Protein AF-A0A5D6XW91-F1 (afdb_monomer_lite)

Secondary structure (DSSP, 8-state):
------------------EEEEEEEETT-SSEEEEEEESSPPP-TT--STT-EEEEEEE----SSHHHHHH-TT-TTSEEEEEEEESSHHHHHHHHHHH-TT-EEE-------------------EEEEEE--S-GGGSEEEEEE--S--GGGHHHHHHHHHHHHHHHHSSTTTGGGGGGEEEEEEE---SS-BSSGGG-S-GGG-SSTT---B--EEEEEEEEEEEEGGG----------S--SEEEEEEEEE-TT-TT--EEEEEEEEEE--TTT---S-TT---BEEEE-TT--EEEES-SSSSTTT-TT-SS--HHHHHHHHHHHHTT--SEEEEEEETTEEEEEE-S-GGGS-TT-HHHHH-HHHHHH-EEEEEEEETTEE-GGGTT-SEEE-TTSPPEEEEEEEEEE-TT-S--TT-TTEEEEEEEE-

Structure (mmCIF, N/CA/C/O backbone):
data_AF-A0A5D6XW91-F1
#
_entry.id   AF-A0A5D6XW91-F1
#
loop_
_atom_site.group_PDB
_atom_site.id
_atom_site.type_symbol
_atom_site.label_atom_id
_atom_site.label_alt_id
_atom_site.label_comp_id
_atom_site.label_asym_id
_atom_site.label_entity_id
_atom_site.label_seq_id
_atom_site.pdbx_PDB_ins_code
_atom_site.Cartn_x
_atom_site.Cartn_y
_atom_site.Cartn_z
_atom_site.occupancy
_atom_site.B_iso_or_equiv
_atom_site.auth_seq_id
_atom_site.auth_comp_id
_atom_site.auth_asym_id
_atom_site.auth_atom_id
_atom_site.pdbx_PDB_model_num
ATOM 1 N N . MET A 1 1 ? 13.045 11.828 52.334 1.00 33.31 1 MET A N 1
ATOM 2 C CA . MET A 1 1 ? 11.823 12.130 51.560 1.00 33.31 1 MET A CA 1
ATOM 3 C C . MET A 1 1 ? 11.526 10.942 50.669 1.00 33.31 1 MET A C 1
ATOM 5 O O . MET A 1 1 ? 12.378 10.553 49.884 1.00 33.31 1 MET A O 1
ATOM 9 N N . ASN A 1 2 ? 10.364 10.336 50.901 1.00 30.53 2 ASN A N 1
ATOM 10 C CA . ASN A 1 2 ? 9.803 9.218 50.153 1.00 30.53 2 ASN A CA 1
ATOM 11 C C . ASN A 1 2 ? 9.542 9.587 48.692 1.00 30.53 2 ASN A C 1
ATOM 13 O O . ASN A 1 2 ? 9.028 10.669 48.433 1.00 30.53 2 ASN A O 1
ATOM 17 N N . LEU A 1 3 ? 9.756 8.626 47.795 1.00 25.64 3 LEU A N 1
ATOM 18 C CA . LEU A 1 3 ? 8.896 8.382 46.635 1.00 25.64 3 LEU A CA 1
ATOM 19 C C . LEU A 1 3 ? 9.057 6.903 46.243 1.00 25.64 3 LEU A C 1
ATOM 21 O O . LEU A 1 3 ? 10.145 6.507 45.820 1.00 25.64 3 LEU A O 1
ATOM 25 N N . PRO A 1 4 ? 8.027 6.055 46.416 1.00 29.16 4 PRO A N 1
ATOM 26 C CA . PRO A 1 4 ? 8.075 4.688 45.933 1.00 29.16 4 PRO A CA 1
ATOM 27 C C . PRO A 1 4 ? 7.887 4.703 44.413 1.00 29.16 4 PRO A C 1
ATOM 29 O O . PRO A 1 4 ? 6.965 5.326 43.886 1.00 29.16 4 PRO A O 1
ATOM 32 N N . ARG A 1 5 ? 8.768 4.004 43.694 1.00 27.64 5 ARG A N 1
ATOM 33 C CA . ARG A 1 5 ? 8.553 3.664 42.286 1.00 27.64 5 ARG A CA 1
ATOM 34 C C . ARG A 1 5 ? 7.429 2.628 42.226 1.00 27.64 5 ARG A C 1
ATOM 36 O O . ARG A 1 5 ? 7.675 1.441 42.409 1.00 27.64 5 ARG A O 1
ATOM 43 N N . CYS A 1 6 ? 6.198 3.082 41.998 1.00 24.42 6 CYS A N 1
ATOM 44 C CA . CYS A 1 6 ? 5.110 2.208 41.573 1.00 24.42 6 CYS A CA 1
ATOM 45 C C . CYS A 1 6 ? 5.455 1.638 40.194 1.00 24.42 6 CYS A C 1
ATOM 47 O O . CYS A 1 6 ? 5.395 2.341 39.188 1.00 24.42 6 CYS A O 1
ATOM 49 N N . VAL A 1 7 ? 5.816 0.358 40.153 1.00 26.45 7 VAL A N 1
ATOM 50 C CA . VAL A 1 7 ? 5.783 -0.445 38.931 1.00 26.45 7 VAL A CA 1
ATOM 51 C C . VAL A 1 7 ? 4.321 -0.822 38.717 1.00 26.45 7 VAL A C 1
ATOM 53 O O . VAL A 1 7 ? 3.804 -1.729 39.365 1.00 26.45 7 VAL A O 1
ATOM 56 N N . ALA A 1 8 ? 3.626 -0.077 37.860 1.00 24.58 8 ALA A N 1
ATOM 57 C CA . ALA A 1 8 ? 2.320 -0.493 37.375 1.00 24.58 8 ALA A CA 1
ATOM 58 C C . ALA A 1 8 ? 2.540 -1.617 36.356 1.00 24.58 8 ALA A C 1
ATOM 60 O O . ALA A 1 8 ? 2.969 -1.373 35.230 1.00 24.58 8 ALA A O 1
ATOM 61 N N . PHE A 1 9 ? 2.266 -2.856 36.761 1.00 23.64 9 PHE A N 1
ATOM 62 C CA . PHE A 1 9 ? 2.016 -3.931 35.811 1.00 23.64 9 PHE A CA 1
ATOM 63 C C . PHE A 1 9 ? 0.709 -3.595 35.091 1.00 23.64 9 PHE A C 1
ATOM 65 O O . PHE A 1 9 ? -0.378 -3.779 35.638 1.00 23.64 9 PHE A O 1
ATOM 72 N N . ALA A 1 10 ? 0.811 -3.057 33.877 1.00 25.88 10 ALA A N 1
ATOM 73 C CA . ALA A 1 10 ? -0.309 -3.078 32.955 1.00 25.88 10 ALA A CA 1
ATOM 74 C C . ALA A 1 10 ? -0.582 -4.550 32.637 1.00 25.88 10 ALA A C 1
ATOM 76 O O . ALA A 1 10 ? 0.268 -5.240 32.072 1.00 25.88 10 ALA A O 1
ATOM 77 N N . ALA A 1 11 ? -1.747 -5.048 33.049 1.00 25.05 11 ALA A N 1
ATOM 78 C CA . ALA A 1 11 ? -2.261 -6.296 32.521 1.00 25.05 11 ALA A CA 1
ATOM 79 C C . ALA A 1 11 ? -2.404 -6.102 31.008 1.00 25.05 11 ALA A C 1
ATOM 81 O O . ALA A 1 11 ? -3.257 -5.342 30.551 1.00 25.05 11 ALA A O 1
ATOM 82 N N . VAL A 1 12 ? -1.518 -6.739 30.242 1.00 25.73 12 VAL A N 1
ATOM 83 C CA . VAL A 1 12 ? -1.683 -6.895 28.801 1.00 25.73 12 VAL A CA 1
ATOM 84 C C . VAL A 1 12 ? -2.979 -7.675 28.635 1.00 25.73 12 VAL A C 1
ATOM 86 O O . VAL A 1 12 ? -3.031 -8.870 28.927 1.00 25.73 12 VAL A O 1
ATOM 89 N N . ALA A 1 13 ? -4.052 -6.995 28.237 1.00 31.33 13 ALA A N 1
ATOM 90 C CA . ALA A 1 13 ? -5.191 -7.686 27.667 1.00 31.33 13 ALA A CA 1
ATOM 91 C C . ALA A 1 13 ? -4.636 -8.410 26.440 1.00 31.33 13 ALA A C 1
ATOM 93 O O . ALA A 1 13 ? -4.210 -7.753 25.490 1.00 31.33 13 ALA A O 1
ATOM 94 N N . LEU A 1 14 ? -4.528 -9.742 26.509 1.00 33.94 14 LEU A N 1
ATOM 95 C CA . LEU A 1 14 ? -4.125 -10.549 25.366 1.00 33.94 14 LEU A CA 1
ATOM 96 C C . LEU A 1 14 ? -5.010 -10.123 24.192 1.00 33.94 14 LEU A C 1
ATOM 98 O O . LEU A 1 14 ? -6.226 -10.328 24.227 1.00 33.94 14 LEU A O 1
ATOM 102 N N . ALA A 1 15 ? -4.400 -9.530 23.164 1.00 42.88 15 ALA A N 1
ATOM 103 C CA . ALA A 1 15 ? -5.010 -9.492 21.848 1.00 42.88 15 ALA A CA 1
ATOM 104 C C . ALA A 1 15 ? -5.475 -10.922 21.543 1.00 42.88 15 ALA A C 1
ATOM 106 O O . ALA A 1 15 ? -4.724 -11.869 21.788 1.00 42.88 15 ALA A O 1
ATOM 107 N N . ALA A 1 16 ? -6.726 -11.087 21.106 1.00 50.38 16 ALA A N 1
ATOM 108 C CA . ALA A 1 16 ? -7.277 -12.403 20.805 1.00 50.38 16 ALA A CA 1
ATOM 109 C C . ALA A 1 16 ? -6.319 -13.121 19.841 1.00 50.38 16 ALA A C 1
ATOM 111 O O . ALA A 1 16 ? -6.142 -12.689 18.701 1.00 50.38 16 ALA A O 1
ATOM 112 N N . ALA A 1 17 ? -5.631 -14.152 20.331 1.00 60.28 17 ALA A N 1
ATOM 113 C CA . ALA A 1 17 ? -4.664 -14.890 19.539 1.00 60.28 17 ALA A CA 1
ATOM 114 C C . ALA A 1 17 ? -5.439 -15.661 18.469 1.00 60.28 17 ALA A C 1
ATOM 116 O O . ALA A 1 17 ? -6.199 -16.575 18.783 1.00 60.28 17 ALA A O 1
ATOM 117 N N . VAL A 1 18 ? -5.282 -15.265 17.206 1.00 66.62 18 VAL A N 1
ATOM 118 C CA . VAL A 1 18 ? -5.874 -16.003 16.092 1.00 66.62 18 VAL A CA 1
ATOM 119 C C . VAL A 1 18 ? -5.046 -17.261 15.895 1.00 66.62 18 VAL A C 1
ATOM 121 O O . VAL A 1 18 ? -3.864 -17.173 15.586 1.00 66.62 18 VAL A O 1
ATOM 124 N N . SER A 1 19 ? -5.643 -18.433 16.055 1.00 75.19 19 SER A N 1
ATOM 125 C CA . SER A 1 19 ? -5.012 -19.709 15.718 1.00 75.19 19 SER A CA 1
ATOM 126 C C . SER A 1 19 ? -5.457 -20.132 14.322 1.00 75.19 19 SER A C 1
ATOM 128 O O . SER A 1 19 ? -6.566 -19.813 13.891 1.00 75.19 19 SER A O 1
ATOM 130 N N . SER A 1 20 ? -4.615 -20.847 13.580 1.00 81.81 20 SER A N 1
ATOM 131 C CA . SER A 1 20 ? -5.011 -21.363 12.269 1.00 81.81 20 SER A CA 1
ATOM 132 C C . SER A 1 20 ? -4.560 -22.796 12.021 1.00 81.81 20 SER A C 1
ATOM 134 O O . SER A 1 20 ? -3.518 -23.245 12.509 1.00 81.81 20 SER A O 1
ATOM 136 N N . LEU A 1 21 ? -5.371 -23.530 11.258 1.00 83.06 21 LEU A N 1
ATOM 137 C CA . LEU A 1 21 ? -5.081 -24.890 10.823 1.00 83.06 21 LEU A CA 1
ATOM 138 C C . LEU A 1 21 ? -5.432 -25.064 9.350 1.00 83.06 21 LEU A C 1
ATOM 140 O O . LEU A 1 21 ? -6.547 -24.781 8.932 1.00 83.06 21 LEU A O 1
ATOM 144 N N . GLN A 1 22 ? -4.498 -25.608 8.585 1.00 81.88 22 GLN A N 1
ATOM 145 C CA . GLN A 1 22 ? -4.728 -26.087 7.236 1.00 81.88 22 GLN A CA 1
ATOM 146 C C . GLN A 1 22 ? -4.877 -27.608 7.245 1.00 81.88 22 GLN A C 1
ATOM 148 O O . GLN A 1 22 ? -3.991 -28.317 7.739 1.00 81.88 22 GLN A O 1
ATOM 153 N N . ILE A 1 23 ? -5.967 -28.109 6.672 1.00 83.12 23 ILE A N 1
ATOM 154 C CA . ILE A 1 23 ? -6.255 -29.538 6.548 1.00 83.12 23 ILE A CA 1
ATOM 155 C C . ILE A 1 23 ? -6.553 -29.928 5.107 1.00 83.12 23 ILE A C 1
ATOM 157 O O . ILE A 1 23 ? -7.097 -29.150 4.331 1.00 83.12 23 ILE A O 1
ATOM 161 N N . PHE A 1 24 ? -6.220 -31.163 4.768 1.00 80.56 24 PHE A N 1
ATOM 162 C CA . PHE A 1 24 ? -6.687 -31.853 3.581 1.00 80.56 24 PHE A CA 1
ATOM 163 C C . PHE A 1 24 ? -7.837 -32.791 3.962 1.00 80.56 24 PHE A C 1
ATOM 165 O O . PHE A 1 24 ? -7.710 -33.576 4.908 1.00 80.56 24 PHE A O 1
ATOM 172 N N . VAL A 1 25 ? -8.936 -32.703 3.221 1.00 80.00 25 VAL A N 1
ATOM 173 C CA . VAL A 1 25 ? -10.156 -33.496 3.381 1.00 80.00 25 VAL A CA 1
ATOM 174 C C . VAL A 1 25 ? -10.402 -34.255 2.084 1.00 80.00 25 VAL A C 1
ATOM 176 O O . VAL A 1 25 ? -10.357 -33.671 1.004 1.00 80.00 25 VAL A O 1
ATOM 179 N N . ASP A 1 26 ? -10.661 -35.551 2.198 1.00 75.81 26 ASP A N 1
ATOM 180 C CA . ASP A 1 26 ? -11.049 -36.421 1.092 1.00 75.81 26 ASP A CA 1
ATOM 181 C C . ASP A 1 26 ? -12.391 -37.059 1.456 1.00 75.81 26 ASP A C 1
ATOM 183 O O . ASP A 1 26 ? -12.485 -37.699 2.495 1.00 75.81 26 ASP A O 1
ATOM 187 N N . ALA A 1 27 ? -13.421 -36.869 0.639 1.00 67.06 27 ALA A N 1
ATOM 188 C CA . ALA A 1 27 ? -14.781 -37.347 0.851 1.00 67.06 27 ALA A CA 1
ATOM 189 C C . ALA A 1 27 ? -14.865 -38.880 0.874 1.00 67.06 27 ALA A C 1
ATOM 191 O O . ALA A 1 27 ? -15.772 -39.431 1.495 1.00 67.06 27 ALA A O 1
ATOM 192 N N . ALA A 1 28 ? -13.900 -39.573 0.257 1.00 63.94 28 ALA A N 1
ATOM 193 C CA . ALA A 1 28 ? -13.767 -41.026 0.343 1.00 63.94 28 ALA A CA 1
ATOM 194 C C . ALA A 1 28 ? -13.076 -41.491 1.643 1.00 63.94 28 ALA A C 1
ATOM 196 O O . ALA A 1 28 ? -13.079 -42.680 1.966 1.00 63.94 28 ALA A O 1
ATOM 197 N N . SER A 1 29 ? -12.478 -40.568 2.403 1.00 65.50 29 SER A N 1
ATOM 198 C CA . SER A 1 29 ? -11.800 -40.825 3.672 1.00 65.50 29 SER A CA 1
ATOM 199 C C . SER A 1 29 ? -12.613 -40.275 4.836 1.00 65.50 29 SER A C 1
ATOM 201 O O . SER A 1 29 ? -13.056 -39.134 4.848 1.00 65.50 29 SER A O 1
ATOM 203 N N . THR A 1 30 ? -12.728 -41.050 5.907 1.00 63.94 30 THR A N 1
ATOM 204 C CA . THR A 1 30 ? -13.357 -40.555 7.136 1.00 63.94 30 THR A CA 1
ATOM 205 C C . THR A 1 30 ? -12.385 -39.797 8.052 1.00 63.94 30 THR A C 1
ATOM 207 O O . THR A 1 30 ? -12.779 -39.373 9.134 1.00 63.94 30 THR A O 1
ATOM 210 N N . MET A 1 31 ? -11.110 -39.665 7.666 1.00 69.62 31 MET A N 1
ATOM 211 C CA . MET A 1 31 ? -10.070 -38.931 8.404 1.00 69.62 31 MET A CA 1
ATOM 212 C C . MET A 1 31 ? -9.496 -37.791 7.559 1.00 69.62 31 MET A C 1
ATOM 214 O O . MET A 1 31 ? -9.260 -37.964 6.361 1.00 69.62 31 MET A O 1
ATOM 218 N N . CYS A 1 32 ? -9.169 -36.673 8.206 1.00 82.44 32 CYS A N 1
ATOM 219 C CA . CYS A 1 32 ? -8.491 -35.539 7.573 1.00 82.44 32 CYS A CA 1
ATOM 220 C C . CYS A 1 32 ? -6.971 -35.607 7.777 1.00 82.44 32 CYS A C 1
ATOM 222 O O . CYS A 1 32 ? -6.481 -36.307 8.664 1.00 82.44 32 CYS A O 1
ATOM 224 N N . THR A 1 33 ? -6.203 -34.850 6.995 1.00 81.88 33 THR A N 1
ATOM 225 C CA . THR A 1 33 ? -4.746 -34.719 7.176 1.00 81.88 33 THR A CA 1
ATOM 226 C C . THR A 1 33 ? -4.379 -33.274 7.506 1.00 81.88 33 THR A C 1
ATOM 228 O O . THR A 1 33 ? -4.680 -32.382 6.724 1.00 81.88 33 THR A O 1
ATOM 231 N N . VAL A 1 34 ? -3.716 -33.024 8.638 1.00 79.25 34 VAL A N 1
ATOM 232 C CA . VAL A 1 34 ? -3.115 -31.728 8.968 1.00 79.25 34 VAL A CA 1
ATOM 233 C C . VAL A 1 34 ? -1.970 -31.469 8.005 1.00 79.25 34 VAL A C 1
ATOM 235 O O . VAL A 1 34 ? -1.013 -32.241 7.940 1.00 79.25 34 VAL A O 1
ATOM 238 N N . LEU A 1 35 ? -2.063 -30.346 7.303 1.00 73.94 35 LEU A N 1
ATOM 239 C CA . LEU A 1 35 ? -0.992 -29.813 6.473 1.00 73.94 35 LEU A CA 1
ATOM 240 C C . LEU A 1 35 ? -0.143 -28.809 7.260 1.00 73.94 35 LEU A C 1
ATOM 242 O O . LEU A 1 35 ? 1.079 -28.804 7.132 1.00 73.94 35 LEU A O 1
ATOM 246 N N . LYS A 1 36 ? -0.777 -27.968 8.091 1.00 74.50 36 LYS A N 1
ATOM 247 C CA . LYS A 1 36 ? -0.090 -26.941 8.888 1.00 74.50 36 LYS A CA 1
ATOM 248 C C . LYS A 1 36 ? -0.937 -26.486 10.073 1.00 74.50 36 LYS A C 1
ATOM 250 O O . LYS A 1 36 ? -2.098 -26.158 9.871 1.00 74.50 36 LYS A O 1
ATOM 255 N N . ARG A 1 37 ? -0.352 -26.391 11.273 1.00 73.00 37 ARG A N 1
ATOM 256 C CA . ARG A 1 37 ? -0.955 -25.761 12.467 1.00 73.00 37 ARG A CA 1
ATOM 257 C C . ARG A 1 37 ? -0.145 -24.541 12.881 1.00 73.00 37 ARG A C 1
ATOM 259 O O . ARG A 1 37 ? 1.078 -24.542 12.762 1.00 73.00 37 ARG A O 1
ATOM 266 N N . THR A 1 38 ? -0.807 -23.489 13.339 1.00 68.12 38 THR A N 1
ATOM 267 C CA . THR A 1 38 ? -0.157 -22.274 13.833 1.00 68.12 38 THR A CA 1
ATOM 268 C C . THR A 1 38 ? -0.933 -21.748 15.038 1.00 68.12 38 THR A C 1
ATOM 270 O O . THR A 1 38 ? -2.048 -21.255 14.887 1.00 68.12 38 THR A O 1
ATOM 273 N N . GLU A 1 39 ? -0.342 -21.877 16.229 1.00 58.53 39 GLU A N 1
ATOM 274 C CA . GLU A 1 39 ? -0.968 -21.504 17.510 1.00 58.53 39 GLU A CA 1
ATOM 275 C C . GLU A 1 39 ? -1.187 -19.986 17.628 1.00 58.53 39 GLU A C 1
ATOM 277 O O . GLU A 1 39 ? -2.260 -19.544 18.033 1.00 58.53 39 GLU A O 1
ATOM 282 N N . LEU A 1 40 ? -0.201 -19.194 17.188 1.00 58.00 40 LEU A N 1
ATOM 283 C CA . LEU A 1 40 ? -0.267 -17.736 17.037 1.00 58.00 40 LEU A CA 1
ATOM 284 C C . LEU A 1 40 ? -0.122 -17.377 15.558 1.00 58.00 40 LEU A C 1
ATOM 286 O O . LEU A 1 40 ? 0.976 -17.225 15.022 1.00 58.00 40 LEU A O 1
ATOM 290 N N . SER A 1 41 ? -1.255 -17.331 14.875 1.00 56.22 41 SER A N 1
ATOM 291 C CA . SER A 1 41 ? -1.376 -16.918 13.485 1.00 56.22 41 SER A CA 1
ATOM 292 C C . SER A 1 41 ? -1.571 -15.404 13.369 1.00 56.22 41 SER A C 1
ATOM 294 O O . SER A 1 41 ? -1.723 -14.688 14.357 1.00 56.22 41 SER A O 1
ATOM 296 N N . GLN A 1 42 ? -1.535 -14.903 12.136 1.00 54.97 42 GLN 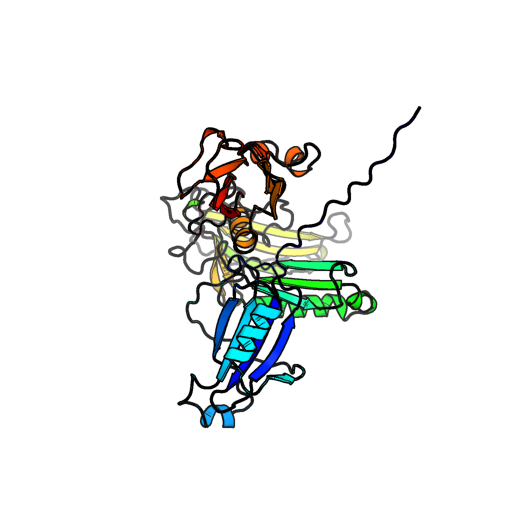A N 1
ATOM 297 C CA . GLN A 1 42 ? -1.763 -13.487 11.863 1.00 54.97 42 GLN A CA 1
ATOM 298 C C . GLN A 1 42 ? -3.200 -13.101 12.226 1.00 54.97 42 GLN A C 1
ATOM 300 O O . GLN A 1 42 ? -4.136 -13.856 11.952 1.00 54.97 42 GLN A O 1
ATOM 305 N N . LEU A 1 43 ? -3.366 -11.912 12.810 1.00 57.84 43 LEU A N 1
ATOM 306 C CA . LEU A 1 43 ? -4.681 -11.329 13.054 1.00 57.84 43 LEU A CA 1
ATOM 307 C C . LEU A 1 43 ? -5.455 -11.240 11.731 1.00 57.84 43 LEU A C 1
ATOM 309 O O . LEU A 1 43 ? -4.904 -10.854 10.699 1.00 57.84 43 LEU A O 1
ATOM 313 N N . HIS A 1 44 ? -6.729 -11.617 11.765 1.00 63.34 44 HIS A N 1
ATOM 314 C CA . HIS A 1 44 ? -7.605 -11.608 10.600 1.00 63.34 44 HIS A CA 1
ATOM 315 C C . HIS A 1 44 ? -8.851 -10.782 10.926 1.00 63.34 44 HIS A C 1
ATOM 317 O O . HIS A 1 44 ? -9.570 -11.117 11.864 1.00 63.34 44 HIS A O 1
ATOM 323 N N . ARG A 1 45 ? -9.149 -9.741 10.132 1.00 65.94 45 ARG A N 1
ATOM 324 C CA . ARG A 1 45 ? -10.278 -8.800 10.341 1.00 65.94 45 ARG A CA 1
ATOM 325 C C . ARG A 1 45 ? -11.649 -9.495 10.484 1.00 65.94 45 ARG A C 1
ATOM 327 O O . ARG A 1 45 ? -12.565 -8.981 11.120 1.00 65.94 45 ARG A O 1
ATOM 334 N N . GLY A 1 46 ? -11.796 -10.685 9.897 1.00 67.69 46 GLY A N 1
ATOM 335 C CA . GLY A 1 46 ? -12.990 -11.537 10.021 1.00 67.69 46 GLY A CA 1
ATOM 336 C C . GLY A 1 46 ? -13.155 -12.282 11.359 1.00 67.69 46 GLY A C 1
ATOM 337 O O . GLY A 1 46 ? -14.200 -12.887 11.564 1.00 67.69 46 GLY A O 1
ATOM 338 N N . ILE A 1 47 ? -12.160 -12.251 12.251 1.00 75.62 47 ILE A N 1
ATOM 339 C CA . ILE A 1 47 ? -12.167 -12.921 13.559 1.00 75.62 47 ILE A CA 1
ATOM 340 C C . ILE A 1 47 ? -12.254 -11.844 14.645 1.00 75.62 47 ILE A C 1
ATOM 342 O O . ILE A 1 47 ? -11.279 -11.157 14.944 1.00 75.62 47 ILE A O 1
ATOM 346 N N . LYS A 1 48 ? -13.445 -11.658 15.212 1.00 71.69 48 LYS A N 1
ATOM 347 C CA . LYS A 1 48 ? -13.768 -10.569 16.147 1.00 71.69 48 LYS A CA 1
ATOM 348 C C . LYS A 1 48 ? -13.906 -11.049 17.590 1.00 71.69 48 LYS A C 1
ATOM 350 O O . LYS A 1 48 ? -13.795 -10.233 18.506 1.00 71.69 48 LYS A O 1
ATOM 355 N N . SER A 1 49 ? -14.132 -12.344 17.796 1.00 71.62 49 SER A N 1
ATOM 356 C CA . SER A 1 49 ? -14.279 -12.983 19.103 1.00 71.62 49 SER A CA 1
ATOM 357 C C . SER A 1 49 ? -13.443 -14.268 19.218 1.00 71.62 49 SER A C 1
ATOM 359 O O . SER A 1 49 ? -13.148 -14.891 18.197 1.00 71.62 49 SER A O 1
ATOM 361 N N . PRO A 1 50 ? -13.104 -14.728 20.442 1.00 75.19 50 PRO A N 1
ATOM 362 C CA . PRO A 1 50 ? -12.372 -15.981 20.643 1.00 75.19 50 PRO A CA 1
ATOM 363 C C . PRO A 1 50 ? -13.075 -17.238 20.115 1.00 75.19 50 PRO A C 1
ATOM 365 O O . PRO A 1 50 ? -12.431 -18.271 19.941 1.00 75.19 50 PRO A O 1
ATOM 368 N N . THR A 1 51 ? -14.386 -17.164 19.879 1.00 79.06 51 THR A N 1
ATOM 369 C CA . THR A 1 51 ? -15.210 -18.264 19.360 1.00 79.06 51 THR A CA 1
ATOM 370 C C . THR A 1 51 ? -15.432 -18.193 17.853 1.00 79.06 51 THR A C 1
ATOM 372 O O . THR A 1 51 ? -15.984 -19.134 17.287 1.00 79.06 51 THR A O 1
ATOM 375 N N . ASP A 1 52 ? -15.037 -17.096 17.200 1.00 79.75 52 ASP A N 1
ATOM 376 C CA . ASP A 1 52 ? -15.235 -16.937 15.762 1.00 79.75 52 ASP A CA 1
ATOM 377 C C . ASP A 1 52 ? -14.353 -17.917 14.995 1.00 79.75 52 ASP A C 1
ATOM 379 O O . ASP A 1 52 ? -13.202 -18.163 15.368 1.00 79.75 52 ASP A O 1
ATOM 383 N N . VAL A 1 53 ? -14.899 -18.440 13.899 1.00 84.31 53 VAL A N 1
ATOM 384 C CA . VAL A 1 53 ? -14.198 -19.328 12.979 1.00 84.31 53 VAL A CA 1
ATOM 385 C C . VAL A 1 53 ? -14.469 -18.876 11.551 1.00 84.31 53 VAL A C 1
ATOM 387 O O . VAL A 1 53 ? -15.617 -18.648 11.174 1.00 84.31 53 VAL A O 1
ATOM 390 N N . LEU A 1 54 ? -13.410 -18.764 10.758 1.00 82.38 54 LEU A N 1
ATOM 391 C CA . LEU A 1 54 ? -13.469 -18.470 9.333 1.00 82.38 54 LEU A CA 1
ATOM 392 C C . LEU A 1 54 ? -12.816 -19.607 8.554 1.00 82.38 54 LEU A C 1
ATOM 394 O O . LEU A 1 54 ? -11.721 -20.054 8.897 1.00 82.38 54 LEU A O 1
ATOM 398 N N . GLU A 1 55 ? -13.470 -20.034 7.478 1.00 85.00 55 GLU A N 1
ATOM 399 C CA . GLU A 1 55 ? -12.989 -21.107 6.614 1.00 85.00 55 GLU A CA 1
ATOM 400 C C . GLU A 1 55 ? -12.757 -20.605 5.201 1.00 85.00 55 GLU A C 1
ATOM 402 O O . GLU A 1 55 ? -13.585 -19.902 4.626 1.00 85.00 55 GLU A O 1
ATOM 407 N N . GLN A 1 56 ? -11.633 -21.013 4.630 1.00 78.56 56 GLN A N 1
ATOM 408 C CA . GLN A 1 56 ? -11.331 -20.846 3.219 1.00 78.56 56 GLN A CA 1
ATOM 409 C C . GLN A 1 56 ? -11.038 -22.228 2.647 1.00 78.56 56 GLN A C 1
ATOM 411 O O . GLN A 1 56 ? -10.075 -22.880 3.049 1.00 78.56 56 GLN A O 1
ATOM 416 N N . SER A 1 57 ? -11.886 -22.702 1.738 1.00 78.81 57 SER A N 1
ATOM 417 C CA . SER A 1 57 ? -11.742 -24.015 1.108 1.00 78.81 57 SER A CA 1
ATOM 418 C C . SER A 1 57 ? -11.335 -23.885 -0.353 1.00 78.81 57 SER A C 1
ATOM 420 O O . SER A 1 57 ? -11.934 -23.103 -1.086 1.00 78.81 57 SER A O 1
ATOM 422 N N . VAL A 1 58 ? -10.387 -24.708 -0.791 1.00 73.88 58 VAL A N 1
ATOM 423 C CA . VAL A 1 58 ? -9.947 -24.795 -2.188 1.00 73.88 58 VAL A CA 1
ATOM 424 C C . VAL A 1 58 ? -9.922 -26.265 -2.602 1.00 73.88 58 VAL A C 1
ATOM 426 O O . VAL A 1 58 ? -9.422 -27.104 -1.851 1.00 73.88 58 VAL A O 1
ATOM 429 N N . SER A 1 59 ? -10.451 -26.617 -3.774 1.00 71.00 59 SER A N 1
ATOM 430 C CA . SER A 1 59 ? -10.375 -27.998 -4.276 1.00 71.00 59 SER A CA 1
ATOM 431 C C . SER A 1 59 ? -8.923 -28.405 -4.564 1.00 71.00 59 SER A C 1
ATOM 433 O O . SER A 1 59 ? -8.110 -27.593 -5.008 1.00 71.00 59 SER A O 1
ATOM 435 N N . ARG A 1 60 ? -8.560 -29.669 -4.300 1.00 58.22 60 ARG A N 1
ATOM 436 C CA . ARG A 1 60 ? -7.200 -30.180 -4.539 1.00 58.22 60 ARG A CA 1
ATOM 437 C C . ARG A 1 60 ? -6.941 -30.279 -6.041 1.00 58.22 60 ARG A C 1
ATOM 439 O O . ARG A 1 60 ? -7.429 -31.191 -6.700 1.00 58.22 60 ARG A O 1
ATOM 446 N N . GLN A 1 61 ? -6.097 -29.387 -6.549 1.00 55.22 61 GLN A N 1
ATOM 447 C CA . GLN A 1 61 ? -5.695 -29.372 -7.960 1.00 55.22 61 GLN A CA 1
ATOM 448 C C . GLN A 1 61 ? -4.401 -30.167 -8.243 1.00 55.22 61 GLN A C 1
ATOM 450 O O . GLN A 1 61 ? -4.159 -30.572 -9.376 1.00 55.22 61 GLN A O 1
ATOM 455 N N . ASN A 1 62 ? -3.592 -30.482 -7.221 1.00 47.34 62 ASN A N 1
ATOM 456 C CA . ASN A 1 62 ? -2.327 -31.216 -7.386 1.00 47.34 62 ASN A CA 1
ATOM 457 C C . ASN A 1 62 ? -2.533 -32.744 -7.435 1.00 47.34 62 ASN A C 1
ATOM 459 O O . ASN A 1 62 ? -2.799 -33.370 -6.400 1.00 47.34 62 ASN A O 1
ATOM 463 N N . ARG A 1 63 ? -2.347 -33.351 -8.617 1.00 57.31 63 ARG A N 1
ATOM 464 C CA . ARG A 1 63 ? -2.337 -34.813 -8.848 1.00 57.31 63 ARG A CA 1
ATOM 465 C C . ARG A 1 63 ? -0.901 -35.334 -8.978 1.00 57.31 63 ARG A C 1
ATOM 467 O O . ARG A 1 63 ? -0.058 -34.686 -9.588 1.00 57.31 63 ARG A O 1
ATOM 474 N N . VAL A 1 64 ? -0.611 -36.494 -8.392 1.00 44.09 64 VAL A N 1
ATOM 475 C CA . VAL A 1 64 ? 0.752 -37.029 -8.216 1.00 44.09 64 VAL A CA 1
ATOM 476 C C . VAL A 1 64 ? 1.246 -37.761 -9.470 1.00 44.09 64 VAL A C 1
ATOM 478 O O . VAL A 1 64 ? 2.453 -37.886 -9.671 1.00 44.09 64 VAL A O 1
ATOM 481 N N . ASN A 1 65 ? 0.348 -38.244 -10.339 1.00 48.22 65 ASN A N 1
ATOM 482 C CA . ASN A 1 65 ? 0.728 -38.910 -11.588 1.00 48.22 65 ASN A CA 1
ATOM 483 C C . ASN A 1 65 ? -0.376 -38.888 -12.670 1.00 48.22 65 ASN A C 1
ATOM 485 O O . ASN A 1 65 ? -1.532 -38.551 -12.422 1.00 48.22 65 ASN A O 1
ATOM 489 N N . LYS A 1 66 ? 0.001 -39.287 -13.894 1.00 44.19 66 LYS A N 1
ATOM 490 C CA . LYS A 1 66 ? -0.873 -39.320 -15.082 1.00 44.19 66 LYS A CA 1
ATOM 491 C C . LYS A 1 66 ? -2.013 -40.350 -14.980 1.00 44.19 66 LYS A C 1
ATOM 493 O O . LYS A 1 66 ? -3.027 -40.178 -15.643 1.00 44.19 66 LYS A O 1
ATOM 498 N N . ALA A 1 67 ? -1.864 -41.387 -14.150 1.00 52.72 67 ALA A N 1
ATOM 499 C CA . ALA A 1 67 ? -2.919 -42.372 -13.897 1.00 52.72 67 ALA A CA 1
ATOM 500 C C . ALA A 1 67 ? -4.013 -41.807 -12.967 1.00 52.72 67 ALA A C 1
ATOM 502 O O . ALA A 1 67 ? -5.192 -42.018 -13.222 1.00 52.72 67 ALA A O 1
ATOM 503 N N . GLU A 1 68 ? -3.638 -41.006 -11.963 1.00 50.94 68 GLU A N 1
ATOM 504 C CA . GLU A 1 68 ? -4.553 -40.256 -11.081 1.00 50.94 68 GLU A CA 1
ATOM 505 C C . GLU A 1 68 ? -5.330 -39.175 -11.859 1.00 50.94 68 GLU A C 1
ATOM 507 O O . GLU A 1 68 ? -6.465 -38.863 -11.518 1.00 50.94 68 GLU A O 1
ATOM 512 N N . LEU A 1 69 ? -4.744 -38.649 -12.944 1.00 50.78 69 LEU A N 1
ATOM 513 C CA . LEU A 1 69 ? -5.383 -37.690 -13.856 1.00 50.78 69 LEU A CA 1
ATOM 514 C C . LEU A 1 69 ? -6.510 -38.315 -14.702 1.00 50.78 69 LEU A C 1
ATOM 516 O O . LEU A 1 69 ? -7.462 -37.630 -15.055 1.00 50.78 69 LEU A O 1
ATOM 520 N N . LEU A 1 70 ? -6.386 -39.603 -15.047 1.00 52.41 70 LEU A N 1
ATOM 521 C CA . LEU A 1 70 ? -7.317 -40.322 -15.930 1.00 52.41 70 LEU A CA 1
ATOM 522 C C . LEU A 1 70 ? -8.450 -41.029 -15.170 1.00 52.41 70 LEU A C 1
ATOM 524 O O . LEU A 1 70 ? -9.472 -41.341 -15.770 1.00 52.41 70 LEU A O 1
ATOM 528 N N . LEU A 1 71 ? -8.272 -41.291 -13.871 1.00 52.50 71 LEU A N 1
ATOM 529 C CA . LEU A 1 71 ? -9.215 -42.056 -13.045 1.00 52.50 71 LEU A CA 1
ATOM 530 C C . LEU A 1 71 ? -10.282 -41.201 -12.335 1.00 52.50 71 LEU A C 1
ATOM 532 O O . LEU A 1 71 ? -11.237 -41.768 -11.818 1.00 52.50 71 LEU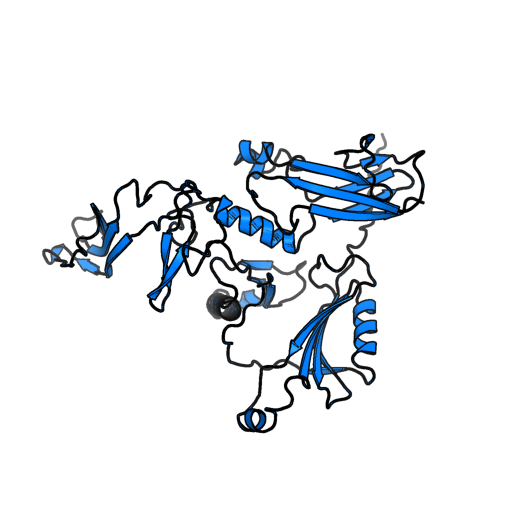 A O 1
ATOM 536 N N . LEU A 1 72 ? -10.130 -39.870 -12.277 1.00 49.91 72 LEU A N 1
ATOM 537 C CA . LEU A 1 72 ? -10.937 -38.989 -11.407 1.00 49.91 72 LEU A CA 1
ATOM 538 C C . LEU A 1 72 ? -11.510 -37.750 -12.118 1.00 49.91 72 LEU A C 1
ATOM 540 O O . LEU A 1 72 ? -11.815 -36.751 -11.467 1.00 49.91 72 LEU A O 1
ATOM 544 N N . ALA A 1 73 ? -11.659 -37.796 -13.444 1.00 47.62 73 ALA A N 1
ATOM 545 C CA . ALA A 1 73 ? -12.208 -36.679 -14.218 1.00 47.62 73 ALA A CA 1
ATOM 546 C C . ALA A 1 73 ? -13.660 -36.303 -13.835 1.00 47.62 73 ALA A C 1
ATOM 548 O O . ALA A 1 73 ? -14.079 -35.194 -14.147 1.00 47.62 73 ALA A O 1
ATOM 549 N N . ASP A 1 74 ? -14.380 -37.168 -13.107 1.00 48.09 74 ASP A N 1
ATOM 550 C CA . ASP A 1 74 ? -15.788 -36.967 -12.722 1.00 48.09 74 ASP A CA 1
ATOM 551 C C . ASP A 1 74 ? -16.029 -36.601 -11.238 1.00 48.09 74 ASP A C 1
ATOM 553 O O . ASP A 1 74 ? -17.175 -36.397 -10.848 1.00 48.09 74 ASP A O 1
ATOM 557 N N . GLU A 1 75 ? -14.999 -36.456 -10.389 1.00 52.72 75 GLU A N 1
ATOM 558 C CA . GLU A 1 75 ? -15.190 -36.136 -8.954 1.00 52.72 75 GLU A CA 1
ATOM 559 C C . GLU A 1 75 ? -14.376 -34.915 -8.483 1.00 52.72 75 GLU A C 1
ATOM 561 O O . GLU A 1 75 ? -13.539 -34.983 -7.578 1.00 52.72 75 GLU A O 1
ATOM 566 N N . SER A 1 76 ? -14.626 -33.748 -9.084 1.00 50.81 76 SER A N 1
ATOM 567 C CA . SER A 1 76 ? -13.944 -32.485 -8.743 1.00 50.81 76 SER A CA 1
ATOM 568 C C . SER A 1 76 ? -14.242 -31.941 -7.334 1.00 50.81 76 SER A C 1
ATOM 570 O O . SER A 1 76 ? -13.576 -31.005 -6.890 1.00 50.81 76 SER A O 1
ATOM 572 N N . ASP A 1 77 ? -15.201 -32.527 -6.612 1.00 54.12 77 ASP A N 1
ATOM 573 C CA . ASP A 1 77 ? -15.623 -32.097 -5.272 1.00 54.12 77 ASP A CA 1
ATOM 574 C C . ASP A 1 77 ? -15.184 -33.021 -4.128 1.00 54.12 77 ASP A C 1
ATOM 576 O O . ASP A 1 77 ? -15.351 -32.667 -2.958 1.00 54.12 77 ASP A O 1
ATOM 580 N N . ALA A 1 78 ? -14.590 -34.179 -4.430 1.00 62.12 78 ALA A N 1
ATOM 581 C CA . ALA A 1 78 ? -14.262 -35.164 -3.404 1.00 62.12 78 ALA A CA 1
ATOM 582 C C . ALA A 1 78 ? -13.051 -34.761 -2.543 1.00 62.12 78 ALA A C 1
ATOM 584 O O . ALA A 1 78 ? -12.983 -35.137 -1.384 1.00 62.12 78 ALA A O 1
ATOM 585 N N . GLN A 1 79 ? -12.097 -33.971 -3.045 1.00 70.19 79 GLN A N 1
ATOM 586 C CA . GLN A 1 79 ? -10.852 -33.672 -2.321 1.00 70.19 79 GLN A CA 1
ATOM 587 C C . GLN A 1 79 ? -10.608 -32.164 -2.177 1.00 70.19 79 GLN A C 1
ATOM 589 O O . GLN A 1 79 ? -10.443 -31.464 -3.175 1.00 70.19 79 GLN A O 1
ATOM 594 N N . LYS A 1 80 ? -10.533 -31.658 -0.938 1.00 78.69 80 LYS A N 1
ATOM 595 C CA . LYS A 1 80 ? -10.441 -30.224 -0.604 1.00 78.69 80 LYS A CA 1
ATOM 596 C C . LYS A 1 80 ? -9.307 -29.934 0.376 1.00 78.69 80 LYS A C 1
ATOM 598 O O . LYS A 1 80 ? -8.986 -30.740 1.243 1.00 78.69 80 LYS A O 1
ATOM 603 N N . ILE A 1 81 ? -8.711 -28.756 0.257 1.00 78.62 81 ILE A N 1
ATOM 604 C CA . ILE A 1 81 ? -7.845 -28.154 1.268 1.00 78.62 81 ILE A CA 1
ATOM 605 C C . ILE A 1 81 ? -8.664 -27.075 1.968 1.00 78.62 81 ILE A C 1
ATOM 607 O O . ILE A 1 81 ? -9.166 -26.166 1.314 1.00 78.62 81 ILE A O 1
ATOM 611 N N . ILE A 1 82 ? -8.805 -27.172 3.286 1.00 81.50 82 ILE A N 1
ATOM 612 C CA . ILE A 1 82 ? -9.542 -26.210 4.104 1.00 81.50 82 ILE A CA 1
ATOM 613 C C . ILE A 1 82 ? -8.546 -25.511 5.025 1.00 81.50 82 ILE A C 1
ATOM 615 O O . ILE A 1 82 ? -7.850 -26.156 5.808 1.00 81.50 82 ILE A O 1
ATOM 619 N N . GLN A 1 83 ? -8.470 -24.190 4.919 1.00 86.12 83 GLN A N 1
ATOM 620 C CA . GLN A 1 83 ? -7.779 -23.319 5.856 1.00 86.12 83 GLN A CA 1
ATOM 621 C C . GLN A 1 83 ? -8.798 -22.783 6.863 1.00 86.12 83 GLN A C 1
ATOM 623 O O . GLN A 1 83 ? -9.763 -22.123 6.489 1.00 86.12 83 GLN A O 1
ATOM 628 N N . ILE A 1 84 ? -8.563 -23.061 8.138 1.00 85.06 84 ILE A N 1
ATOM 629 C CA . ILE A 1 84 ? -9.391 -22.651 9.269 1.00 85.06 84 ILE A CA 1
ATOM 630 C C . ILE A 1 84 ? -8.631 -21.564 10.026 1.00 85.06 84 ILE A C 1
ATOM 632 O O . ILE A 1 84 ? -7.459 -21.750 10.362 1.00 85.06 84 ILE A O 1
ATOM 636 N N . PHE A 1 85 ? -9.291 -20.447 10.309 1.00 82.94 85 PHE A N 1
ATOM 637 C CA . PHE A 1 85 ? -8.841 -19.413 11.239 1.00 82.94 85 PHE A CA 1
ATOM 638 C C . PHE A 1 85 ? -9.820 -19.377 12.406 1.00 82.94 85 PHE A C 1
ATOM 640 O O . PHE A 1 85 ? -11.024 -19.332 12.174 1.00 82.94 85 PHE A O 1
ATOM 647 N N . GLY A 1 86 ? -9.336 -19.396 13.642 1.00 83.25 86 GLY A N 1
ATOM 648 C CA . GLY A 1 86 ? -10.173 -19.315 14.835 1.00 83.25 86 GLY A CA 1
ATOM 649 C C . GLY A 1 86 ? -9.666 -18.253 15.795 1.00 83.25 86 GLY A C 1
ATOM 650 O O . GLY A 1 86 ? -8.461 -18.048 15.909 1.00 83.25 86 GLY A O 1
ATOM 651 N N . GLY A 1 87 ? -10.571 -17.596 16.517 1.00 76.88 87 GLY A N 1
ATOM 652 C CA . GLY A 1 87 ? -10.207 -16.621 17.555 1.00 76.88 87 GLY A CA 1
ATOM 653 C C . GLY A 1 87 ? -9.533 -17.223 18.794 1.00 76.88 87 GLY A C 1
ATOM 654 O O . GLY A 1 87 ? -9.170 -16.489 19.711 1.00 76.88 87 GLY A O 1
ATOM 655 N N . SER A 1 88 ? -9.401 -18.550 18.838 1.00 78.38 88 SER A N 1
ATOM 656 C CA . SER A 1 88 ? -8.652 -19.315 19.830 1.00 78.38 88 SER A CA 1
ATOM 657 C C . SER A 1 88 ? -8.309 -20.705 19.284 1.00 78.38 88 SER A C 1
ATOM 659 O O . SER A 1 88 ? -8.990 -21.213 18.387 1.00 78.38 88 SER A O 1
ATOM 661 N N . ALA A 1 89 ? -7.302 -21.362 19.865 1.00 76.94 89 ALA A N 1
ATOM 662 C CA . ALA A 1 89 ? -6.960 -22.747 19.536 1.00 76.94 89 ALA A CA 1
ATOM 663 C C . ALA A 1 89 ? -8.153 -23.698 19.744 1.00 76.94 89 ALA A C 1
ATOM 665 O O . ALA A 1 89 ? -8.415 -24.555 18.903 1.00 76.94 89 ALA A O 1
ATOM 666 N N . SER A 1 90 ? -8.949 -23.480 20.797 1.00 80.75 90 SER A N 1
ATOM 667 C CA . SER A 1 90 ? -10.145 -24.279 21.079 1.00 80.75 90 SER A CA 1
ATOM 668 C C . SER A 1 90 ? -11.254 -24.092 20.040 1.00 80.75 90 SER A C 1
ATOM 670 O O . SER A 1 90 ? -11.949 -25.058 19.734 1.00 80.75 90 SER A O 1
ATOM 672 N N . ALA A 1 91 ? -11.411 -22.898 19.458 1.00 83.12 91 ALA A N 1
ATOM 673 C CA . ALA A 1 91 ? -12.358 -22.669 18.364 1.00 83.12 91 ALA A CA 1
ATOM 674 C C . ALA A 1 91 ? -11.944 -23.418 17.087 1.00 83.12 91 ALA A C 1
ATOM 676 O O . ALA A 1 91 ? -12.785 -24.027 16.421 1.00 83.12 91 ALA A O 1
ATOM 677 N N . VAL A 1 92 ? -10.642 -23.439 16.780 1.00 81.69 92 VAL A N 1
ATOM 678 C CA . VAL A 1 92 ? -10.103 -24.240 15.671 1.00 81.69 92 VAL A CA 1
ATOM 679 C C . VAL A 1 92 ? -10.304 -25.733 15.955 1.00 81.69 92 VAL A C 1
ATOM 681 O O . VAL A 1 92 ? -10.836 -26.440 15.103 1.00 81.69 92 VAL A O 1
ATOM 684 N N . ASP A 1 93 ? -9.961 -26.213 17.154 1.00 82.38 93 ASP A N 1
ATOM 685 C CA . ASP A 1 93 ? -10.108 -27.621 17.554 1.00 82.38 93 ASP A CA 1
ATOM 686 C C . ASP A 1 93 ? -11.565 -28.095 17.524 1.00 82.38 93 ASP A C 1
ATOM 688 O O . ASP A 1 93 ? -11.855 -29.169 16.992 1.00 82.38 93 ASP A O 1
ATOM 692 N N . ALA A 1 94 ? -12.500 -27.272 18.006 1.00 84.19 94 ALA A N 1
ATOM 693 C CA . ALA A 1 94 ? -13.929 -27.549 17.918 1.00 84.19 94 ALA A CA 1
ATOM 694 C C . ALA A 1 94 ? -14.392 -27.663 16.460 1.00 84.19 94 ALA A C 1
ATOM 696 O O . ALA A 1 94 ? -15.183 -28.548 16.123 1.00 84.19 94 ALA A O 1
ATOM 697 N N . ARG A 1 95 ? -13.873 -26.804 15.571 1.00 87.25 95 ARG A N 1
ATOM 698 C CA . ARG A 1 95 ? -14.231 -26.865 14.154 1.00 87.25 95 ARG A CA 1
ATOM 699 C C . ARG A 1 95 ? -13.647 -28.086 13.455 1.00 87.25 95 ARG A C 1
ATOM 701 O O . ARG A 1 95 ? -14.336 -28.722 12.662 1.00 87.25 95 ARG A O 1
ATOM 708 N N . ILE A 1 96 ? -12.413 -28.452 13.780 1.00 84.25 96 ILE A N 1
ATOM 709 C CA . ILE A 1 96 ? -11.771 -29.661 13.258 1.00 84.25 96 ILE A CA 1
ATOM 710 C C . ILE A 1 96 ? -12.539 -30.905 13.683 1.00 84.25 96 ILE A C 1
ATOM 712 O O . ILE A 1 96 ? -12.754 -31.781 12.855 1.00 84.25 96 ILE A O 1
ATOM 716 N N . LEU A 1 97 ? -12.986 -30.978 14.938 1.00 82.75 97 LEU A N 1
ATOM 717 C CA . LEU A 1 97 ? -13.802 -32.091 15.421 1.00 82.75 97 LEU A CA 1
ATOM 718 C C . LEU A 1 97 ? -15.104 -32.225 14.613 1.00 82.75 97 LEU A C 1
ATOM 720 O O . LEU A 1 97 ? -15.520 -33.335 14.290 1.00 82.75 97 LEU A O 1
ATOM 724 N N . ALA A 1 98 ? -15.721 -31.094 14.251 1.00 83.56 98 ALA A N 1
ATOM 725 C CA . ALA A 1 98 ? -16.932 -31.072 13.434 1.00 83.56 98 ALA A CA 1
ATOM 726 C C . ALA A 1 98 ? -16.683 -31.502 11.977 1.00 83.56 98 ALA A C 1
ATOM 728 O O . ALA A 1 98 ? -17.523 -32.180 11.391 1.00 83.56 98 ALA A O 1
ATOM 729 N N . LEU A 1 99 ? -15.546 -31.118 11.390 1.00 81.00 99 LEU A N 1
ATOM 730 C CA . LEU A 1 99 ? -15.190 -31.470 10.010 1.00 81.00 99 LEU A CA 1
ATOM 731 C C . LEU A 1 99 ? -14.613 -32.886 9.875 1.00 81.00 99 LEU A C 1
ATOM 733 O O . LEU A 1 99 ? -14.745 -33.511 8.826 1.00 81.00 99 LEU A O 1
ATOM 737 N N . CYS A 1 100 ? -13.955 -33.382 10.920 1.00 82.19 100 CYS A N 1
ATOM 738 C CA . CYS A 1 100 ? -13.126 -34.584 10.899 1.00 82.19 100 CYS A CA 1
ATOM 739 C C . CYS A 1 100 ? -13.423 -35.464 12.129 1.00 82.19 100 CYS A C 1
ATOM 741 O O . CYS A 1 100 ? -12.551 -35.644 12.986 1.00 82.19 100 CYS A O 1
ATOM 743 N N . PRO A 1 101 ? -14.640 -36.029 12.242 1.00 73.81 101 PRO A N 1
ATOM 744 C CA . PRO A 1 101 ? -15.109 -36.696 13.459 1.00 73.81 101 PRO A CA 1
ATOM 745 C C . PRO A 1 101 ? -14.290 -37.934 13.857 1.00 73.81 101 PRO A C 1
ATOM 747 O O . PRO A 1 101 ? -14.227 -38.263 15.038 1.00 73.81 101 PRO A O 1
ATOM 750 N N . ASN A 1 102 ? -13.606 -38.588 12.909 1.00 73.31 102 ASN A N 1
ATOM 751 C CA . ASN A 1 102 ? -12.747 -39.749 13.187 1.00 73.31 102 ASN A CA 1
ATOM 752 C C . ASN A 1 102 ? -11.252 -39.388 13.325 1.00 73.31 102 ASN A C 1
ATOM 754 O O . ASN A 1 102 ? -10.392 -40.268 13.258 1.00 73.31 102 ASN A O 1
ATOM 758 N N . GLY A 1 103 ? -10.929 -38.105 13.531 1.00 73.62 103 GLY A N 1
ATOM 759 C CA . GLY A 1 103 ? -9.583 -37.621 13.851 1.00 73.62 103 GLY A CA 1
ATOM 760 C C . GLY A 1 103 ? -8.756 -37.139 12.652 1.00 73.62 103 GLY A C 1
ATOM 761 O O . GLY A 1 103 ? -9.206 -37.133 11.502 1.00 73.62 103 GLY A O 1
ATOM 762 N N . VAL A 1 104 ? -7.518 -36.707 12.933 1.00 78.12 104 VAL A N 1
ATOM 763 C CA . VAL A 1 104 ? -6.623 -36.072 11.949 1.00 78.12 104 VAL A CA 1
ATOM 764 C C . VAL A 1 104 ? -5.234 -36.722 11.930 1.00 78.12 104 VAL A C 1
ATOM 766 O O . VAL A 1 104 ? -4.678 -37.041 12.977 1.00 78.12 104 VAL A O 1
ATOM 769 N N . ARG A 1 105 ? -4.657 -36.909 10.736 1.00 77.69 105 ARG A N 1
ATOM 770 C CA . ARG A 1 105 ? -3.289 -37.418 10.508 1.00 77.69 105 ARG A CA 1
ATOM 771 C C . ARG A 1 105 ? -2.298 -36.269 10.313 1.00 77.69 105 ARG A C 1
ATOM 773 O O . ARG A 1 105 ? -2.671 -35.270 9.719 1.00 77.69 105 ARG A O 1
ATOM 780 N N . VAL A 1 106 ? -1.039 -36.399 10.732 1.00 63.81 106 VAL A N 1
ATOM 781 C CA . VAL A 1 106 ? 0.000 -35.365 10.527 1.00 63.81 106 VAL A CA 1
ATOM 782 C C . VAL A 1 106 ? 1.077 -35.925 9.596 1.00 63.81 106 VAL A C 1
ATOM 784 O O . VAL A 1 106 ? 1.723 -36.905 9.952 1.00 63.81 106 VAL A O 1
ATOM 787 N N . ASN A 1 107 ? 1.265 -35.337 8.409 1.00 54.47 107 ASN A N 1
ATOM 788 C CA . ASN A 1 107 ? 2.287 -35.764 7.440 1.00 54.47 107 ASN A CA 1
ATOM 789 C C . ASN A 1 107 ? 3.283 -34.628 7.149 1.00 54.47 107 ASN A C 1
ATOM 791 O O . ASN A 1 107 ? 2.888 -33.474 7.013 1.00 54.47 107 ASN A O 1
ATOM 795 N N . ALA A 1 108 ? 4.572 -34.964 7.016 1.00 37.38 108 ALA A N 1
ATOM 796 C CA . ALA A 1 108 ? 5.634 -34.022 6.650 1.00 37.38 108 ALA A CA 1
ATOM 797 C C . ALA A 1 108 ? 5.559 -33.617 5.156 1.00 37.38 108 ALA A C 1
ATOM 799 O O . ALA A 1 108 ? 5.188 -34.455 4.326 1.00 37.38 108 ALA A O 1
ATOM 800 N N . PRO A 1 109 ? 5.918 -32.373 4.769 1.00 36.44 109 PRO A N 1
ATOM 801 C CA . PRO A 1 109 ? 5.658 -31.870 3.423 1.00 36.44 109 PRO A CA 1
ATOM 802 C C . PRO A 1 109 ? 6.676 -32.392 2.398 1.00 36.44 109 PRO A C 1
ATOM 804 O O . PRO A 1 109 ? 7.884 -32.325 2.616 1.00 36.44 109 PRO A O 1
ATOM 807 N N . LYS A 1 110 ? 6.188 -32.834 1.232 1.00 30.83 110 LYS A N 1
ATOM 808 C CA . LYS A 1 110 ? 6.977 -32.949 -0.006 1.00 30.83 110 LYS A CA 1
ATOM 809 C C . LYS A 1 110 ? 6.480 -31.920 -1.021 1.00 30.83 110 LYS A C 1
ATOM 811 O O . LYS A 1 110 ? 5.275 -31.723 -1.163 1.00 30.83 110 LYS A O 1
ATOM 816 N N . ALA A 1 111 ? 7.423 -31.266 -1.697 1.00 29.83 111 ALA A N 1
ATOM 817 C CA . ALA A 1 111 ? 7.180 -30.202 -2.667 1.00 29.83 111 ALA A CA 1
ATOM 818 C C . ALA A 1 111 ? 6.470 -30.715 -3.934 1.00 29.83 111 ALA A C 1
ATOM 820 O O . ALA A 1 111 ? 6.774 -31.805 -4.419 1.00 29.83 111 ALA A O 1
ATOM 821 N N . SER A 1 112 ? 5.548 -29.914 -4.476 1.00 31.23 112 SER A N 1
ATOM 822 C CA . SER A 1 112 ? 4.821 -30.183 -5.724 1.00 31.23 112 SER A CA 1
ATOM 823 C C . SER A 1 112 ? 5.013 -29.029 -6.707 1.00 31.23 112 SER A C 1
ATOM 825 O O . SER A 1 112 ? 4.968 -27.866 -6.312 1.00 31.23 112 SER A O 1
ATOM 827 N N . LEU A 1 113 ? 5.218 -29.386 -7.977 1.00 34.03 113 LEU A N 1
ATOM 828 C CA . LEU A 1 113 ? 5.526 -28.527 -9.121 1.00 34.03 113 LEU A CA 1
ATOM 829 C C . LEU A 1 113 ? 4.285 -28.351 -10.021 1.00 34.03 113 LEU A C 1
ATOM 831 O O . LEU A 1 113 ? 3.774 -29.359 -10.505 1.00 34.03 113 LEU A O 1
ATOM 835 N N . ARG A 1 114 ? 3.900 -27.091 -10.290 1.00 28.81 114 ARG A N 1
ATOM 836 C CA . ARG A 1 114 ? 3.224 -26.500 -11.483 1.00 28.81 114 ARG A CA 1
ATOM 837 C C . ARG A 1 114 ? 2.074 -25.543 -11.147 1.00 28.81 114 ARG A C 1
ATOM 839 O O . ARG A 1 114 ? 1.293 -25.796 -10.240 1.00 28.81 114 ARG A O 1
ATOM 846 N N . GLY A 1 115 ? 2.044 -24.439 -11.902 1.00 38.41 115 GLY A N 1
ATOM 847 C CA . GLY A 1 115 ? 1.152 -23.288 -11.736 1.00 38.41 115 GLY A CA 1
ATOM 848 C C . GLY A 1 115 ? -0.167 -23.372 -12.517 1.00 38.41 115 GLY A C 1
ATOM 849 O O . GLY A 1 115 ? -0.373 -24.358 -13.227 1.00 38.41 115 GLY A O 1
ATOM 850 N N . PRO A 1 116 ? -1.047 -22.358 -12.389 1.00 39.06 116 PRO A N 1
ATOM 851 C CA . PRO A 1 116 ? -2.379 -22.395 -12.981 1.00 39.06 116 PRO A CA 1
ATOM 852 C C . PRO A 1 116 ? -2.630 -21.348 -14.081 1.00 39.06 116 PRO A C 1
ATOM 854 O O . PRO A 1 116 ? -2.059 -20.257 -14.089 1.00 39.06 116 PRO A O 1
ATOM 857 N N . GLU A 1 117 ? -3.533 -21.743 -14.981 1.00 28.55 117 GLU A N 1
ATOM 858 C CA . GLU A 1 117 ? -4.342 -20.915 -15.880 1.00 28.55 117 GLU A CA 1
ATOM 859 C C . GLU A 1 117 ? -5.298 -19.983 -15.115 1.00 28.55 117 GLU A C 1
ATOM 861 O O . GLU A 1 117 ? -5.645 -20.221 -13.956 1.00 28.55 117 GLU A O 1
ATOM 866 N N . GLU A 1 118 ? -5.699 -18.920 -15.814 1.00 37.03 118 GLU A N 1
ATOM 867 C CA . GLU A 1 118 ? -6.594 -17.839 -15.400 1.00 37.03 118 GLU A CA 1
ATOM 868 C C . GLU A 1 118 ? -8.015 -18.310 -15.070 1.00 37.03 118 GLU A C 1
ATOM 870 O O . GLU A 1 118 ? -8.702 -18.876 -15.913 1.00 37.03 118 GLU A O 1
ATOM 875 N N . ASP A 1 119 ? -8.487 -17.933 -13.881 1.00 28.05 119 ASP A N 1
ATOM 876 C CA . ASP A 1 119 ? -9.888 -17.588 -13.656 1.00 28.05 119 ASP A CA 1
ATOM 877 C C . ASP A 1 119 ? -9.966 -16.453 -12.625 1.00 28.05 119 ASP A C 1
ATOM 879 O O . ASP A 1 119 ? -9.202 -16.389 -11.655 1.00 28.05 119 ASP A O 1
ATOM 883 N N . THR A 1 120 ? -10.857 -15.499 -12.880 1.00 34.88 120 THR A N 1
ATOM 884 C CA . THR A 1 120 ? -10.975 -14.213 -12.185 1.00 34.88 120 THR A CA 1
ATOM 885 C C . THR A 1 120 ? -11.432 -14.375 -10.732 1.00 34.88 120 THR A C 1
ATOM 887 O O . THR A 1 120 ? -12.622 -14.301 -10.431 1.00 34.88 120 THR A O 1
ATOM 890 N N . VAL A 1 121 ? -10.486 -14.562 -9.814 1.00 36.94 121 VAL A N 1
ATOM 891 C CA . VAL A 1 121 ? -10.705 -14.439 -8.367 1.00 36.94 121 VAL A CA 1
ATOM 892 C C . VAL A 1 121 ? -10.207 -13.065 -7.929 1.00 36.94 121 VAL A C 1
ATOM 894 O O . VAL A 1 121 ? -9.076 -12.688 -8.244 1.00 36.94 121 VAL A O 1
ATOM 897 N N . GLU A 1 122 ? -11.036 -12.303 -7.209 1.00 45.09 122 GLU A N 1
ATOM 898 C CA . GLU A 1 122 ? -10.585 -11.099 -6.505 1.00 45.09 122 GLU A CA 1
ATOM 899 C C . GLU A 1 122 ? -9.379 -11.463 -5.638 1.00 45.09 122 GLU A C 1
ATOM 901 O O . GLU A 1 122 ? -9.483 -12.188 -4.647 1.00 45.09 122 GLU A O 1
ATOM 906 N N . ALA A 1 123 ? -8.201 -11.016 -6.064 1.00 56.78 123 ALA A N 1
ATOM 907 C CA . ALA A 1 123 ? -6.969 -11.423 -5.429 1.00 56.78 123 ALA A CA 1
ATOM 908 C C . ALA A 1 123 ? -6.858 -10.759 -4.057 1.00 56.78 123 ALA A C 1
ATOM 910 O O . ALA A 1 123 ? -6.717 -9.540 -3.927 1.00 56.78 123 ALA A O 1
ATOM 911 N N . THR A 1 124 ? -6.920 -11.593 -3.028 1.00 64.38 124 THR A N 1
ATOM 912 C CA . THR A 1 124 ? -6.672 -11.208 -1.645 1.00 64.38 124 THR A CA 1
ATOM 913 C C . THR A 1 124 ? -5.170 -11.091 -1.416 1.00 64.38 124 THR A C 1
ATOM 915 O O . THR A 1 124 ? -4.367 -11.817 -2.016 1.00 64.38 124 THR A O 1
ATOM 918 N N . SER A 1 125 ? -4.751 -10.151 -0.565 1.00 72.88 125 SER A N 1
ATOM 919 C CA . SER A 1 125 ? -3.357 -10.128 -0.116 1.00 72.88 125 SER A CA 1
ATOM 920 C C . SER A 1 125 ? -3.018 -11.451 0.571 1.00 72.88 125 SER A C 1
ATOM 922 O O . SER A 1 125 ? -3.848 -12.005 1.291 1.00 72.88 125 SER A O 1
ATOM 924 N N . VAL A 1 126 ? -1.803 -11.970 0.381 1.00 81.56 126 VAL A N 1
ATOM 925 C CA . VAL A 1 126 ? -1.335 -13.216 1.010 1.00 81.56 126 VAL A CA 1
ATOM 926 C C . VAL A 1 126 ? 0.030 -12.981 1.633 1.00 81.56 126 VAL A C 1
ATOM 928 O O . VAL A 1 126 ? 0.990 -12.663 0.943 1.00 81.56 126 VAL A O 1
ATOM 931 N N . ILE A 1 127 ? 0.145 -13.169 2.946 1.00 81.75 127 ILE A N 1
ATOM 932 C CA . ILE A 1 127 ? 1.438 -13.127 3.632 1.00 81.75 127 ILE A CA 1
ATOM 933 C C . ILE A 1 127 ? 1.853 -14.556 3.954 1.00 81.75 127 ILE A C 1
ATOM 935 O O . ILE A 1 127 ? 1.130 -15.294 4.624 1.00 81.75 127 ILE A O 1
ATOM 939 N N . LYS A 1 128 ? 3.032 -14.947 3.481 1.00 83.06 128 LYS A N 1
ATOM 940 C CA . LYS A 1 128 ? 3.592 -16.281 3.665 1.00 83.06 128 LYS A CA 1
ATOM 941 C C . LYS A 1 128 ? 4.952 -16.169 4.329 1.00 83.06 128 LYS A C 1
ATOM 943 O O . LYS A 1 128 ? 5.805 -15.413 3.881 1.00 83.06 128 LYS A O 1
ATOM 948 N N . LYS A 1 129 ? 5.176 -16.963 5.371 1.00 81.12 129 LYS A N 1
ATOM 949 C CA . LYS A 1 129 ? 6.524 -17.177 5.893 1.00 81.12 129 LYS A CA 1
ATOM 950 C C . LYS A 1 129 ? 7.259 -18.139 4.950 1.00 81.12 129 LYS A C 1
ATOM 952 O O . LYS A 1 129 ? 6.791 -19.259 4.743 1.00 81.12 129 LYS A O 1
ATOM 957 N N . ILE A 1 130 ? 8.335 -17.665 4.334 1.00 87.12 130 ILE A N 1
ATOM 958 C CA . ILE A 1 130 ? 9.208 -18.402 3.410 1.00 87.12 130 ILE A CA 1
ATOM 959 C C . ILE A 1 130 ? 10.234 -19.216 4.195 1.00 87.12 130 ILE A C 1
ATOM 961 O O . ILE A 1 130 ? 10.443 -20.388 3.899 1.00 87.12 130 ILE A O 1
ATOM 965 N N . VAL A 1 131 ? 10.809 -18.620 5.242 1.00 82.06 131 VAL A N 1
ATOM 966 C CA . VAL A 1 131 ? 11.732 -19.290 6.166 1.00 82.06 131 VAL A CA 1
ATOM 967 C C . VAL A 1 131 ? 11.229 -19.098 7.586 1.00 82.06 131 VAL A C 1
ATOM 969 O O . VAL A 1 131 ? 11.032 -17.963 8.021 1.00 82.06 131 VAL A O 1
ATOM 972 N N . ASP A 1 132 ? 11.026 -20.211 8.289 1.00 87.50 132 ASP A N 1
ATOM 973 C CA . ASP A 1 132 ? 10.647 -20.241 9.700 1.00 87.50 132 ASP A CA 1
ATOM 974 C C . ASP A 1 132 ? 11.785 -20.798 10.544 1.00 87.50 132 ASP A C 1
ATOM 976 O O . ASP A 1 132 ? 11.971 -22.012 10.625 1.00 87.50 132 ASP A O 1
ATOM 980 N N . SER A 1 133 ? 12.552 -19.902 11.156 1.00 82.56 133 SER A N 1
ATOM 981 C CA . SER A 1 133 ? 13.687 -20.285 11.995 1.00 82.56 133 SER A CA 1
ATOM 982 C C . SER A 1 133 ? 13.358 -20.241 13.489 1.00 82.56 133 SER A C 1
ATOM 984 O O . SER A 1 133 ? 14.190 -20.649 14.307 1.00 82.56 133 SER A O 1
ATOM 986 N N . GLY A 1 134 ? 12.175 -19.746 13.874 1.00 74.00 134 GLY A N 1
ATOM 987 C CA . GLY A 1 134 ? 11.716 -19.691 15.262 1.00 74.00 134 GLY A CA 1
ATOM 988 C C . GLY A 1 134 ? 10.830 -18.488 15.592 1.00 74.00 134 GLY A C 1
ATOM 989 O O . GLY A 1 134 ? 10.335 -17.778 14.716 1.00 74.00 134 GLY A O 1
ATOM 990 N N . ASP A 1 135 ? 10.634 -18.267 16.892 1.00 76.94 135 ASP A N 1
ATOM 991 C CA . ASP A 1 135 ? 9.789 -17.194 17.422 1.00 76.94 135 ASP A CA 1
ATOM 992 C C . ASP A 1 135 ? 10.304 -15.796 16.997 1.00 76.94 135 ASP A C 1
ATOM 994 O O . ASP A 1 135 ? 11.486 -15.511 17.223 1.00 76.94 135 ASP A O 1
ATOM 998 N N . PRO A 1 136 ? 9.457 -14.922 16.412 1.00 80.19 136 PRO A N 1
ATOM 999 C CA . PRO A 1 136 ? 9.812 -13.543 16.045 1.00 80.19 136 PRO A CA 1
ATOM 1000 C C . PRO A 1 136 ? 10.422 -12.709 17.182 1.00 80.19 136 PRO A C 1
ATOM 1002 O O . PRO A 1 136 ? 11.240 -11.831 16.939 1.00 80.19 136 PRO A O 1
ATOM 1005 N N . SER A 1 137 ? 10.098 -13.002 18.447 1.00 83.12 137 SER A N 1
ATOM 1006 C CA . SER A 1 137 ? 10.711 -12.330 19.605 1.00 83.12 137 SER A CA 1
ATOM 1007 C C . SER A 1 137 ? 12.213 -12.602 19.756 1.00 83.12 137 SER A C 1
ATOM 1009 O O . SER A 1 137 ? 12.903 -11.869 20.463 1.00 83.12 137 SER A O 1
ATOM 1011 N N . ASN A 1 138 ? 12.725 -13.649 19.101 1.00 81.12 138 ASN A N 1
ATOM 1012 C CA . ASN A 1 138 ? 14.119 -14.083 19.160 1.00 81.12 138 ASN A CA 1
ATOM 1013 C C . ASN A 1 138 ? 14.708 -14.362 17.761 1.00 81.12 138 ASN A C 1
ATOM 1015 O O . ASN A 1 138 ? 15.668 -15.127 17.623 1.00 81.12 138 ASN A O 1
ATOM 1019 N N . ARG A 1 139 ? 14.116 -13.804 16.700 1.00 85.06 139 ARG A N 1
ATOM 1020 C CA . ARG A 1 139 ? 14.595 -13.902 15.313 1.00 85.06 139 ARG A CA 1
ATOM 1021 C C . ARG A 1 139 ? 14.553 -12.531 14.655 1.00 85.06 139 ARG A C 1
ATOM 1023 O O . ARG A 1 139 ? 13.827 -11.648 15.089 1.00 85.06 139 ARG A O 1
ATOM 1030 N N . ILE A 1 140 ? 15.346 -12.355 13.605 1.00 85.06 140 ILE A N 1
ATOM 1031 C CA . ILE A 1 140 ? 15.290 -11.158 12.768 1.00 85.06 140 ILE A CA 1
ATOM 1032 C C . ILE A 1 140 ? 14.258 -11.402 11.666 1.00 85.06 140 ILE A C 1
ATOM 1034 O O . ILE A 1 140 ? 14.464 -12.259 10.809 1.00 85.06 140 ILE A O 1
ATOM 1038 N N . ASP A 1 141 ? 13.155 -10.657 11.664 1.00 86.31 141 ASP A N 1
ATOM 1039 C CA . ASP A 1 141 ? 12.147 -10.745 10.607 1.00 86.31 141 ASP A CA 1
ATOM 1040 C C . ASP A 1 141 ? 12.501 -9.839 9.419 1.00 86.31 141 ASP A C 1
ATOM 1042 O O . ASP A 1 141 ? 12.635 -8.622 9.553 1.00 86.31 141 ASP A O 1
ATOM 1046 N N . VAL A 1 142 ? 12.610 -10.434 8.230 1.00 85.88 142 VAL A N 1
ATOM 1047 C CA . VAL A 1 142 ? 12.757 -9.719 6.956 1.00 85.88 142 VAL A CA 1
ATOM 1048 C C . VAL A 1 142 ? 11.491 -9.928 6.143 1.00 85.88 142 VAL A C 1
ATOM 1050 O O . VAL A 1 142 ? 11.084 -11.064 5.903 1.00 85.88 142 VAL A O 1
ATOM 1053 N N . VAL A 1 143 ? 10.867 -8.835 5.705 1.00 87.12 143 VAL A N 1
ATOM 1054 C CA . VAL A 1 143 ? 9.644 -8.874 4.898 1.00 87.12 143 VAL A CA 1
ATOM 1055 C C . VAL A 1 143 ? 9.952 -8.407 3.482 1.00 87.12 143 VAL A C 1
ATOM 1057 O O . VAL A 1 143 ? 10.283 -7.245 3.260 1.00 87.12 143 VAL A O 1
ATOM 1060 N N . PHE A 1 144 ? 9.792 -9.306 2.517 1.00 86.19 144 PHE A N 1
ATOM 1061 C CA . PHE A 1 144 ? 9.731 -8.972 1.102 1.00 86.19 144 PHE A CA 1
ATOM 1062 C C . PHE A 1 144 ? 8.292 -8.668 0.719 1.00 86.19 144 PHE A C 1
ATOM 1064 O O . PHE A 1 144 ? 7.396 -9.473 0.956 1.00 86.19 144 PHE A O 1
ATOM 1071 N N . MET A 1 145 ? 8.066 -7.518 0.102 1.00 82.06 145 MET A N 1
ATOM 1072 C CA . MET A 1 145 ? 6.752 -7.113 -0.375 1.00 82.06 145 MET A CA 1
ATOM 1073 C C . MET A 1 145 ? 6.741 -7.145 -1.898 1.00 82.06 145 MET A C 1
ATOM 1075 O O . MET A 1 145 ? 7.647 -6.612 -2.535 1.00 82.06 145 MET A O 1
ATOM 1079 N N . GLY A 1 146 ? 5.731 -7.794 -2.472 1.00 76.69 146 GLY A N 1
ATOM 1080 C CA . GLY A 1 146 ? 5.535 -7.805 -3.915 1.00 76.69 146 GLY A CA 1
ATOM 1081 C C . GLY A 1 146 ? 5.053 -6.445 -4.394 1.00 76.69 146 GLY A C 1
ATOM 1082 O O . GLY A 1 146 ? 4.063 -5.935 -3.876 1.00 76.69 146 GLY A O 1
ATOM 1083 N N . ASP A 1 147 ? 5.734 -5.890 -5.392 1.00 71.19 147 ASP A N 1
ATOM 1084 C CA . ASP A 1 147 ? 5.285 -4.715 -6.135 1.00 71.19 147 ASP A CA 1
ATOM 1085 C C . ASP A 1 147 ? 5.170 -5.084 -7.622 1.00 71.19 147 ASP A C 1
ATOM 1087 O O . ASP A 1 147 ? 6.057 -5.738 -8.170 1.00 71.19 147 ASP A O 1
ATOM 1091 N N . GLY A 1 148 ? 4.054 -4.722 -8.255 1.00 68.88 148 GLY A N 1
ATOM 1092 C CA . GLY A 1 148 ? 3.799 -4.964 -9.678 1.00 68.88 148 GLY A CA 1
ATOM 1093 C C . GLY A 1 148 ? 3.296 -6.362 -10.059 1.00 68.88 148 GLY A C 1
ATOM 1094 O O . GLY A 1 148 ? 2.957 -6.566 -11.222 1.00 68.88 148 GLY A O 1
ATOM 1095 N N . TYR A 1 149 ? 3.183 -7.308 -9.118 1.00 72.94 149 TYR A N 1
ATOM 1096 C CA . TYR A 1 149 ? 2.618 -8.635 -9.393 1.00 72.94 149 TYR A CA 1
ATOM 1097 C C . TYR A 1 149 ? 1.088 -8.573 -9.475 1.00 72.94 149 TYR A C 1
ATOM 1099 O O . TYR A 1 149 ? 0.401 -8.149 -8.538 1.00 72.94 149 TYR A O 1
ATOM 1107 N N . THR A 1 150 ? 0.539 -9.028 -10.597 1.00 72.12 150 THR A N 1
ATOM 1108 C CA . THR A 1 150 ? -0.911 -9.163 -10.790 1.00 72.12 150 THR A CA 1
ATOM 1109 C C . THR A 1 150 ? -1.482 -10.338 -9.995 1.00 72.12 150 THR A C 1
ATOM 1111 O O . THR A 1 150 ? -0.735 -11.199 -9.527 1.00 72.12 150 THR A O 1
ATOM 1114 N N . ALA A 1 151 ? -2.814 -10.389 -9.864 1.00 75.44 151 ALA A N 1
ATOM 1115 C CA . ALA A 1 151 ? -3.580 -11.495 -9.269 1.00 75.44 151 ALA A CA 1
ATOM 1116 C C . ALA A 1 151 ? -3.112 -12.885 -9.745 1.00 75.44 151 ALA A C 1
ATOM 1118 O O . ALA A 1 151 ? -2.841 -13.780 -8.947 1.00 75.44 151 ALA A O 1
ATOM 1119 N N . SER A 1 152 ? -2.956 -13.029 -11.061 1.00 72.06 152 SER A N 1
ATOM 1120 C CA . SER A 1 152 ? -2.519 -14.252 -11.736 1.00 72.06 152 SER A CA 1
ATOM 1121 C C . SER A 1 152 ? -1.043 -14.595 -11.496 1.00 72.06 152 SER A C 1
ATOM 1123 O O . SER A 1 152 ? -0.623 -15.721 -11.729 1.00 72.06 152 SER A O 1
ATOM 1125 N N . GLU A 1 153 ? -0.231 -13.652 -11.014 1.00 75.81 153 GLU A N 1
ATOM 1126 C CA . GLU A 1 153 ? 1.209 -13.837 -10.789 1.00 75.81 153 GLU A CA 1
ATOM 1127 C C . GLU A 1 153 ? 1.562 -14.152 -9.329 1.00 75.81 153 GLU A C 1
ATOM 1129 O O . GLU A 1 153 ? 2.734 -14.116 -8.951 1.00 75.81 153 GLU A O 1
ATOM 1134 N N . GLN A 1 154 ? 0.579 -14.490 -8.492 1.00 83.31 154 GLN A N 1
ATOM 1135 C CA . GLN A 1 15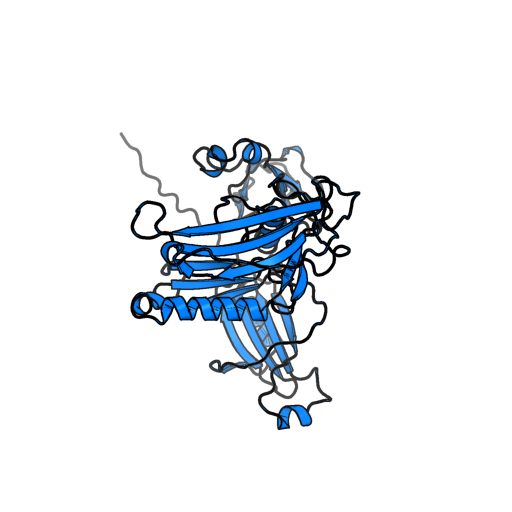4 ? 0.816 -14.837 -7.089 1.00 83.31 154 GLN A CA 1
ATOM 1136 C C . GLN A 1 154 ? 1.866 -15.944 -6.917 1.00 83.31 154 GLN A C 1
ATOM 1138 O O . GLN A 1 154 ? 2.774 -15.817 -6.094 1.00 83.31 154 GLN A O 1
ATOM 1143 N N . THR A 1 155 ? 1.756 -17.033 -7.681 1.00 85.25 155 THR A N 1
ATOM 1144 C CA . THR A 1 155 ? 2.714 -18.145 -7.607 1.00 85.25 155 THR A CA 1
ATOM 1145 C C . THR A 1 155 ? 4.116 -17.680 -7.984 1.00 85.25 155 THR A C 1
ATOM 1147 O O . THR A 1 155 ? 5.058 -17.920 -7.233 1.00 85.25 155 THR A O 1
ATOM 1150 N N . ARG A 1 156 ? 4.230 -16.920 -9.082 1.00 81.88 156 ARG A N 1
ATOM 1151 C CA . ARG A 1 156 ? 5.493 -16.342 -9.552 1.00 81.88 156 ARG A CA 1
ATOM 1152 C C . ARG A 1 156 ? 6.156 -15.483 -8.478 1.00 81.88 156 ARG A C 1
ATOM 1154 O O . ARG A 1 156 ? 7.344 -15.643 -8.239 1.00 81.88 156 ARG A O 1
ATOM 1161 N N . PHE A 1 157 ? 5.392 -14.633 -7.791 1.00 85.56 157 PHE A N 1
ATOM 1162 C CA . PHE A 1 157 ? 5.914 -13.820 -6.692 1.00 85.56 157 PHE A CA 1
ATOM 1163 C C . PHE A 1 157 ? 6.579 -14.674 -5.608 1.00 85.56 157 PHE A C 1
ATOM 1165 O O . PHE A 1 157 ? 7.713 -14.409 -5.214 1.00 85.56 157 PHE A O 1
ATOM 1172 N N . PHE A 1 158 ? 5.891 -15.706 -5.114 1.00 88.25 158 PHE A N 1
ATOM 1173 C CA . PHE A 1 158 ? 6.449 -16.541 -4.052 1.00 88.25 158 PHE A CA 1
ATOM 1174 C C . PHE A 1 158 ? 7.653 -17.361 -4.522 1.00 88.25 158 PHE A C 1
ATOM 1176 O O . PHE A 1 158 ? 8.585 -17.545 -3.736 1.00 88.25 158 PHE A O 1
ATOM 1183 N N . ASP A 1 159 ? 7.660 -17.802 -5.779 1.00 87.00 159 ASP A N 1
ATOM 1184 C CA . ASP A 1 159 ? 8.809 -18.477 -6.385 1.00 87.00 159 ASP A CA 1
ATOM 1185 C C . ASP A 1 159 ? 10.012 -17.528 -6.503 1.00 87.00 159 ASP A C 1
ATOM 1187 O O . ASP A 1 159 ? 11.135 -17.906 -6.161 1.00 87.00 159 ASP A O 1
ATOM 1191 N N . ASP A 1 160 ? 9.785 -16.271 -6.892 1.00 86.25 160 ASP A N 1
ATOM 1192 C CA . ASP A 1 160 ? 10.821 -15.242 -6.952 1.00 86.25 160 ASP A CA 1
ATOM 1193 C C . ASP A 1 160 ? 11.401 -14.930 -5.566 1.00 86.25 160 ASP A C 1
ATOM 1195 O O . ASP A 1 160 ? 12.624 -14.875 -5.419 1.00 86.25 160 ASP A O 1
ATOM 1199 N N . ILE A 1 161 ? 10.571 -14.800 -4.521 1.00 88.44 161 ILE A N 1
ATOM 1200 C CA . ILE A 1 161 ? 11.082 -14.588 -3.156 1.00 88.44 161 ILE A CA 1
ATOM 1201 C C . ILE A 1 161 ? 11.832 -15.819 -2.639 1.00 88.44 161 ILE A C 1
ATOM 1203 O O . ILE A 1 161 ? 12.869 -15.669 -1.987 1.00 88.44 161 ILE A O 1
ATOM 1207 N N . GLN A 1 162 ? 11.363 -17.033 -2.937 1.00 86.88 162 GLN A N 1
ATOM 1208 C CA . GLN A 1 162 ? 12.082 -18.254 -2.572 1.00 86.88 162 GLN A CA 1
ATOM 1209 C C . GLN A 1 162 ? 13.456 -18.302 -3.244 1.00 86.88 162 GLN A C 1
ATOM 1211 O O . GLN A 1 162 ? 14.450 -18.596 -2.580 1.00 86.88 162 GLN A O 1
ATOM 1216 N N . ARG A 1 163 ? 13.523 -17.982 -4.540 1.00 87.12 163 ARG A N 1
ATOM 1217 C CA . ARG A 1 163 ? 14.777 -17.916 -5.292 1.00 87.12 163 ARG A CA 1
ATOM 1218 C C . ARG A 1 163 ? 15.722 -16.869 -4.705 1.00 87.12 163 ARG A C 1
ATOM 1220 O O . ARG A 1 163 ? 16.846 -17.220 -4.383 1.00 87.12 163 ARG A O 1
ATOM 1227 N N . LEU A 1 164 ? 15.259 -15.637 -4.476 1.00 86.19 164 LEU A N 1
ATOM 1228 C CA . LEU A 1 164 ? 16.069 -14.575 -3.858 1.00 86.19 164 LEU A CA 1
ATOM 1229 C C . LEU A 1 164 ? 16.585 -14.967 -2.467 1.00 86.19 164 LEU A C 1
ATOM 1231 O O . LEU A 1 164 ? 17.730 -14.685 -2.122 1.00 86.19 164 LEU A O 1
ATOM 1235 N N . THR A 1 165 ? 15.747 -15.637 -1.674 1.00 84.81 165 THR A N 1
ATOM 1236 C CA . THR A 1 165 ? 16.136 -16.143 -0.353 1.00 84.81 165 THR A CA 1
ATOM 1237 C C . THR A 1 165 ? 17.235 -17.194 -0.476 1.00 84.81 165 THR A C 1
ATOM 1239 O O . THR A 1 165 ? 18.220 -17.132 0.256 1.00 84.81 165 THR A O 1
ATOM 1242 N N . ASN A 1 166 ? 17.099 -18.131 -1.417 1.00 83.44 166 ASN A N 1
ATOM 1243 C CA . ASN A 1 166 ? 18.133 -19.125 -1.679 1.00 83.44 166 ASN A CA 1
ATOM 1244 C C . ASN A 1 166 ? 19.427 -18.437 -2.129 1.00 83.44 166 ASN A C 1
ATOM 1246 O O . ASN A 1 166 ? 20.445 -18.621 -1.477 1.00 83.44 166 ASN A O 1
ATOM 1250 N N . ASP A 1 167 ? 19.368 -17.573 -3.145 1.00 81.44 167 ASP A N 1
ATOM 1251 C CA . ASP A 1 167 ? 20.529 -16.861 -3.694 1.00 81.44 167 ASP A CA 1
ATOM 1252 C C . ASP A 1 167 ? 21.305 -16.099 -2.600 1.00 81.44 167 ASP A C 1
ATOM 1254 O O . ASP A 1 167 ? 22.536 -16.109 -2.583 1.00 81.44 167 ASP A O 1
ATOM 1258 N N . MET A 1 168 ? 20.594 -15.486 -1.645 1.00 79.56 168 MET A N 1
ATOM 1259 C CA . MET A 1 168 ? 21.206 -14.768 -0.526 1.00 79.56 168 MET A CA 1
ATOM 1260 C C . MET A 1 168 ? 21.842 -15.701 0.512 1.00 79.56 168 MET A C 1
ATOM 1262 O O . MET A 1 168 ? 22.909 -15.383 1.030 1.00 79.56 168 MET A O 1
ATOM 1266 N N . PHE A 1 169 ? 21.213 -16.838 0.828 1.00 79.94 169 PHE A N 1
ATOM 1267 C CA . PHE A 1 169 ? 21.573 -17.680 1.977 1.00 79.94 169 PHE A CA 1
ATOM 1268 C C . PHE A 1 169 ? 22.182 -19.046 1.631 1.00 79.94 169 PHE A C 1
ATOM 1270 O O . PHE A 1 169 ? 22.444 -19.829 2.539 1.00 79.94 169 PHE A O 1
ATOM 1277 N N . THR A 1 170 ? 22.439 -19.367 0.364 1.00 75.44 170 THR A N 1
ATOM 1278 C CA . THR A 1 170 ? 23.164 -20.599 -0.003 1.00 75.44 170 THR A CA 1
ATOM 1279 C C . THR A 1 170 ? 24.675 -20.411 -0.125 1.00 75.44 170 THR A C 1
ATOM 1281 O O . THR A 1 170 ? 25.399 -21.400 -0.131 1.00 75.44 170 THR A O 1
ATOM 1284 N N . GLY A 1 171 ? 25.161 -19.170 -0.231 1.00 72.62 171 GLY A N 1
ATOM 1285 C CA . GLY A 1 171 ? 26.596 -18.871 -0.300 1.00 72.62 171 GLY A CA 1
ATOM 1286 C C . GLY A 1 171 ? 27.284 -18.820 1.070 1.00 72.62 171 GLY A C 1
ATOM 1287 O O . GLY A 1 171 ? 26.636 -18.643 2.103 1.00 72.62 171 GLY A O 1
ATOM 1288 N N . ASP A 1 172 ? 28.617 -18.886 1.070 1.00 75.19 172 ASP A N 1
ATOM 1289 C CA . ASP A 1 172 ? 29.442 -18.987 2.288 1.00 75.19 172 ASP A CA 1
ATOM 1290 C C . ASP A 1 172 ? 29.300 -17.790 3.246 1.00 75.19 172 ASP A C 1
ATOM 1292 O O . ASP A 1 172 ? 29.535 -17.914 4.446 1.00 75.19 172 ASP A O 1
ATOM 1296 N N . THR A 1 173 ? 28.896 -16.619 2.739 1.00 77.25 173 THR A N 1
ATOM 1297 C CA . THR A 1 173 ? 28.792 -15.391 3.540 1.00 77.25 173 THR A CA 1
ATOM 1298 C C . THR A 1 173 ? 27.609 -15.407 4.506 1.00 77.25 173 THR A C 1
ATOM 1300 O O . THR A 1 173 ? 27.774 -15.060 5.675 1.00 77.25 173 THR A O 1
ATOM 1303 N N . PHE A 1 174 ? 26.414 -15.785 4.038 1.00 79.12 174 PHE A N 1
ATOM 1304 C CA . PHE A 1 174 ? 25.184 -15.640 4.826 1.00 79.12 174 PHE A CA 1
ATOM 1305 C C . PHE A 1 174 ? 24.557 -16.962 5.268 1.00 79.12 174 PHE A C 1
ATOM 1307 O O . PHE A 1 174 ? 23.744 -16.948 6.193 1.00 79.12 174 PHE A O 1
ATOM 1314 N N . ALA A 1 175 ? 24.955 -18.101 4.688 1.00 79.00 175 ALA A N 1
ATOM 1315 C CA . ALA A 1 175 ? 24.339 -19.398 4.975 1.00 79.00 175 ALA A CA 1
ATOM 1316 C C . ALA A 1 175 ? 24.302 -19.753 6.468 1.00 79.00 175 ALA A C 1
ATOM 1318 O O . ALA A 1 175 ? 23.269 -20.186 6.980 1.00 79.00 175 ALA A O 1
ATOM 1319 N N . GLN A 1 176 ? 25.392 -19.496 7.197 1.00 80.44 176 GLN A N 1
ATOM 1320 C CA . GLN A 1 176 ? 25.478 -19.784 8.634 1.00 80.44 176 GLN A CA 1
ATOM 1321 C C . GLN A 1 176 ? 24.517 -18.953 9.497 1.00 80.44 176 GLN A C 1
ATOM 1323 O O . GLN A 1 176 ? 24.224 -19.331 10.631 1.00 80.44 176 GLN A O 1
ATOM 1328 N N . TYR A 1 177 ? 24.019 -17.830 8.976 1.00 85.38 177 TYR A N 1
ATOM 1329 C CA . TYR A 1 177 ? 23.139 -16.932 9.711 1.00 85.38 177 TYR A CA 1
ATOM 1330 C C . TYR A 1 177 ? 21.660 -17.163 9.414 1.00 85.38 177 TYR A C 1
ATOM 1332 O O . TYR A 1 177 ? 20.843 -16.648 10.168 1.00 85.38 177 TYR A O 1
ATOM 1340 N N . LEU A 1 178 ? 21.289 -17.951 8.393 1.00 80.31 178 LEU A N 1
ATOM 1341 C CA . LEU A 1 178 ? 19.883 -18.220 8.054 1.00 80.31 178 LEU A CA 1
ATOM 1342 C C . LEU A 1 178 ? 19.020 -18.640 9.268 1.00 80.31 178 LEU A C 1
ATOM 1344 O O . LEU A 1 178 ? 17.922 -18.100 9.400 1.00 80.31 178 LEU A O 1
ATOM 1348 N N . PRO A 1 179 ? 19.496 -19.481 10.218 1.00 85.81 179 PRO A N 1
ATOM 1349 C CA . PRO A 1 179 ? 18.729 -19.830 11.421 1.00 85.81 179 PRO A CA 1
ATOM 1350 C C . PRO A 1 179 ? 18.403 -18.654 12.361 1.00 85.81 179 PRO A C 1
ATOM 1352 O O . PRO A 1 179 ? 17.609 -18.813 13.289 1.00 85.81 179 PRO A O 1
ATOM 1355 N N . LEU A 1 180 ? 19.018 -17.485 12.166 1.00 84.75 180 LEU A N 1
ATOM 1356 C CA . LEU A 1 180 ? 18.744 -16.264 12.928 1.00 84.75 180 LEU A CA 1
ATOM 1357 C C . LEU A 1 180 ? 17.603 -15.435 12.321 1.00 84.75 180 LEU A C 1
ATOM 1359 O O . LEU A 1 180 ? 17.093 -14.541 12.995 1.00 84.75 180 LEU A O 1
ATOM 1363 N N . PHE A 1 181 ? 17.184 -15.728 11.085 1.00 83.12 181 PHE A N 1
ATOM 1364 C CA . PHE A 1 181 ? 16.196 -14.941 10.348 1.00 83.12 181 PHE A CA 1
ATOM 1365 C C . PHE A 1 181 ? 14.882 -15.690 10.141 1.00 83.12 181 PHE A C 1
ATOM 1367 O O . PHE A 1 181 ? 14.864 -16.884 9.843 1.00 83.12 181 PHE A O 1
ATOM 1374 N N . ASN A 1 182 ? 13.782 -14.949 10.205 1.00 85.44 182 ASN A N 1
ATOM 1375 C CA . ASN A 1 182 ? 12.510 -15.327 9.608 1.00 85.44 182 ASN A CA 1
ATOM 1376 C C . ASN A 1 182 ? 12.337 -14.526 8.318 1.00 85.44 182 ASN A C 1
ATOM 1378 O O . ASN A 1 182 ? 12.459 -13.301 8.324 1.00 85.44 182 ASN A O 1
ATOM 1382 N N . ILE A 1 183 ? 12.028 -15.203 7.215 1.00 85.62 183 ILE A N 1
ATOM 1383 C CA . ILE A 1 183 ? 11.784 -14.538 5.932 1.00 85.62 183 ILE A CA 1
ATOM 1384 C C . ILE A 1 183 ? 10.297 -14.597 5.627 1.00 85.62 183 ILE A C 1
ATOM 1386 O O . ILE A 1 183 ? 9.707 -15.677 5.581 1.00 85.62 183 ILE A O 1
ATOM 1390 N N . TRP A 1 184 ? 9.696 -13.441 5.385 1.00 88.19 184 TRP A N 1
ATOM 1391 C CA . TRP A 1 184 ? 8.292 -13.280 5.040 1.00 88.19 184 TRP A CA 1
ATOM 1392 C C . TRP A 1 184 ? 8.156 -12.723 3.630 1.00 88.19 184 TRP A C 1
ATOM 1394 O O . TRP A 1 184 ? 8.927 -11.869 3.207 1.00 88.19 184 TRP A O 1
ATOM 1404 N N . ALA A 1 185 ? 7.136 -13.180 2.920 1.00 87.25 185 ALA A N 1
ATOM 1405 C CA . ALA A 1 185 ? 6.718 -12.668 1.630 1.00 87.25 185 ALA A CA 1
ATOM 1406 C C . ALA A 1 185 ? 5.283 -12.147 1.757 1.00 87.25 185 ALA A C 1
ATOM 1408 O O . ALA A 1 185 ? 4.366 -12.917 2.043 1.00 87.25 185 ALA A O 1
ATOM 1409 N N . ALA A 1 186 ? 5.090 -10.848 1.565 1.00 85.62 186 ALA A N 1
ATOM 1410 C CA . ALA A 1 186 ? 3.801 -10.179 1.526 1.00 85.62 186 ALA A CA 1
ATOM 1411 C C . ALA A 1 186 ? 3.397 -9.950 0.065 1.00 85.62 186 ALA A C 1
ATOM 1413 O O . ALA A 1 186 ? 3.847 -9.006 -0.584 1.00 85.62 186 ALA A O 1
ATOM 1414 N N . TYR A 1 187 ? 2.556 -10.840 -0.454 1.00 81.19 187 TYR A N 1
ATOM 1415 C CA . TYR A 1 187 ? 1.934 -10.701 -1.762 1.00 81.19 187 TYR A CA 1
ATOM 1416 C C . TYR A 1 187 ? 0.765 -9.726 -1.668 1.00 81.19 187 TYR A C 1
ATOM 1418 O O . TYR A 1 187 ? -0.234 -10.007 -0.999 1.00 81.19 187 TYR A O 1
ATOM 1426 N N . LEU A 1 188 ? 0.889 -8.588 -2.342 1.00 75.62 188 LEU A N 1
ATOM 1427 C CA . LEU A 1 188 ? -0.124 -7.543 -2.371 1.00 75.62 188 LEU A CA 1
ATOM 1428 C C . LEU A 1 188 ? -0.596 -7.362 -3.823 1.00 75.62 188 LEU A C 1
ATOM 1430 O O . LEU A 1 188 ? 0.028 -6.619 -4.576 1.00 75.62 188 LEU A O 1
ATOM 1434 N N . PRO A 1 189 ? -1.670 -8.052 -4.247 1.00 66.56 189 PRO A N 1
ATOM 1435 C CA . PRO A 1 189 ? -2.113 -8.013 -5.635 1.00 66.56 189 PRO A CA 1
ATOM 1436 C C . PRO A 1 189 ? -2.689 -6.648 -6.006 1.00 66.56 189 PRO A C 1
ATOM 1438 O O . PRO A 1 189 ? -3.667 -6.200 -5.404 1.00 66.56 189 PRO A O 1
ATOM 1441 N N . GLY A 1 190 ? -2.163 -6.045 -7.069 1.00 63.84 190 GLY A N 1
ATOM 1442 C CA . GLY A 1 190 ? -2.865 -5.017 -7.833 1.00 63.84 190 GLY A CA 1
ATOM 1443 C C . GLY A 1 190 ? -2.376 -3.567 -7.730 1.00 63.84 190 GLY A C 1
ATOM 1444 O O . GLY A 1 190 ? -1.589 -3.189 -6.872 1.00 63.84 190 GLY A O 1
ATOM 1445 N N . ALA A 1 191 ? -2.955 -2.800 -8.663 1.00 54.38 191 ALA A N 1
ATOM 1446 C CA . ALA A 1 191 ? -3.198 -1.360 -8.788 1.00 54.38 191 ALA A CA 1
ATOM 1447 C C . ALA A 1 191 ? -2.099 -0.345 -9.142 1.00 54.38 191 ALA A C 1
ATOM 1449 O O . ALA A 1 191 ? -2.441 0.818 -9.343 1.00 54.38 191 ALA A O 1
ATOM 1450 N N . ASN A 1 192 ? -0.846 -0.730 -9.359 1.00 67.06 192 ASN A N 1
ATOM 1451 C CA . ASN A 1 192 ? 0.077 0.087 -10.168 1.00 67.06 192 ASN A CA 1
ATOM 1452 C C . ASN A 1 192 ? 0.389 -0.543 -11.531 1.00 67.06 192 ASN A C 1
ATOM 1454 O O . ASN A 1 192 ? 1.255 -0.045 -12.246 1.00 67.06 192 ASN A O 1
ATOM 1458 N N . SER A 1 193 ? -0.328 -1.613 -11.880 1.00 77.00 193 SER A N 1
ATOM 1459 C CA . SER A 1 193 ? -0.262 -2.253 -13.185 1.00 77.00 193 SER A CA 1
ATOM 1460 C C . SER A 1 193 ? -1.660 -2.547 -13.732 1.00 77.00 193 SER A C 1
ATOM 1462 O O . SER A 1 193 ? -2.579 -2.855 -12.968 1.00 77.00 193 SER A O 1
ATOM 1464 N N . ALA A 1 194 ? -1.835 -2.454 -15.046 1.00 81.50 194 ALA A N 1
ATOM 1465 C CA . ALA A 1 194 ? -3.027 -2.898 -15.761 1.00 81.50 194 ALA A CA 1
ATOM 1466 C C . ALA A 1 194 ? -2.637 -3.535 -17.101 1.00 81.50 194 ALA A C 1
ATOM 1468 O O . ALA A 1 194 ? -1.629 -3.164 -17.689 1.00 81.50 194 ALA A O 1
ATOM 1469 N N . ARG A 1 195 ? -3.454 -4.463 -17.610 1.00 81.56 195 ARG A N 1
ATOM 1470 C CA . ARG A 1 195 ? -3.276 -5.083 -18.941 1.00 81.56 195 ARG A CA 1
ATOM 1471 C C . ARG A 1 195 ? -3.916 -4.274 -20.077 1.00 81.56 195 ARG A C 1
ATOM 1473 O O . ARG A 1 195 ? -3.711 -4.568 -21.244 1.00 81.56 195 ARG A O 1
ATOM 1480 N N . SER A 1 196 ? -4.731 -3.268 -19.751 1.00 83.81 196 SER A N 1
ATOM 1481 C CA . SER A 1 196 ? -5.409 -2.421 -20.735 1.00 83.81 196 SER A CA 1
ATOM 1482 C C . SER A 1 196 ? -5.605 -0.996 -20.206 1.00 83.81 196 SER A C 1
ATOM 1484 O O . SER A 1 196 ? -5.946 -0.834 -19.028 1.00 83.81 196 SER A O 1
ATOM 1486 N N . PRO A 1 197 ? -5.526 0.047 -21.062 1.00 84.56 197 PRO A N 1
ATOM 1487 C CA . PRO A 1 197 ? -5.827 1.428 -20.673 1.00 84.56 197 PRO A CA 1
ATOM 1488 C C . PRO A 1 197 ? -7.261 1.601 -20.164 1.00 84.56 197 PRO A C 1
ATOM 1490 O O . PRO A 1 197 ? -7.551 2.481 -19.359 1.00 84.56 197 PRO A O 1
ATOM 1493 N N . ARG A 1 198 ? -8.194 0.758 -20.628 1.00 84.12 198 ARG A N 1
ATOM 1494 C CA . ARG A 1 198 ? -9.616 0.847 -20.256 1.00 84.12 198 ARG A CA 1
ATOM 1495 C C . ARG A 1 198 ? -9.881 0.326 -18.844 1.00 84.12 198 ARG A C 1
ATOM 1497 O O . ARG A 1 198 ? -10.822 0.793 -18.192 1.00 84.12 198 ARG A O 1
ATOM 1504 N N . THR A 1 199 ? -9.045 -0.602 -18.380 1.00 83.62 199 THR A N 1
ATOM 1505 C CA . THR A 1 199 ? -9.200 -1.345 -17.122 1.00 83.62 199 THR A CA 1
ATOM 1506 C C . THR A 1 199 ? -8.270 -0.847 -16.018 1.00 83.62 199 THR A C 1
ATOM 1508 O O . THR A 1 199 ? -8.101 -1.536 -15.016 1.00 83.62 199 THR A O 1
ATOM 1511 N N . ILE A 1 200 ? -7.649 0.328 -16.178 1.00 86.56 200 ILE A N 1
ATOM 1512 C CA . ILE A 1 200 ? -6.813 0.908 -15.123 1.00 86.56 200 ILE A CA 1
ATOM 1513 C C . ILE A 1 200 ? -7.626 1.113 -13.838 1.00 86.56 200 ILE A C 1
ATOM 1515 O O . ILE A 1 200 ? -8.775 1.564 -13.866 1.00 86.56 200 ILE A O 1
ATOM 1519 N N . THR A 1 201 ? -7.011 0.805 -12.701 1.00 84.94 201 THR A N 1
ATOM 1520 C CA . THR A 1 201 ? -7.646 0.892 -11.376 1.00 84.94 201 THR A CA 1
ATOM 1521 C C . THR A 1 201 ? -7.405 2.237 -10.688 1.00 84.94 201 THR A C 1
ATOM 1523 O O . THR A 1 201 ? -7.984 2.497 -9.642 1.00 84.94 201 THR A O 1
ATOM 1526 N N . TRP A 1 202 ? -6.571 3.108 -11.267 1.00 89.94 202 TRP A N 1
ATOM 1527 C CA . TRP A 1 202 ? -6.152 4.392 -10.687 1.00 89.94 202 TRP A CA 1
ATOM 1528 C C . TRP A 1 202 ? -6.769 5.618 -11.376 1.00 89.94 202 TRP A C 1
ATOM 1530 O O . TRP A 1 202 ? -6.177 6.698 -11.388 1.00 89.94 202 TRP A O 1
ATOM 1540 N N . LYS A 1 203 ? -7.969 5.482 -11.960 1.00 90.81 203 LYS A N 1
ATOM 1541 C CA . LYS A 1 203 ? -8.648 6.579 -12.684 1.00 90.81 203 LYS A CA 1
ATOM 1542 C C . LYS A 1 203 ? -8.820 7.840 -11.830 1.00 90.81 203 LYS A C 1
ATOM 1544 O O . LYS A 1 203 ? -8.657 8.943 -12.335 1.00 90.81 203 LYS A O 1
ATOM 1549 N N . HIS A 1 204 ? -9.093 7.684 -10.536 1.00 92.12 204 HIS A N 1
ATOM 1550 C CA . HIS A 1 204 ? -9.253 8.776 -9.562 1.00 92.12 204 HIS A CA 1
ATOM 1551 C C . HIS A 1 204 ? -7.944 9.496 -9.195 1.00 92.12 204 HIS A C 1
ATOM 1553 O O . HIS A 1 204 ? -7.969 10.532 -8.523 1.00 92.12 204 HIS A O 1
ATOM 1559 N N . TRP A 1 205 ? -6.802 8.969 -9.636 1.00 93.19 205 TRP A N 1
ATOM 1560 C CA . TRP A 1 205 ? -5.503 9.619 -9.501 1.00 93.19 205 TRP A CA 1
ATOM 1561 C C . TRP A 1 205 ? -5.014 10.299 -10.768 1.00 93.19 205 TRP A C 1
ATOM 1563 O O . TRP A 1 205 ? -4.085 11.093 -10.648 1.00 93.19 205 TRP A O 1
ATOM 1573 N N . LEU A 1 206 ? -5.614 10.026 -11.934 1.00 93.06 206 LEU A N 1
ATOM 1574 C CA . LEU A 1 206 ? -5.205 10.647 -13.194 1.00 93.06 206 LEU A CA 1
ATOM 1575 C C . LEU A 1 206 ? -5.142 12.167 -13.047 1.00 93.06 206 LEU A C 1
ATOM 1577 O O . LEU A 1 206 ? -6.097 12.790 -12.577 1.00 93.06 206 LEU A O 1
ATOM 1581 N N . THR A 1 207 ? -4.032 12.755 -13.488 1.00 92.94 207 THR A N 1
ATOM 1582 C CA . THR A 1 207 ? -3.882 14.215 -13.532 1.00 92.94 207 THR A CA 1
ATOM 1583 C C . THR A 1 207 ? -4.933 14.832 -14.458 1.00 92.94 207 THR A C 1
ATOM 1585 O O . THR A 1 207 ? -5.478 15.894 -14.167 1.00 92.94 207 THR A O 1
ATOM 1588 N N . GLU A 1 208 ? -5.277 14.125 -15.538 1.00 90.50 208 GLU A N 1
ATOM 1589 C CA . GLU A 1 208 ? -6.311 14.505 -16.500 1.00 90.50 208 GLU A CA 1
ATOM 1590 C C . GLU A 1 208 ? -7.395 13.409 -16.583 1.00 90.50 208 GLU A C 1
ATOM 1592 O O . GLU A 1 208 ? -7.387 12.581 -17.494 1.00 90.50 208 GLU A O 1
ATOM 1597 N N . PRO A 1 209 ? -8.360 13.364 -15.646 1.00 85.31 209 PRO A N 1
ATOM 1598 C CA . PRO A 1 209 ? -9.300 12.242 -15.527 1.00 85.31 209 PRO A CA 1
ATOM 1599 C C . PRO A 1 209 ? -10.253 12.087 -16.722 1.00 85.31 209 PRO A C 1
ATOM 1601 O O . PRO A 1 209 ? -10.771 10.998 -16.962 1.00 85.31 209 PRO A O 1
ATOM 1604 N N . ASN A 1 210 ? -10.464 13.160 -17.491 1.00 85.69 210 ASN A N 1
ATOM 1605 C CA . ASN A 1 210 ? -11.300 13.153 -18.694 1.00 85.69 210 ASN A CA 1
A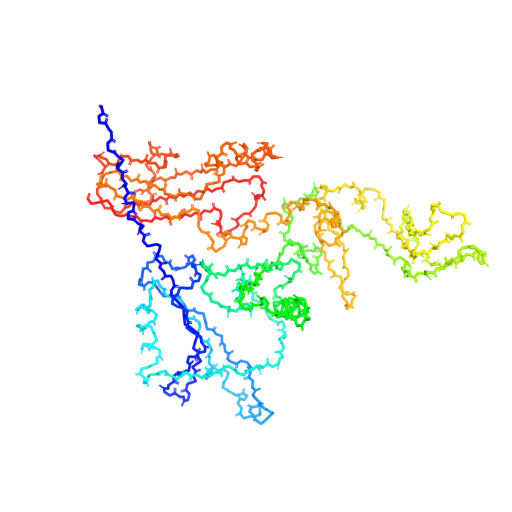TOM 1606 C C . ASN A 1 210 ? -10.520 12.788 -19.968 1.00 85.69 210 ASN A C 1
ATOM 1608 O O . ASN A 1 210 ? -11.118 12.702 -21.038 1.00 85.69 210 ASN A O 1
ATOM 1612 N N . ASN A 1 211 ? -9.202 12.591 -19.868 1.00 81.00 211 ASN A N 1
ATOM 1613 C CA . ASN A 1 211 ? -8.311 12.393 -21.003 1.00 81.00 211 ASN A CA 1
ATOM 1614 C C . ASN A 1 211 ? -7.554 11.060 -20.872 1.00 81.00 211 ASN A C 1
ATOM 1616 O O . ASN A 1 211 ? -6.427 11.000 -20.388 1.00 81.00 211 ASN A O 1
ATOM 1620 N N . LEU A 1 212 ? -8.193 9.958 -21.283 1.00 82.50 212 LEU A N 1
ATOM 1621 C CA . LEU A 1 212 ? -7.604 8.612 -21.230 1.00 82.50 212 LEU A CA 1
ATOM 1622 C C . LEU A 1 212 ? -6.651 8.378 -22.412 1.00 82.50 212 LEU A C 1
ATOM 1624 O O . LEU A 1 212 ? -6.934 7.567 -23.295 1.00 82.50 212 LEU A O 1
ATOM 1628 N N . ILE A 1 213 ? -5.538 9.109 -22.432 1.00 83.88 213 ILE A N 1
ATOM 1629 C CA . ILE A 1 213 ? -4.494 8.972 -23.450 1.00 83.88 213 ILE A CA 1
ATOM 1630 C C . ILE A 1 213 ? -3.342 8.134 -22.904 1.00 83.88 213 ILE A C 1
ATOM 1632 O O . ILE A 1 213 ? -2.783 8.407 -21.838 1.00 83.88 213 ILE A O 1
ATOM 1636 N N . GLU A 1 214 ? -2.971 7.116 -23.675 1.00 88.38 214 GLU A N 1
ATOM 1637 C CA . GLU A 1 214 ? -1.740 6.368 -23.458 1.00 88.38 214 GLU A CA 1
ATOM 1638 C C . GLU A 1 214 ? -0.526 7.264 -23.704 1.00 88.38 214 GLU A C 1
ATOM 1640 O O . GLU A 1 214 ? -0.373 7.862 -24.769 1.00 88.38 214 GLU A O 1
ATOM 1645 N N . GLN A 1 215 ? 0.380 7.294 -22.735 1.00 87.69 215 GLN A N 1
ATOM 1646 C CA . GLN A 1 215 ? 1.645 8.009 -22.813 1.00 87.69 215 GLN A CA 1
ATOM 1647 C C . GLN A 1 215 ? 2.622 7.162 -23.640 1.00 87.69 215 GLN A C 1
ATOM 1649 O O . GLN A 1 215 ? 3.502 6.504 -23.092 1.00 87.69 215 GLN A O 1
ATOM 1654 N N . LYS A 1 216 ? 2.443 7.109 -24.964 1.00 85.31 216 LYS A N 1
ATOM 1655 C CA . LYS A 1 216 ? 3.213 6.203 -25.834 1.00 85.31 216 LYS A CA 1
ATOM 1656 C C . LYS A 1 216 ? 4.666 6.642 -26.021 1.00 85.31 216 LYS A C 1
ATOM 1658 O O . LYS A 1 216 ? 4.953 7.811 -26.291 1.00 85.31 216 LYS A O 1
ATOM 1663 N N . SER A 1 217 ? 5.564 5.668 -25.951 1.00 86.00 217 SER A N 1
ATOM 1664 C CA . SER A 1 217 ? 6.970 5.793 -26.322 1.00 86.00 217 SER A CA 1
ATOM 1665 C C . SER A 1 217 ? 7.448 4.524 -27.023 1.00 86.00 217 SER A C 1
ATOM 1667 O O . SER A 1 217 ? 6.886 3.443 -26.833 1.00 86.00 217 SER A O 1
ATOM 1669 N N . ALA A 1 218 ? 8.496 4.654 -27.829 1.00 84.12 218 ALA A N 1
ATOM 1670 C CA . ALA A 1 218 ? 9.142 3.533 -28.495 1.00 84.12 218 ALA A CA 1
ATOM 1671 C C . ALA A 1 218 ? 10.622 3.483 -28.114 1.00 84.12 218 ALA A C 1
ATOM 1673 O O . ALA A 1 218 ? 11.341 4.468 -28.258 1.00 84.12 218 ALA A O 1
ATOM 1674 N N . GLN A 1 219 ? 11.091 2.328 -27.642 1.00 83.12 219 GLN A N 1
ATOM 1675 C CA . GLN A 1 219 ? 12.519 2.070 -27.489 1.00 83.12 219 GLN A CA 1
ATOM 1676 C C . GLN A 1 219 ? 13.047 1.485 -28.799 1.00 83.12 219 GLN A C 1
ATOM 1678 O O . GLN A 1 219 ? 12.755 0.341 -29.137 1.00 83.12 219 GLN A O 1
ATOM 1683 N N . LEU A 1 220 ? 13.821 2.270 -29.542 1.00 83.94 220 LEU A N 1
ATOM 1684 C CA . LEU A 1 220 ? 14.316 1.878 -30.863 1.00 83.94 220 LEU A CA 1
ATOM 1685 C C . LEU A 1 220 ? 15.590 1.044 -30.798 1.00 83.94 220 LEU A C 1
ATOM 1687 O O . LEU A 1 220 ? 15.881 0.257 -31.697 1.00 83.94 220 LEU A O 1
ATOM 1691 N N . TYR A 1 221 ? 16.395 1.268 -29.762 1.00 84.81 221 TYR A N 1
ATOM 1692 C CA . TYR A 1 221 ? 17.712 0.667 -29.636 1.00 84.81 221 TYR A CA 1
ATOM 1693 C C . TYR A 1 221 ? 18.091 0.540 -28.166 1.00 84.81 221 TYR A C 1
ATOM 1695 O O . TYR A 1 221 ? 17.914 1.485 -27.402 1.00 84.81 221 TYR A O 1
ATOM 1703 N N . GLN A 1 222 ? 18.659 -0.601 -27.784 1.00 86.50 222 GLN A N 1
ATOM 1704 C CA . GLN A 1 222 ? 19.344 -0.796 -26.508 1.00 86.50 222 GLN A CA 1
ATOM 1705 C C . GLN A 1 222 ? 20.474 -1.799 -26.720 1.00 86.50 222 GLN A C 1
ATOM 1707 O O . GLN A 1 222 ? 20.235 -2.921 -27.166 1.00 86.50 222 GLN A O 1
ATOM 1712 N N . LYS A 1 223 ? 21.709 -1.408 -26.394 1.00 84.62 223 LYS A N 1
ATOM 1713 C CA . LYS A 1 223 ? 22.863 -2.307 -26.479 1.00 84.62 223 LYS A CA 1
ATOM 1714 C C . LYS A 1 223 ? 23.893 -2.009 -25.397 1.00 84.62 223 LYS A C 1
ATOM 1716 O O . LYS A 1 223 ? 24.272 -0.855 -25.202 1.00 84.62 223 LYS A O 1
ATOM 1721 N N . HIS A 1 224 ? 24.386 -3.065 -24.753 1.00 89.31 224 HIS A N 1
ATOM 1722 C CA . HIS A 1 224 ? 25.626 -3.036 -23.977 1.00 89.31 224 HIS A CA 1
ATOM 1723 C C . HIS A 1 224 ? 26.796 -3.185 -24.953 1.00 89.31 224 HIS A C 1
ATOM 1725 O O . HIS A 1 224 ? 26.913 -4.207 -25.627 1.00 89.31 224 HIS A O 1
ATOM 1731 N N . ILE A 1 225 ? 27.587 -2.126 -25.103 1.00 91.38 225 ILE A N 1
ATOM 1732 C CA . ILE A 1 225 ? 28.557 -1.967 -26.190 1.00 91.38 225 ILE A CA 1
ATOM 1733 C C . ILE A 1 225 ? 29.963 -2.375 -25.741 1.00 91.38 225 ILE A C 1
ATOM 1735 O O . ILE A 1 225 ? 30.593 -3.161 -26.440 1.00 91.38 225 ILE A O 1
ATOM 1739 N N . TRP A 1 226 ? 30.424 -1.869 -24.591 1.00 91.38 226 TRP A N 1
ATOM 1740 C CA . TRP A 1 226 ? 31.774 -2.092 -24.049 1.00 91.38 226 TRP A CA 1
ATOM 1741 C C . TRP A 1 226 ? 32.897 -1.886 -25.079 1.00 91.38 226 TRP A C 1
ATOM 1743 O O . TRP A 1 226 ? 33.736 -2.759 -25.288 1.00 91.38 226 TRP A O 1
ATOM 1753 N N . TYR A 1 227 ? 32.894 -0.733 -25.750 1.00 91.56 227 TYR A N 1
ATOM 1754 C CA . TYR A 1 227 ? 33.834 -0.419 -26.827 1.00 91.56 227 TYR A CA 1
ATOM 1755 C C . TYR A 1 227 ? 34.771 0.724 -26.436 1.00 91.56 227 TYR A C 1
ATOM 1757 O O . TYR A 1 227 ? 34.308 1.801 -26.062 1.00 91.56 227 TYR A O 1
ATOM 1765 N N . ASP A 1 228 ? 36.078 0.504 -26.560 1.00 90.38 228 ASP A N 1
ATOM 1766 C CA . ASP A 1 228 ? 37.098 1.526 -26.325 1.00 90.38 228 ASP A CA 1
ATOM 1767 C C . ASP A 1 228 ? 37.198 2.477 -27.527 1.00 90.38 228 ASP A C 1
ATOM 1769 O O . ASP A 1 228 ? 37.633 2.097 -28.618 1.00 90.38 228 ASP A O 1
ATOM 1773 N N . LEU A 1 229 ? 36.812 3.737 -27.317 1.00 89.62 229 LEU A N 1
ATOM 1774 C CA . LEU A 1 229 ? 36.780 4.769 -28.353 1.00 89.62 229 LEU A CA 1
ATOM 1775 C C . LEU A 1 229 ? 38.173 5.169 -28.855 1.00 89.62 229 LEU A C 1
ATOM 1777 O O . LEU A 1 229 ? 38.277 5.814 -29.898 1.00 89.62 229 LEU A O 1
ATOM 1781 N N . LYS A 1 230 ? 39.255 4.736 -28.197 1.00 86.62 230 LYS A N 1
ATOM 1782 C CA . LYS A 1 230 ? 40.612 4.877 -28.744 1.00 86.62 230 LYS A CA 1
ATOM 1783 C C . LYS A 1 230 ? 40.855 4.044 -29.990 1.00 86.62 230 LYS A C 1
ATOM 1785 O O . LYS A 1 230 ? 41.694 4.405 -30.810 1.00 86.62 230 LYS A O 1
ATOM 1790 N N . GLN A 1 231 ? 40.131 2.938 -30.138 1.00 88.88 231 GLN A N 1
ATOM 1791 C CA . GLN A 1 231 ? 40.266 2.048 -31.290 1.00 88.88 231 GLN A CA 1
ATOM 1792 C C . GLN A 1 231 ? 39.640 2.649 -32.558 1.00 88.88 231 GLN A C 1
ATOM 1794 O O . GLN A 1 231 ? 39.865 2.147 -33.657 1.00 88.88 231 GLN A O 1
ATOM 1799 N N . GLY A 1 232 ? 38.880 3.741 -32.422 1.00 90.94 232 GLY A N 1
ATOM 1800 C CA . GLY A 1 232 ? 38.248 4.469 -33.517 1.00 90.94 232 GLY A CA 1
ATOM 1801 C C . GLY A 1 232 ? 36.793 4.810 -33.213 1.00 90.94 232 GLY A C 1
ATOM 1802 O O . GLY A 1 232 ? 36.294 4.559 -32.120 1.00 90.94 232 GLY A O 1
ATOM 1803 N N . ALA A 1 233 ? 36.083 5.365 -34.194 1.00 91.88 233 ALA A N 1
ATOM 1804 C CA . ALA A 1 233 ? 34.670 5.699 -34.038 1.00 91.88 233 ALA A CA 1
ATOM 1805 C C . ALA A 1 233 ? 33.791 4.439 -33.918 1.00 91.88 233 ALA A C 1
ATOM 1807 O O . ALA A 1 233 ? 33.937 3.497 -34.696 1.00 91.88 233 ALA A O 1
ATOM 1808 N N . TYR A 1 234 ? 32.832 4.454 -32.988 1.00 90.44 234 TYR A N 1
ATOM 1809 C CA . TYR A 1 234 ? 31.757 3.463 -32.921 1.00 90.44 234 TYR A CA 1
ATOM 1810 C C . TYR A 1 234 ? 30.505 4.006 -33.612 1.00 90.44 234 TYR A C 1
ATOM 1812 O O . TYR A 1 234 ? 30.035 5.095 -33.281 1.00 90.44 234 TYR A O 1
ATOM 1820 N N . THR A 1 235 ? 29.940 3.257 -34.558 1.00 91.75 235 THR A N 1
ATOM 1821 C CA . THR A 1 235 ? 28.735 3.669 -35.291 1.00 91.75 235 THR A CA 1
ATOM 1822 C C . THR A 1 235 ? 27.551 2.788 -34.917 1.00 91.75 235 THR A C 1
ATOM 1824 O O . THR A 1 235 ? 27.621 1.563 -35.005 1.00 91.75 235 THR A O 1
ATOM 1827 N N . ILE A 1 236 ? 26.444 3.425 -34.531 1.00 88.19 236 ILE A N 1
ATOM 1828 C CA . ILE A 1 236 ? 25.138 2.781 -34.367 1.00 88.19 236 ILE A CA 1
ATOM 1829 C C . ILE A 1 236 ? 24.210 3.203 -35.504 1.00 88.19 236 ILE A C 1
ATOM 1831 O O . ILE A 1 236 ? 24.240 4.346 -35.956 1.00 88.19 236 ILE A O 1
ATOM 1835 N N . SER A 1 237 ? 23.363 2.284 -35.952 1.00 89.81 237 SER A N 1
ATOM 1836 C CA . SER A 1 237 ? 22.282 2.565 -36.894 1.00 89.81 237 SER A CA 1
ATOM 1837 C C . SER A 1 237 ? 20.992 1.992 -36.328 1.00 89.81 237 SER A C 1
ATOM 1839 O O . SER A 1 237 ? 20.969 0.860 -35.849 1.00 89.81 237 SER A O 1
ATOM 1841 N N . PHE A 1 238 ? 19.929 2.784 -36.361 1.00 86.75 238 PHE A N 1
ATOM 1842 C CA . PHE A 1 238 ? 18.595 2.396 -35.921 1.00 86.75 238 PHE A CA 1
ATOM 1843 C C . PHE A 1 238 ? 17.565 2.979 -36.891 1.00 86.75 238 PHE A C 1
ATOM 1845 O O . PHE A 1 238 ? 17.854 3.937 -37.608 1.00 86.75 238 PHE A O 1
ATOM 1852 N N . THR A 1 239 ? 16.375 2.384 -36.933 1.00 88.75 239 THR A N 1
ATOM 1853 C CA . THR A 1 239 ? 15.270 2.856 -37.778 1.00 88.75 239 THR A CA 1
ATOM 1854 C C . THR A 1 239 ? 14.265 3.589 -36.900 1.00 88.75 239 THR A C 1
ATOM 1856 O O . THR A 1 239 ? 13.793 3.026 -35.915 1.00 88.75 239 THR A O 1
ATOM 1859 N N . SER A 1 240 ? 13.975 4.846 -37.236 1.00 86.69 240 SER A N 1
ATOM 1860 C CA . SER A 1 240 ? 12.901 5.622 -36.608 1.00 86.69 240 SER A CA 1
ATOM 1861 C C . SER A 1 240 ? 11.544 5.029 -36.975 1.00 86.69 240 SER A C 1
ATOM 1863 O O . SER A 1 240 ? 11.363 4.562 -38.100 1.00 86.69 240 SER A O 1
ATOM 1865 N N . THR A 1 241 ? 10.578 5.080 -36.058 1.00 84.88 241 THR A N 1
ATOM 1866 C CA . THR A 1 241 ? 9.195 4.713 -36.405 1.00 84.88 241 THR A CA 1
ATOM 1867 C C . THR A 1 241 ? 8.528 5.767 -37.293 1.00 84.88 241 THR A C 1
ATOM 1869 O O . THR A 1 241 ? 7.565 5.461 -37.987 1.00 84.88 241 THR A O 1
ATOM 1872 N N . GLY A 1 242 ? 9.018 7.014 -37.271 1.00 84.50 242 GLY A N 1
ATOM 1873 C CA . GLY A 1 242 ? 8.403 8.159 -37.947 1.00 84.50 242 GLY A CA 1
ATOM 1874 C C . GLY A 1 242 ? 7.117 8.678 -37.288 1.00 84.50 242 GLY A C 1
ATOM 1875 O O . GLY A 1 242 ? 6.543 9.649 -37.773 1.00 84.50 242 GLY A O 1
ATOM 1876 N N . GLU A 1 243 ? 6.663 8.074 -36.185 1.00 83.12 243 GLU A N 1
ATOM 1877 C CA . GLU A 1 243 ? 5.379 8.394 -35.541 1.00 83.12 243 GLU A CA 1
ATOM 1878 C C . GLU A 1 243 ? 5.501 9.336 -34.332 1.00 83.12 243 GLU A C 1
ATOM 1880 O O . GLU A 1 243 ? 4.490 9.766 -33.761 1.00 83.12 243 GLU A O 1
ATOM 1885 N N . TYR A 1 244 ? 6.726 9.645 -33.913 1.00 86.69 244 TYR A N 1
ATOM 1886 C CA . TYR A 1 244 ? 7.028 10.389 -32.694 1.00 86.69 244 TYR A CA 1
ATOM 1887 C C . TYR A 1 244 ? 7.769 11.689 -33.009 1.00 86.69 244 TYR A C 1
ATOM 1889 O O . TYR A 1 244 ? 8.548 11.773 -33.954 1.00 86.69 244 TYR A O 1
ATOM 1897 N N . SER A 1 245 ? 7.507 12.719 -32.207 1.00 88.12 245 SER A N 1
ATOM 1898 C CA . SER A 1 245 ? 7.988 14.086 -32.442 1.00 88.12 245 SER A CA 1
ATOM 1899 C C . SER A 1 245 ? 9.222 14.452 -31.615 1.00 88.12 245 SER A C 1
ATOM 1901 O O . SER A 1 245 ? 9.739 15.560 -31.744 1.00 88.12 245 SER A O 1
ATOM 1903 N N . ARG A 1 246 ? 9.654 13.571 -30.707 1.00 90.00 246 ARG A N 1
ATOM 1904 C CA . ARG A 1 246 ? 10.800 13.778 -29.814 1.00 90.00 246 ARG A CA 1
ATOM 1905 C C . ARG A 1 246 ? 11.682 12.535 -29.813 1.00 90.00 246 ARG A C 1
ATOM 1907 O O . ARG A 1 246 ? 11.175 11.417 -29.759 1.00 90.00 246 ARG A O 1
ATOM 1914 N N . TRP A 1 247 ? 12.994 12.747 -29.783 1.00 88.31 247 TRP A N 1
ATOM 1915 C CA . TRP A 1 247 ? 14.007 11.694 -29.699 1.00 88.31 247 TRP A CA 1
ATOM 1916 C C . TRP A 1 247 ? 14.875 11.903 -28.467 1.00 88.31 247 TRP A C 1
ATOM 1918 O O . TRP A 1 247 ? 15.219 13.034 -28.124 1.00 88.31 247 TRP A O 1
ATOM 1928 N N . TYR A 1 248 ? 15.246 10.808 -27.817 1.00 87.19 248 TYR A N 1
ATOM 1929 C CA . TYR A 1 248 ? 16.127 10.808 -26.659 1.00 87.19 248 TYR A CA 1
ATOM 1930 C C . TYR A 1 248 ? 17.193 9.736 -26.838 1.00 87.19 248 TYR A C 1
ATOM 1932 O O . TYR A 1 248 ? 16.879 8.565 -27.052 1.00 87.19 248 TYR A O 1
ATOM 1940 N N . ILE A 1 249 ? 18.456 10.142 -26.751 1.00 89.00 249 ILE A N 1
ATOM 1941 C CA . ILE A 1 249 ? 19.607 9.248 -26.835 1.00 89.00 249 ILE A CA 1
ATOM 1942 C C . ILE A 1 249 ? 20.330 9.320 -25.500 1.00 89.00 249 ILE A C 1
ATOM 1944 O O . ILE A 1 249 ? 20.746 10.395 -25.073 1.00 89.00 249 ILE A O 1
ATOM 1948 N N . GLN A 1 250 ? 20.498 8.168 -24.865 1.00 88.69 250 GLN A N 1
ATOM 1949 C CA . GLN A 1 250 ? 21.277 8.025 -23.646 1.00 88.69 250 GLN A CA 1
ATOM 1950 C C . GLN A 1 250 ? 22.420 7.054 -23.898 1.00 88.69 250 GLN A C 1
ATOM 1952 O O . GLN A 1 250 ? 22.213 5.964 -24.423 1.00 88.69 250 GLN A O 1
ATOM 1957 N N . PHE A 1 251 ? 23.623 7.422 -23.486 1.00 90.62 251 PHE A N 1
ATOM 1958 C CA . PHE A 1 251 ? 24.756 6.512 -23.438 1.00 90.62 251 PHE A CA 1
ATOM 1959 C C . PHE A 1 251 ? 25.497 6.681 -22.118 1.00 90.62 251 PHE A C 1
ATOM 1961 O O . PHE A 1 251 ? 25.418 7.729 -21.478 1.00 90.62 251 PHE A O 1
ATOM 1968 N N . SER A 1 252 ? 26.208 5.639 -21.709 1.00 90.50 252 SER A N 1
ATOM 1969 C CA . SER A 1 252 ? 27.127 5.695 -20.573 1.00 90.50 252 SER A CA 1
ATOM 1970 C C . SER A 1 252 ? 28.547 5.459 -21.052 1.00 90.50 252 SER A C 1
ATOM 1972 O O . SER A 1 252 ? 28.781 4.663 -21.966 1.00 90.50 252 SER A O 1
ATOM 1974 N N . ALA A 1 253 ? 29.487 6.159 -20.428 1.00 90.19 253 ALA A N 1
ATOM 1975 C CA . ALA A 1 253 ? 30.908 6.003 -20.677 1.00 90.19 253 ALA A CA 1
ATOM 1976 C C . ALA A 1 253 ? 31.659 5.799 -19.355 1.00 90.19 253 ALA A C 1
ATOM 1978 O O . ALA A 1 253 ? 31.238 6.314 -18.317 1.00 90.19 253 ALA A O 1
ATOM 1979 N N . SER A 1 254 ? 32.758 5.050 -19.399 1.00 90.00 254 SER A N 1
ATOM 1980 C CA . SER A 1 254 ? 33.683 4.840 -18.279 1.00 90.00 254 SER A CA 1
ATOM 1981 C C . SER A 1 254 ? 35.115 5.207 -18.671 1.00 90.00 254 SER A C 1
ATOM 1983 O O . SER A 1 254 ? 35.445 5.204 -19.858 1.00 90.00 254 SER A O 1
ATOM 1985 N N . GLY A 1 255 ? 35.955 5.498 -17.671 1.00 86.56 255 GLY A N 1
ATOM 1986 C CA . GLY A 1 255 ? 37.335 5.970 -17.872 1.00 86.56 255 GLY A CA 1
ATOM 1987 C C . GLY A 1 255 ? 37.430 7.443 -18.291 1.00 86.56 255 GLY A C 1
ATOM 1988 O O . GLY A 1 255 ? 38.463 7.915 -18.737 1.00 86.56 255 GLY A O 1
ATOM 1989 N N . VAL A 1 256 ? 36.342 8.208 -18.147 1.00 83.75 256 VAL A N 1
ATOM 1990 C CA . VAL A 1 256 ? 36.260 9.610 -18.607 1.00 83.75 256 VAL A CA 1
ATOM 1991 C C . VAL A 1 256 ? 37.257 10.535 -17.884 1.00 83.75 256 VAL A C 1
ATOM 1993 O O . VAL A 1 256 ? 37.494 11.655 -18.327 1.00 83.75 256 VAL A O 1
ATOM 1996 N N . ASP A 1 257 ? 37.825 10.089 -16.766 1.00 82.75 257 ASP A N 1
ATOM 1997 C CA . ASP A 1 257 ? 38.799 10.809 -15.951 1.00 82.75 257 ASP A CA 1
ATOM 1998 C C . ASP A 1 257 ? 40.254 10.655 -16.419 1.00 82.75 257 ASP A C 1
ATOM 2000 O O . ASP A 1 257 ? 41.115 11.397 -15.942 1.00 82.75 257 ASP A O 1
ATOM 2004 N N . THR A 1 258 ? 40.542 9.743 -17.353 1.00 76.94 258 THR A N 1
ATOM 2005 C CA . THR A 1 258 ? 41.903 9.480 -17.824 1.00 76.94 258 THR A CA 1
ATOM 2006 C C . THR A 1 258 ? 42.021 9.540 -19.349 1.00 76.94 258 THR A C 1
ATOM 2008 O O . THR A 1 258 ? 41.202 9.015 -20.100 1.00 76.94 258 THR A O 1
ATOM 2011 N N . ASP A 1 259 ? 43.119 10.120 -19.841 1.00 72.44 259 ASP A N 1
ATOM 2012 C CA . ASP A 1 259 ? 43.433 10.142 -21.280 1.00 72.44 259 ASP A CA 1
ATOM 2013 C C . ASP A 1 259 ? 43.768 8.740 -21.825 1.00 72.44 259 ASP A C 1
ATOM 2015 O O . ASP A 1 259 ? 43.989 8.554 -23.028 1.00 72.44 259 ASP A O 1
ATOM 2019 N N . ASP A 1 260 ? 43.864 7.733 -20.949 1.00 76.06 260 ASP A N 1
ATOM 2020 C CA . ASP A 1 260 ? 44.285 6.381 -21.281 1.00 76.06 260 ASP A CA 1
ATOM 2021 C C . ASP A 1 260 ? 43.129 5.427 -21.650 1.00 76.06 260 ASP A C 1
ATOM 2023 O O . ASP A 1 260 ? 43.391 4.487 -22.405 1.00 76.06 260 ASP A O 1
ATOM 2027 N N . SER A 1 261 ? 41.870 5.711 -21.278 1.00 75.69 261 SER A N 1
ATOM 2028 C CA . SER A 1 261 ? 40.724 4.848 -21.606 1.00 75.69 261 SER A CA 1
ATOM 2029 C C . SER A 1 261 ? 39.394 5.608 -21.688 1.00 75.69 261 SER A C 1
ATOM 2031 O O . SER A 1 261 ? 38.919 6.121 -20.694 1.00 75.69 261 SER A O 1
ATOM 2033 N N . LEU A 1 262 ? 38.724 5.639 -22.846 1.00 88.44 262 LEU A N 1
ATOM 2034 C CA . LEU A 1 262 ? 37.344 6.144 -22.934 1.00 88.44 262 LEU A CA 1
ATOM 2035 C C . LEU A 1 262 ? 36.454 5.050 -23.513 1.00 88.44 262 LEU A C 1
ATOM 2037 O O . LEU A 1 262 ? 36.397 4.850 -24.725 1.00 88.44 262 LEU A O 1
ATOM 2041 N N . THR A 1 263 ? 35.757 4.329 -22.640 1.00 90.38 263 THR A N 1
ATOM 2042 C CA . THR A 1 263 ? 34.930 3.186 -23.040 1.00 90.38 263 THR A CA 1
ATOM 2043 C C . THR A 1 263 ? 33.466 3.582 -23.112 1.00 90.38 263 THR A C 1
ATOM 2045 O O . THR A 1 263 ? 32.901 4.059 -22.133 1.00 90.38 263 THR A O 1
ATOM 2048 N N . LEU A 1 264 ? 32.829 3.338 -24.255 1.00 91.12 264 LEU A N 1
ATOM 2049 C CA . LEU A 1 264 ? 31.382 3.411 -24.423 1.00 91.12 264 LEU A CA 1
ATOM 2050 C C . LEU A 1 264 ? 30.746 2.126 -23.875 1.00 91.12 264 LEU A C 1
ATOM 2052 O O . LEU A 1 264 ? 30.904 1.049 -24.453 1.00 91.12 264 LEU A O 1
ATOM 2056 N N . CYS A 1 265 ? 30.012 2.227 -22.770 1.00 91.62 265 CYS A N 1
ATOM 2057 C CA . CYS A 1 265 ? 29.494 1.068 -22.040 1.00 91.62 265 CYS A CA 1
ATOM 2058 C C . CYS A 1 265 ? 28.133 0.613 -22.571 1.00 91.62 265 CYS A C 1
ATOM 2060 O O . CYS A 1 265 ? 27.903 -0.580 -22.776 1.00 91.62 265 CYS A O 1
ATOM 2062 N N . ASN A 1 266 ? 27.221 1.549 -22.824 1.00 92.94 266 ASN A N 1
ATOM 2063 C CA . ASN A 1 266 ? 25.916 1.258 -23.410 1.00 92.94 266 ASN A CA 1
ATOM 2064 C C . ASN A 1 266 ? 25.394 2.437 -24.235 1.00 92.94 266 ASN A C 1
ATOM 2066 O O . ASN A 1 266 ? 25.860 3.564 -24.085 1.00 92.94 266 ASN A O 1
ATOM 2070 N N . ALA A 1 267 ? 24.409 2.160 -25.086 1.00 89.88 267 ALA A N 1
ATOM 2071 C CA . ALA A 1 267 ? 23.589 3.186 -25.710 1.00 89.88 267 ALA A CA 1
ATOM 2072 C C . ALA A 1 267 ? 22.132 2.722 -25.797 1.00 89.88 267 ALA A C 1
ATOM 2074 O O . ALA A 1 267 ? 21.856 1.548 -26.071 1.00 89.88 267 ALA A O 1
ATOM 2075 N N . VAL A 1 268 ? 21.218 3.659 -25.573 1.00 89.44 268 VAL A N 1
ATOM 2076 C CA . VAL A 1 268 ? 19.771 3.480 -25.634 1.00 89.44 268 VAL A CA 1
ATOM 2077 C C . VAL A 1 268 ? 19.165 4.643 -26.412 1.00 89.44 268 VAL A C 1
ATOM 2079 O O . VAL A 1 268 ? 19.557 5.795 -26.221 1.00 89.44 268 VAL A O 1
ATOM 2082 N N . VAL A 1 269 ? 18.220 4.345 -27.300 1.00 87.81 269 VAL A N 1
ATOM 2083 C CA . VAL A 1 269 ? 17.513 5.341 -28.111 1.00 87.81 269 VAL A CA 1
ATOM 2084 C C . VAL A 1 269 ? 16.016 5.165 -27.921 1.00 87.81 269 VAL A C 1
ATOM 2086 O O . VAL A 1 269 ? 15.489 4.066 -28.106 1.00 87.81 269 VAL A O 1
ATOM 2089 N N . TYR A 1 270 ? 15.344 6.263 -27.591 1.00 87.75 270 TYR A N 1
ATOM 2090 C CA . TYR A 1 270 ? 13.902 6.340 -27.424 1.00 87.75 270 TYR A CA 1
ATOM 2091 C C . TYR A 1 270 ? 13.283 7.396 -28.332 1.00 87.75 270 TYR A C 1
ATOM 2093 O O . TYR A 1 270 ? 13.886 8.423 -28.646 1.00 87.75 270 TYR A O 1
ATOM 2101 N N . GLU A 1 271 ? 12.028 7.151 -28.669 1.00 89.19 271 GLU A N 1
ATOM 2102 C CA . GLU A 1 271 ? 11.111 8.063 -29.327 1.00 89.19 271 GLU A CA 1
ATOM 2103 C C . GLU A 1 271 ? 9.909 8.334 -28.415 1.00 89.19 271 GLU A C 1
ATOM 2105 O O . GLU A 1 271 ? 9.347 7.413 -27.820 1.00 89.19 271 GLU A O 1
ATOM 2110 N N . TYR A 1 272 ? 9.520 9.603 -28.301 1.00 86.75 272 TYR A N 1
ATOM 2111 C CA . TYR A 1 272 ? 8.426 10.070 -27.449 1.00 86.75 272 TYR A CA 1
ATOM 2112 C C . TYR A 1 272 ? 7.450 10.950 -28.233 1.00 86.75 272 TYR A C 1
ATOM 2114 O O . TYR A 1 272 ? 7.836 11.678 -29.154 1.00 86.75 272 TYR A O 1
ATOM 2122 N N . LYS A 1 273 ? 6.167 10.923 -27.846 1.00 86.00 273 LYS A N 1
ATOM 2123 C CA . LYS A 1 273 ? 5.179 11.885 -28.361 1.00 86.00 273 LYS A CA 1
ATOM 2124 C C . LYS A 1 273 ? 5.499 13.296 -27.854 1.00 86.00 273 LYS A C 1
ATOM 2126 O O . LYS A 1 273 ? 6.409 13.492 -27.046 1.00 86.00 273 LYS A O 1
ATOM 2131 N N . ALA A 1 274 ? 4.765 14.292 -28.343 1.00 84.38 274 ALA A N 1
ATOM 2132 C CA . ALA A 1 274 ? 4.919 15.678 -27.916 1.00 84.38 274 ALA A CA 1
ATOM 2133 C C . ALA A 1 274 ? 4.708 15.831 -26.394 1.00 84.38 274 ALA A C 1
ATOM 2135 O O . ALA A 1 274 ? 4.112 14.973 -25.749 1.00 84.38 274 ALA A O 1
ATOM 2136 N N . GLU A 1 275 ? 5.201 16.916 -25.790 1.00 81.88 275 GLU A N 1
ATOM 2137 C CA . GLU A 1 275 ? 5.134 17.126 -24.327 1.00 81.88 275 GLU A CA 1
ATOM 2138 C C . GLU A 1 275 ? 3.709 17.179 -23.757 1.00 81.88 275 GLU A C 1
ATOM 2140 O O . GLU A 1 275 ? 3.506 16.987 -22.560 1.00 81.88 275 GLU A O 1
ATOM 2145 N N . ASN A 1 276 ? 2.704 17.455 -24.583 1.00 80.75 276 ASN A N 1
ATOM 2146 C CA . ASN A 1 276 ? 1.294 17.380 -24.204 1.00 80.75 276 ASN A CA 1
ATOM 2147 C C . ASN A 1 276 ? 0.735 15.943 -24.217 1.00 80.75 276 ASN A C 1
ATOM 2149 O O . ASN A 1 276 ? -0.304 15.716 -23.612 1.00 80.75 276 ASN A O 1
ATOM 2153 N N . GLU A 1 277 ? 1.418 14.993 -24.856 1.00 81.19 277 GLU A N 1
ATOM 2154 C CA . GLU A 1 277 ? 0.996 13.594 -25.008 1.00 81.19 277 GLU A CA 1
ATOM 2155 C C . GLU A 1 277 ? 1.870 12.605 -24.219 1.00 81.19 277 GLU A C 1
ATOM 2157 O O . GLU A 1 277 ? 1.361 11.588 -23.761 1.00 81.19 277 GLU A O 1
ATOM 2162 N N . PHE A 1 278 ? 3.171 12.887 -24.061 1.00 86.75 278 PHE A N 1
ATOM 2163 C CA . PHE A 1 278 ? 4.096 12.108 -23.235 1.00 86.75 278 PHE A CA 1
ATOM 2164 C C . PHE A 1 278 ? 4.781 13.000 -22.192 1.00 86.75 278 PHE A C 1
ATOM 2166 O O . PHE A 1 278 ? 5.712 13.759 -22.488 1.00 86.75 278 PHE A O 1
ATOM 2173 N N . LYS A 1 279 ? 4.345 12.870 -20.941 1.00 88.88 279 LYS A N 1
ATOM 2174 C CA . LYS A 1 279 ? 4.907 13.547 -19.771 1.00 88.88 279 LYS A CA 1
ATOM 2175 C C . LYS A 1 279 ? 6.111 12.760 -19.261 1.00 88.88 279 LYS A C 1
ATOM 2177 O O . LYS A 1 279 ? 5.967 11.852 -18.445 1.00 88.88 279 LYS A O 1
ATOM 2182 N N . LEU A 1 280 ? 7.285 13.084 -19.806 1.00 82.56 280 LEU A N 1
ATOM 2183 C CA . LEU A 1 280 ? 8.558 12.429 -19.480 1.00 82.56 280 LEU A CA 1
ATOM 2184 C C . LEU A 1 280 ? 9.091 12.858 -18.110 1.00 82.56 280 LEU A C 1
ATOM 2186 O O . LEU A 1 280 ? 9.366 12.003 -17.273 1.00 82.56 280 LEU A O 1
ATOM 2190 N N . ASP A 1 281 ? 9.190 14.172 -17.904 1.00 78.19 281 ASP A N 1
ATOM 2191 C CA . ASP A 1 281 ? 9.966 14.784 -16.816 1.00 78.19 281 ASP A CA 1
ATOM 2192 C C . ASP A 1 281 ? 9.095 15.346 -15.680 1.00 78.19 281 ASP A C 1
ATOM 2194 O O . ASP A 1 281 ? 9.594 16.053 -14.807 1.00 78.19 281 ASP A O 1
ATOM 2198 N N . ASP A 1 282 ? 7.790 15.055 -15.681 1.00 87.62 282 ASP A N 1
ATOM 2199 C CA . ASP A 1 282 ? 6.892 15.403 -14.578 1.00 87.62 282 ASP A CA 1
ATOM 2200 C C . ASP A 1 282 ? 6.736 14.188 -13.648 1.00 87.62 282 ASP A C 1
ATOM 2202 O O . ASP A 1 282 ? 5.982 13.257 -13.955 1.00 87.62 282 ASP A O 1
ATOM 2206 N N . PRO A 1 283 ? 7.447 14.157 -12.505 1.00 84.19 283 PRO A N 1
ATOM 2207 C CA . PRO A 1 283 ? 7.438 13.004 -11.621 1.00 84.19 283 PRO A CA 1
ATOM 2208 C C . PRO A 1 283 ? 6.128 12.864 -10.836 1.00 84.19 283 PRO A C 1
ATOM 2210 O O . PRO A 1 283 ? 5.919 11.821 -10.213 1.00 84.19 283 PRO A O 1
ATOM 2213 N N . ASP A 1 284 ? 5.257 13.875 -10.845 1.00 89.31 284 ASP A N 1
ATOM 2214 C CA . ASP A 1 284 ? 3.966 13.871 -10.154 1.00 89.31 284 ASP A CA 1
ATOM 2215 C C . ASP A 1 284 ? 2.781 13.679 -11.112 1.00 89.31 284 ASP A C 1
ATOM 2217 O O . ASP A 1 284 ? 1.658 13.448 -10.656 1.00 89.31 284 ASP A O 1
ATOM 2221 N N . TYR A 1 285 ? 3.022 13.675 -12.428 1.00 91.94 285 TYR A N 1
ATOM 2222 C CA . TYR A 1 285 ? 1.999 13.342 -13.412 1.00 91.94 285 TYR A CA 1
ATOM 2223 C C . TYR A 1 285 ? 1.568 11.879 -13.290 1.00 91.94 285 TYR A C 1
ATOM 2225 O O . TYR A 1 285 ? 2.375 10.950 -13.403 1.00 91.94 285 TYR A O 1
ATOM 2233 N N . ILE A 1 286 ? 0.272 11.661 -13.081 1.00 92.88 286 ILE A N 1
ATOM 2234 C CA . ILE A 1 286 ? -0.329 10.333 -13.096 1.00 92.88 286 ILE A CA 1
ATOM 2235 C C . ILE A 1 286 ? -1.078 10.160 -14.412 1.00 92.88 286 ILE A C 1
ATOM 2237 O O . ILE A 1 286 ? -2.074 10.837 -14.673 1.00 92.88 286 ILE A O 1
ATOM 2241 N N . GLY A 1 287 ? -0.593 9.226 -15.221 1.00 92.56 287 GLY A N 1
ATOM 2242 C CA . GLY A 1 287 ? -1.106 8.906 -16.544 1.00 92.56 287 GLY A CA 1
ATOM 2243 C C . GLY A 1 287 ? -1.229 7.402 -16.768 1.00 92.56 287 GLY A C 1
ATOM 2244 O O . GLY A 1 287 ? -1.429 6.614 -15.839 1.00 92.56 287 GLY A O 1
ATOM 2245 N N . ILE A 1 288 ? -1.132 7.008 -18.035 1.00 91.38 288 ILE A N 1
ATOM 2246 C CA . ILE A 1 288 ? -1.229 5.620 -18.490 1.00 91.38 288 ILE A CA 1
ATOM 2247 C C . ILE A 1 288 ? 0.023 5.327 -19.314 1.00 91.38 288 ILE A C 1
ATOM 2249 O O . ILE A 1 288 ? 0.046 5.557 -20.521 1.00 91.38 288 ILE A O 1
ATOM 2253 N N . TYR A 1 289 ? 1.089 4.885 -18.652 1.00 89.44 289 TYR A N 1
ATOM 2254 C CA . TYR A 1 289 ? 2.380 4.646 -19.296 1.00 89.44 289 TYR A CA 1
ATOM 2255 C C . TYR A 1 289 ? 2.506 3.173 -19.682 1.00 89.44 289 TYR A C 1
ATOM 2257 O O . TYR A 1 289 ? 2.505 2.342 -18.771 1.00 89.44 289 TYR A O 1
ATOM 2265 N N . PRO A 1 290 ? 2.624 2.835 -20.976 1.00 86.50 290 PRO A N 1
ATOM 2266 C CA . PRO A 1 290 ? 2.851 1.469 -21.405 1.00 86.50 290 PRO A CA 1
ATOM 2267 C C . PRO A 1 290 ? 4.230 0.977 -20.945 1.00 86.50 290 PRO A C 1
ATOM 2269 O O . PRO A 1 290 ? 5.220 1.715 -20.914 1.00 86.50 290 PRO A O 1
ATOM 2272 N N . THR A 1 291 ? 4.272 -0.290 -20.574 1.00 80.94 291 THR A N 1
ATOM 2273 C CA . THR A 1 291 ? 5.438 -1.099 -20.236 1.00 80.94 291 THR A CA 1
ATOM 2274 C C . THR A 1 291 ? 5.293 -2.446 -20.934 1.00 80.94 291 THR A C 1
ATOM 2276 O O . THR A 1 291 ? 4.181 -2.878 -21.214 1.00 80.94 291 THR A O 1
ATOM 2279 N N . TYR A 1 292 ? 6.399 -3.131 -21.198 1.00 73.38 292 TYR A N 1
ATOM 2280 C CA . TYR A 1 292 ? 6.377 -4.439 -21.852 1.00 73.38 292 TYR A CA 1
ATOM 2281 C C . TYR A 1 292 ? 6.818 -5.501 -20.856 1.00 73.38 292 TYR A C 1
ATOM 2283 O O . TYR A 1 292 ? 7.810 -5.303 -20.147 1.00 73.38 292 TYR A O 1
ATOM 2291 N N . ASP A 1 293 ? 6.094 -6.615 -20.794 1.00 65.62 293 ASP A N 1
ATOM 2292 C CA . ASP A 1 293 ? 6.560 -7.774 -20.039 1.00 65.62 293 ASP A CA 1
ATOM 2293 C C . ASP A 1 293 ? 7.573 -8.613 -20.846 1.00 65.62 293 ASP A C 1
ATOM 2295 O O . ASP A 1 293 ? 7.947 -8.284 -21.975 1.00 65.62 293 ASP A O 1
ATOM 2299 N N . ILE A 1 294 ? 8.071 -9.701 -20.251 1.00 58.81 294 ILE A N 1
ATOM 2300 C CA . ILE A 1 294 ? 9.075 -10.575 -20.881 1.00 58.81 294 ILE A CA 1
ATOM 2301 C C . ILE A 1 294 ? 8.561 -11.262 -22.159 1.00 58.81 294 ILE A C 1
ATOM 2303 O O . ILE A 1 294 ? 9.362 -11.640 -23.014 1.00 58.81 294 ILE A O 1
ATOM 2307 N N . ASN A 1 295 ? 7.240 -11.389 -22.306 1.00 68.81 295 ASN A N 1
ATOM 2308 C CA . ASN A 1 295 ? 6.589 -11.949 -23.487 1.00 68.81 295 ASN A CA 1
ATOM 2309 C C . ASN A 1 295 ? 6.282 -10.876 -24.541 1.00 68.81 295 ASN A C 1
ATOM 2311 O O . ASN A 1 295 ? 5.824 -11.216 -25.630 1.00 68.81 295 ASN A O 1
ATOM 2315 N N . LYS A 1 296 ? 6.634 -9.611 -24.259 1.00 68.62 296 LYS A N 1
ATOM 2316 C CA . LYS A 1 296 ? 6.342 -8.416 -25.062 1.00 68.62 296 LYS A CA 1
ATOM 2317 C C . LYS A 1 296 ? 4.863 -8.033 -25.075 1.00 68.62 296 LYS A C 1
ATOM 2319 O O . LYS A 1 296 ? 4.453 -7.292 -25.966 1.00 68.62 296 LYS A O 1
ATOM 2324 N N . ASP A 1 297 ? 4.092 -8.496 -24.096 1.00 75.25 297 ASP A N 1
ATOM 2325 C CA . ASP A 1 297 ? 2.716 -8.050 -23.934 1.00 75.25 297 ASP A CA 1
ATOM 2326 C C . ASP A 1 297 ? 2.684 -6.677 -23.256 1.00 75.25 297 ASP A C 1
ATOM 2328 O O . ASP A 1 297 ? 3.469 -6.384 -22.341 1.00 75.25 297 ASP A O 1
ATOM 2332 N N . ASP A 1 298 ? 1.747 -5.839 -23.702 1.00 77.50 298 ASP A N 1
ATOM 2333 C CA . ASP A 1 298 ? 1.539 -4.513 -23.139 1.00 77.50 298 ASP A CA 1
ATOM 2334 C C . ASP A 1 298 ? 0.980 -4.612 -21.714 1.00 77.50 298 ASP A C 1
ATOM 2336 O O . ASP A 1 298 ? -0.008 -5.285 -21.404 1.00 77.50 298 ASP A O 1
ATOM 2340 N N . THR A 1 299 ? 1.628 -3.877 -20.826 1.00 82.62 299 THR A N 1
ATOM 2341 C CA . THR A 1 299 ? 1.203 -3.593 -19.460 1.00 82.62 299 THR A CA 1
ATOM 2342 C C . THR A 1 299 ? 1.233 -2.083 -19.263 1.00 82.62 299 THR A C 1
ATOM 2344 O O . THR A 1 299 ? 1.828 -1.359 -20.052 1.00 82.62 299 THR A O 1
ATOM 2347 N N . TYR A 1 300 ? 0.565 -1.566 -18.242 1.00 86.44 300 TYR A N 1
ATOM 2348 C CA . TYR A 1 300 ? 0.441 -0.127 -18.025 1.00 86.44 300 TYR A CA 1
ATOM 2349 C C . TYR A 1 300 ? 0.710 0.220 -16.584 1.00 86.44 300 TYR A C 1
ATOM 2351 O O . TYR A 1 300 ? 0.218 -0.475 -15.710 1.00 86.44 300 TYR A O 1
ATOM 2359 N N . ARG A 1 301 ? 1.380 1.340 -16.334 1.00 88.38 301 ARG A N 1
ATOM 2360 C CA . ARG A 1 301 ? 1.649 1.859 -14.990 1.00 88.38 301 ARG A CA 1
ATOM 2361 C C . ARG A 1 301 ? 1.213 3.321 -14.843 1.00 88.38 301 ARG A C 1
ATOM 2363 O O . ARG A 1 301 ? 1.123 4.037 -15.845 1.00 88.38 301 ARG A O 1
ATOM 2370 N N . PRO A 1 302 ? 0.974 3.797 -13.610 1.00 90.62 302 PRO A N 1
ATOM 2371 C CA . PRO A 1 302 ? 0.428 5.129 -13.364 1.00 90.62 302 PRO A CA 1
ATOM 2372 C C . PRO A 1 302 ? 1.421 6.270 -13.568 1.00 90.62 302 PRO A C 1
ATOM 2374 O O . PRO A 1 302 ? 1.011 7.394 -13.825 1.00 90.62 302 PRO A O 1
ATOM 2377 N N . ASN A 1 303 ? 2.720 6.026 -13.418 1.00 90.62 303 ASN A N 1
ATOM 2378 C CA . ASN A 1 303 ? 3.718 7.089 -13.395 1.00 90.62 303 ASN A CA 1
ATOM 2379 C C . ASN A 1 303 ? 5.019 6.630 -14.056 1.00 90.62 303 ASN A C 1
ATOM 2381 O O . ASN A 1 303 ? 5.388 5.456 -13.970 1.00 90.62 303 ASN A O 1
ATOM 2385 N N . ASN A 1 304 ? 5.705 7.566 -14.710 1.00 86.88 304 ASN A N 1
ATOM 2386 C CA . ASN A 1 304 ? 6.946 7.287 -15.414 1.00 86.88 304 ASN A CA 1
ATOM 2387 C C . ASN A 1 304 ? 8.154 7.175 -14.474 1.00 86.88 304 ASN A C 1
ATOM 2389 O O . ASN A 1 304 ? 8.915 6.223 -14.581 1.00 86.88 304 ASN A O 1
ATOM 2393 N N . GLU A 1 305 ? 8.318 8.114 -13.543 1.00 82.56 305 GLU A N 1
ATOM 2394 C CA . GLU A 1 305 ? 9.556 8.286 -12.768 1.00 82.56 305 GLU A CA 1
ATOM 2395 C C . GLU A 1 305 ? 9.496 7.652 -11.374 1.00 82.56 305 GLU A C 1
ATOM 2397 O O . GLU A 1 305 ? 10.362 6.869 -10.996 1.00 82.56 305 GLU A O 1
ATOM 2402 N N . LYS A 1 306 ? 8.443 7.934 -10.605 1.00 83.31 306 LYS A N 1
ATOM 2403 C CA . LYS A 1 306 ? 8.230 7.468 -9.225 1.00 83.31 306 LYS A CA 1
ATOM 2404 C C . LYS A 1 306 ? 7.579 6.081 -9.130 1.00 83.31 306 LYS A C 1
ATOM 2406 O O . LYS A 1 306 ? 7.112 5.688 -8.057 1.00 83.31 306 LYS A O 1
ATOM 2411 N N . CYS A 1 307 ? 7.517 5.337 -10.233 1.00 71.81 307 CYS A N 1
ATOM 2412 C CA . CYS A 1 307 ? 7.238 3.905 -10.189 1.00 71.81 307 CYS A CA 1
ATOM 2413 C C . CYS A 1 307 ? 8.545 3.175 -9.858 1.00 71.81 307 CYS A C 1
ATOM 2415 O O . CYS A 1 307 ? 9.544 3.350 -10.565 1.00 71.81 307 CYS A O 1
ATOM 2417 N N . ILE A 1 308 ? 8.553 2.375 -8.786 1.00 62.88 308 ILE A N 1
ATOM 2418 C CA . ILE A 1 308 ? 9.752 1.625 -8.394 1.00 62.88 308 ILE A CA 1
ATOM 2419 C C . ILE A 1 308 ? 10.199 0.732 -9.561 1.00 62.88 308 ILE A C 1
ATOM 2421 O O . ILE A 1 308 ? 9.384 0.336 -10.396 1.00 62.88 308 ILE A O 1
ATOM 2425 N N . MET A 1 309 ? 11.504 0.477 -9.654 1.00 60.97 309 MET A N 1
ATOM 2426 C CA . MET A 1 309 ? 12.209 -0.163 -10.779 1.00 60.97 309 MET A CA 1
ATOM 2427 C C . MET A 1 309 ? 12.527 0.718 -11.995 1.00 60.97 309 MET A C 1
ATOM 2429 O O . MET A 1 309 ? 13.403 0.330 -12.765 1.00 60.97 309 MET A O 1
ATOM 2433 N N . ARG A 1 310 ? 11.929 1.910 -12.168 1.00 71.25 310 ARG A N 1
ATOM 2434 C CA . ARG A 1 310 ? 12.427 2.880 -13.171 1.00 71.25 310 ARG A CA 1
ATOM 2435 C C . ARG A 1 310 ? 13.463 3.821 -12.586 1.00 71.25 310 ARG A C 1
ATOM 2437 O O . ARG A 1 310 ? 14.589 3.860 -13.071 1.00 71.25 310 ARG A O 1
ATOM 2444 N N . ASN A 1 311 ? 13.099 4.539 -11.530 1.00 73.25 311 ASN A N 1
ATOM 2445 C CA . ASN A 1 311 ? 14.025 5.414 -10.832 1.00 73.25 311 ASN A CA 1
ATOM 2446 C C . ASN A 1 311 ? 14.285 4.890 -9.419 1.00 73.25 311 ASN A C 1
ATOM 2448 O O . ASN A 1 311 ? 13.652 5.301 -8.449 1.00 73.25 311 ASN A O 1
ATOM 2452 N N . MET A 1 312 ? 15.259 3.986 -9.312 1.00 74.06 312 MET A N 1
ATOM 2453 C CA . MET A 1 312 ? 15.686 3.411 -8.031 1.00 74.06 312 MET A CA 1
ATOM 2454 C C . MET A 1 312 ? 16.379 4.427 -7.108 1.00 74.06 312 MET A C 1
ATOM 2456 O O . MET A 1 312 ? 16.655 4.103 -5.957 1.00 74.06 312 MET A O 1
ATOM 2460 N N . THR A 1 313 ? 16.661 5.646 -7.587 1.00 76.94 313 THR A N 1
ATOM 2461 C CA . THR A 1 313 ? 17.197 6.735 -6.753 1.00 76.94 313 THR A CA 1
ATOM 2462 C C . THR A 1 313 ? 16.094 7.586 -6.120 1.00 76.94 313 THR A C 1
ATOM 2464 O O . THR A 1 313 ? 16.361 8.345 -5.189 1.00 76.94 313 THR A O 1
ATOM 2467 N N . SER A 1 314 ? 14.843 7.446 -6.582 1.00 78.50 314 SER A N 1
ATOM 2468 C CA . SER A 1 314 ? 13.704 8.116 -5.961 1.00 78.50 314 SER A CA 1
ATOM 2469 C C . SER A 1 314 ? 13.473 7.577 -4.552 1.00 78.50 314 SER A C 1
ATOM 2471 O O . SER A 1 314 ? 13.304 6.379 -4.340 1.00 78.50 314 SER A O 1
ATOM 2473 N N . THR A 1 315 ? 13.378 8.483 -3.583 1.00 81.44 315 THR A N 1
ATOM 2474 C CA . THR A 1 315 ? 13.026 8.164 -2.192 1.00 81.44 315 THR A CA 1
ATOM 2475 C C . THR A 1 315 ? 11.516 8.177 -1.947 1.00 81.44 315 THR A C 1
ATOM 2477 O O . THR A 1 315 ? 11.066 8.006 -0.814 1.00 81.44 315 THR A O 1
ATOM 2480 N N . SER A 1 316 ? 10.707 8.406 -2.989 1.00 82.25 316 SER A N 1
ATOM 2481 C CA . SER A 1 316 ? 9.256 8.529 -2.872 1.00 82.25 316 SER A CA 1
ATOM 2482 C C . SER A 1 316 ? 8.527 7.772 -3.973 1.00 82.25 316 SER A C 1
ATOM 2484 O O . SER A 1 316 ? 8.783 7.970 -5.161 1.00 82.25 316 SER A O 1
ATOM 2486 N N . PHE A 1 317 ? 7.555 6.960 -3.564 1.00 85.75 317 PHE A N 1
ATOM 2487 C CA . PHE A 1 317 ? 6.604 6.319 -4.466 1.00 85.75 317 PHE A CA 1
ATOM 2488 C C . PHE A 1 317 ? 5.620 7.330 -5.074 1.00 85.75 317 PHE A C 1
ATOM 2490 O O . PHE A 1 317 ? 5.301 8.361 -4.464 1.00 85.75 317 PHE A O 1
ATOM 2497 N N . CYS A 1 318 ? 5.085 7.011 -6.256 1.00 88.12 318 CYS A N 1
ATOM 2498 C CA . CYS A 1 318 ? 3.960 7.751 -6.826 1.00 88.12 318 CYS A CA 1
ATOM 2499 C C . CYS A 1 318 ? 2.705 7.625 -5.940 1.00 88.12 318 CYS A C 1
ATOM 2501 O O . CYS A 1 318 ? 2.597 6.724 -5.103 1.00 88.12 318 CYS A O 1
ATOM 2503 N N . SER A 1 319 ? 1.749 8.536 -6.109 1.00 90.88 319 SER A N 1
ATOM 2504 C CA . SER A 1 319 ? 0.533 8.582 -5.286 1.00 90.88 319 SER A CA 1
ATOM 2505 C C . SER A 1 319 ? -0.295 7.297 -5.340 1.00 90.88 319 SER A C 1
ATOM 2507 O O . SER A 1 319 ? -0.758 6.832 -4.303 1.00 90.88 319 SER A O 1
ATOM 2509 N N . VAL A 1 320 ? -0.408 6.685 -6.520 1.00 89.94 320 VAL A N 1
ATOM 2510 C CA . VAL A 1 320 ? -1.142 5.428 -6.730 1.00 89.94 320 VAL A CA 1
ATOM 2511 C C . VAL A 1 320 ? -0.529 4.280 -5.927 1.00 89.94 320 VAL A C 1
ATOM 2513 O O . VAL A 1 320 ? -1.239 3.557 -5.232 1.00 89.94 320 VAL A O 1
ATOM 2516 N N . CYS A 1 321 ? 0.799 4.143 -5.963 1.00 86.06 321 CYS A N 1
ATOM 2517 C CA . CYS A 1 321 ? 1.509 3.144 -5.163 1.00 86.06 321 CYS A CA 1
ATOM 2518 C C . CYS A 1 321 ? 1.290 3.379 -3.661 1.00 86.06 321 CYS A C 1
ATOM 2520 O O . CYS A 1 321 ? 1.014 2.432 -2.928 1.00 86.06 321 CYS A O 1
ATOM 2522 N N . LYS A 1 322 ? 1.363 4.635 -3.200 1.00 88.75 322 LYS A N 1
ATOM 2523 C CA . LYS A 1 322 ? 1.162 4.972 -1.781 1.00 88.75 322 LYS A CA 1
ATOM 2524 C C . LYS A 1 322 ? -0.257 4.659 -1.297 1.00 88.75 322 LYS A C 1
ATOM 2526 O O . LYS A 1 322 ? -0.409 4.128 -0.201 1.00 88.75 322 LYS A O 1
ATOM 2531 N N . GLU A 1 323 ? -1.282 4.967 -2.091 1.00 91.00 323 GLU A N 1
ATOM 2532 C CA . GLU A 1 323 ? -2.668 4.607 -1.765 1.00 91.00 323 GLU A CA 1
ATOM 2533 C C . GLU A 1 323 ? -2.834 3.092 -1.664 1.00 91.00 323 GLU A C 1
ATOM 2535 O O . GLU A 1 323 ? -3.383 2.585 -0.686 1.00 91.00 323 GLU A O 1
ATOM 2540 N N . ASN A 1 324 ? -2.319 2.361 -2.654 1.00 85.50 324 ASN A N 1
ATOM 2541 C CA . ASN A 1 324 ? -2.421 0.910 -2.675 1.00 85.50 324 ASN A CA 1
ATOM 2542 C C . ASN A 1 324 ? -1.753 0.282 -1.443 1.00 85.50 324 ASN A C 1
ATOM 2544 O O . ASN A 1 324 ? -2.330 -0.608 -0.827 1.00 85.50 324 ASN A O 1
ATOM 2548 N N . MET A 1 325 ? -0.590 0.791 -1.020 1.00 85.38 325 MET A N 1
ATOM 2549 C CA . MET A 1 325 ? 0.054 0.346 0.221 1.00 85.38 325 MET A CA 1
ATOM 2550 C C . MET A 1 325 ? -0.867 0.506 1.436 1.00 85.38 325 MET A C 1
ATOM 2552 O O . MET A 1 325 ? -1.021 -0.441 2.206 1.00 85.38 325 MET A O 1
ATOM 2556 N N . TRP A 1 326 ? -1.524 1.661 1.591 1.00 90.75 326 TRP A N 1
ATOM 2557 C CA . TRP A 1 326 ? -2.485 1.874 2.678 1.00 90.75 326 TRP A CA 1
ATOM 2558 C C . TRP A 1 326 ? -3.625 0.862 2.641 1.00 90.75 326 TRP A C 1
ATOM 2560 O O . TRP A 1 326 ? -3.873 0.189 3.640 1.00 90.75 326 TRP A O 1
ATOM 2570 N N . LEU A 1 327 ? -4.290 0.719 1.494 1.00 88.31 327 LEU A N 1
ATOM 2571 C CA . LEU A 1 327 ? -5.441 -0.174 1.359 1.00 88.31 327 LEU A CA 1
ATOM 2572 C C . LEU A 1 3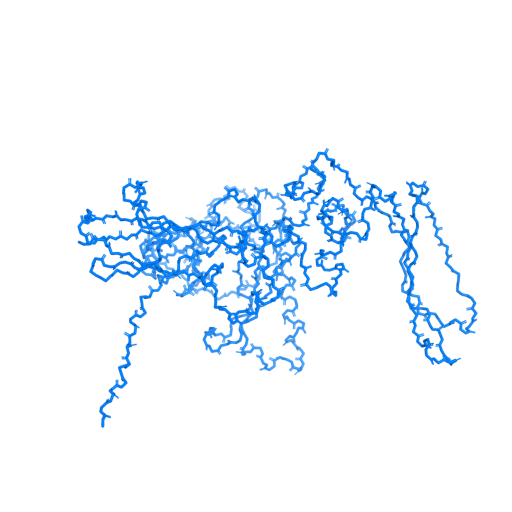27 ? -5.059 -1.635 1.622 1.00 88.31 327 LEU A C 1
ATOM 2574 O O . LEU A 1 327 ? -5.807 -2.359 2.274 1.00 88.31 327 LEU A O 1
ATOM 2578 N N . LYS A 1 328 ? -3.877 -2.063 1.174 1.00 82.19 328 LYS A N 1
ATOM 2579 C CA . LYS A 1 328 ? -3.389 -3.434 1.356 1.00 82.19 328 LYS A CA 1
ATOM 2580 C C . LYS A 1 328 ? -2.921 -3.733 2.773 1.00 82.19 328 LYS A C 1
ATOM 2582 O O . LYS A 1 328 ? -3.153 -4.833 3.268 1.00 82.19 328 LYS A O 1
ATOM 2587 N N . PHE A 1 329 ? -2.298 -2.775 3.453 1.00 84.81 329 PHE A N 1
ATOM 2588 C CA . PHE A 1 329 ? -1.964 -2.943 4.867 1.00 84.81 329 PHE A CA 1
ATOM 2589 C C . PHE A 1 329 ? -3.225 -2.961 5.730 1.00 84.81 329 PHE A C 1
ATOM 2591 O O . PHE A 1 329 ? -3.392 -3.846 6.571 1.00 84.81 329 PHE A O 1
ATOM 2598 N N . MET A 1 330 ? -4.149 -2.033 5.481 1.00 87.69 330 MET A N 1
ATOM 2599 C CA . MET A 1 330 ? -5.364 -1.890 6.282 1.00 87.69 330 MET A CA 1
ATOM 2600 C C . MET A 1 330 ? -6.431 -2.943 5.962 1.00 87.69 330 MET A C 1
ATOM 2602 O O . MET A 1 330 ? -7.325 -3.164 6.769 1.00 87.69 330 MET A O 1
ATOM 2606 N N . GLU A 1 331 ? -6.313 -3.693 4.865 1.00 83.00 331 GLU A N 1
ATOM 2607 C CA . GLU A 1 331 ? -7.093 -4.923 4.652 1.00 83.00 331 GLU A CA 1
ATOM 2608 C C . GLU A 1 331 ? -6.908 -5.923 5.814 1.00 83.00 331 GLU A C 1
ATOM 2610 O O . GLU A 1 331 ? -7.846 -6.621 6.205 1.00 83.00 331 GLU A O 1
ATOM 2615 N N . ARG A 1 332 ? -5.705 -5.964 6.402 1.00 79.25 332 ARG A N 1
ATOM 2616 C CA . ARG A 1 332 ? -5.316 -6.920 7.452 1.00 79.25 332 ARG A CA 1
ATOM 2617 C C . ARG A 1 332 ? -5.192 -6.294 8.839 1.00 79.25 332 ARG A C 1
ATOM 2619 O O . ARG A 1 332 ? -5.300 -7.008 9.831 1.00 79.25 332 ARG A O 1
ATOM 2626 N N . ILE A 1 333 ? -4.956 -4.987 8.902 1.00 83.81 333 ILE A N 1
ATOM 2627 C CA . ILE A 1 333 ? -4.735 -4.238 10.141 1.00 83.81 333 ILE A CA 1
ATOM 2628 C C . ILE A 1 333 ? -5.988 -3.416 10.475 1.00 83.81 333 ILE A C 1
ATOM 2630 O O . ILE A 1 333 ? -6.627 -2.838 9.596 1.00 83.81 333 ILE A O 1
ATOM 2634 N N . GLU A 1 334 ? -6.347 -3.373 11.757 1.00 88.38 334 GLU A N 1
ATOM 2635 C CA . GLU A 1 334 ? -7.335 -2.436 12.296 1.00 88.38 334 GLU A CA 1
ATOM 2636 C C . GLU A 1 334 ? -6.610 -1.283 12.992 1.00 88.38 334 GLU A C 1
ATOM 2638 O O . GLU A 1 334 ? -5.560 -1.479 13.591 1.00 88.38 334 GLU A O 1
ATOM 2643 N N . PHE A 1 335 ? -7.184 -0.082 12.966 1.00 93.81 335 PHE A N 1
ATOM 2644 C CA . PHE A 1 335 ? -6.614 1.074 13.667 1.00 93.81 335 PHE A CA 1
ATOM 2645 C C . PHE A 1 335 ? -6.788 1.014 15.188 1.00 93.81 335 PHE A C 1
ATOM 2647 O O . PHE A 1 335 ? -6.169 1.805 15.900 1.00 93.81 335 PHE A O 1
ATOM 2654 N N . ILE A 1 336 ? -7.661 0.128 15.679 1.00 93.56 336 ILE A N 1
ATOM 2655 C CA . ILE A 1 336 ? -7.954 -0.043 17.102 1.00 93.56 336 ILE A CA 1
ATOM 2656 C C . ILE A 1 336 ? -7.170 -1.249 17.622 1.00 93.56 336 ILE A C 1
ATOM 2658 O O . ILE A 1 336 ? -7.565 -2.389 17.383 1.00 93.56 336 ILE A O 1
ATOM 2662 N N . ASP A 1 337 ? -6.113 -0.990 18.390 1.00 88.00 337 ASP A N 1
ATOM 2663 C CA . ASP A 1 337 ? -5.337 -2.031 19.077 1.00 88.00 337 ASP A CA 1
ATOM 2664 C C . ASP A 1 337 ? -6.158 -2.686 20.198 1.00 88.00 337 ASP A C 1
ATOM 2666 O O . ASP A 1 337 ? -6.057 -3.888 20.452 1.00 88.00 337 ASP A O 1
ATOM 2670 N N . GLY A 1 338 ? -7.023 -1.912 20.861 1.00 89.94 338 GLY A N 1
ATOM 2671 C CA . GLY A 1 338 ? -7.843 -2.415 21.956 1.00 89.94 338 GLY A CA 1
ATOM 2672 C C . GLY A 1 338 ? -8.828 -1.400 22.524 1.00 89.94 338 GLY A C 1
ATOM 2673 O O . GLY A 1 338 ? -8.790 -0.209 22.219 1.00 89.94 338 GLY A O 1
ATOM 2674 N N . VAL A 1 339 ? -9.727 -1.887 23.381 1.00 93.25 339 VAL A N 1
ATOM 2675 C CA . VAL A 1 339 ? -10.635 -1.056 24.183 1.00 93.25 339 VAL A CA 1
ATOM 2676 C C . VAL A 1 339 ? -10.516 -1.491 25.638 1.00 93.25 339 VAL A C 1
ATOM 2678 O O . VAL A 1 339 ? -10.809 -2.638 25.973 1.00 93.25 339 VAL A O 1
ATOM 2681 N N . VAL A 1 340 ? -10.087 -0.574 26.502 1.00 93.31 340 VAL A N 1
ATOM 2682 C CA . VAL A 1 340 ? -9.910 -0.805 27.936 1.00 93.31 340 VAL A CA 1
ATOM 2683 C C . VAL A 1 340 ? -11.099 -0.212 28.681 1.00 93.31 340 VAL A C 1
ATOM 2685 O O . VAL A 1 340 ? -11.354 0.989 28.606 1.00 93.31 340 VAL A O 1
ATOM 2688 N N . VAL A 1 341 ? -11.823 -1.053 29.418 1.00 92.12 341 VAL A N 1
ATOM 2689 C CA . VAL A 1 341 ? -12.980 -0.649 30.229 1.00 92.12 341 VAL A CA 1
ATOM 2690 C C . VAL A 1 341 ? -12.598 -0.723 31.706 1.00 92.12 341 VAL A C 1
ATOM 2692 O O . VAL A 1 341 ? -12.342 -1.803 32.233 1.00 92.12 341 VAL A O 1
ATOM 2695 N N . ALA A 1 342 ? -12.569 0.426 32.380 1.00 90.50 342 ALA A N 1
ATOM 2696 C CA . ALA A 1 342 ? -12.272 0.560 33.804 1.00 90.50 342 ALA A CA 1
ATOM 2697 C C . ALA A 1 342 ? -13.467 1.208 34.523 1.00 90.50 342 ALA A C 1
ATOM 2699 O O . ALA A 1 342 ? -13.560 2.429 34.665 1.00 90.50 342 ALA A O 1
ATOM 2700 N N . GLY A 1 343 ? -14.418 0.378 34.961 1.00 88.00 343 GLY A N 1
ATOM 2701 C CA . GLY A 1 343 ? -15.674 0.852 35.545 1.00 88.00 343 GLY A CA 1
ATOM 2702 C C . GLY A 1 343 ? -16.533 1.571 34.502 1.00 88.00 343 GLY A C 1
ATOM 2703 O O . GLY A 1 343 ? -17.013 0.941 33.563 1.00 88.00 343 GLY A O 1
ATOM 2704 N N . LYS A 1 344 ? -16.730 2.884 34.672 1.00 90.62 344 LYS A N 1
ATOM 2705 C CA . LYS A 1 344 ? -17.443 3.743 33.706 1.00 90.62 344 LYS A CA 1
ATOM 2706 C C . LYS A 1 344 ? -16.519 4.489 32.744 1.00 90.62 344 LYS A C 1
ATOM 2708 O O . LYS A 1 344 ? -16.999 5.071 31.776 1.00 90.62 344 LYS A O 1
ATOM 2713 N N . THR A 1 345 ? -15.212 4.424 32.972 1.00 93.44 345 THR A N 1
ATOM 2714 C CA . THR A 1 345 ? -14.211 5.032 32.098 1.00 93.44 345 THR A CA 1
ATOM 2715 C C . THR A 1 345 ? -13.810 4.041 31.019 1.00 93.44 345 THR A C 1
ATOM 2717 O O . THR A 1 345 ? -13.436 2.907 31.323 1.00 93.44 345 THR A O 1
ATOM 2720 N N . VAL A 1 346 ? -13.858 4.471 29.763 1.00 95.75 346 VAL A N 1
ATOM 2721 C CA . VAL A 1 346 ? -13.480 3.651 28.611 1.00 95.75 346 VAL A CA 1
ATOM 2722 C C . VAL A 1 346 ? -12.412 4.369 27.807 1.00 95.75 346 VAL A C 1
ATOM 2724 O O . VAL A 1 346 ? -12.535 5.556 27.518 1.00 95.75 346 VAL A O 1
ATOM 2727 N N . GLU A 1 347 ? -11.360 3.646 27.449 1.00 96.81 347 GLU A N 1
ATOM 2728 C CA . GLU A 1 347 ? -10.242 4.154 26.663 1.00 96.81 347 GLU A CA 1
ATOM 2729 C C . GLU A 1 347 ? -10.049 3.282 25.424 1.00 96.81 347 GLU A C 1
ATOM 2731 O O . GLU A 1 347 ? -9.913 2.062 25.530 1.00 96.81 347 GLU A O 1
ATOM 2736 N N . VAL A 1 348 ? -10.064 3.901 24.245 1.00 96.38 348 VAL A N 1
ATOM 2737 C CA . VAL A 1 348 ? -9.722 3.237 22.987 1.00 96.38 348 VAL A CA 1
ATOM 2738 C C . VAL A 1 348 ? -8.231 3.427 22.716 1.00 96.38 348 VAL A C 1
ATOM 2740 O O . VAL A 1 348 ? -7.723 4.548 22.700 1.00 96.38 348 VAL A O 1
ATOM 2743 N N . GLN A 1 349 ? -7.528 2.318 22.516 1.00 94.19 349 GLN A N 1
ATOM 2744 C CA . GLN A 1 349 ? -6.112 2.291 22.171 1.00 94.19 349 GLN A CA 1
ATOM 2745 C C . GLN A 1 349 ? -5.991 2.234 20.652 1.00 94.19 349 GLN A C 1
ATOM 2747 O O . GLN A 1 349 ? -6.541 1.331 20.020 1.00 94.19 349 GLN A O 1
ATOM 2752 N N . LEU A 1 350 ? -5.318 3.228 20.075 1.00 94.31 350 LEU A N 1
ATOM 2753 C CA . LEU A 1 350 ? -5.190 3.403 18.631 1.00 94.31 350 LEU A CA 1
ATOM 2754 C C . LEU A 1 350 ? -3.731 3.338 18.204 1.00 94.31 350 LEU A C 1
ATOM 2756 O O . LEU A 1 350 ? -2.857 3.837 18.919 1.00 94.31 350 LEU A O 1
ATOM 2760 N N . ILE A 1 351 ? -3.500 2.842 16.987 1.00 94.00 351 ILE A N 1
ATOM 2761 C CA . ILE A 1 351 ? -2.186 2.923 16.345 1.00 94.00 351 ILE A CA 1
ATOM 2762 C C . ILE A 1 351 ? -1.779 4.409 16.270 1.00 94.00 351 ILE A C 1
ATOM 2764 O O . ILE A 1 351 ? -2.586 5.228 15.802 1.00 94.00 351 ILE A O 1
ATOM 2768 N N . PRO A 1 352 ? -0.554 4.789 16.694 1.00 92.94 352 PRO A N 1
ATOM 2769 C CA . PRO A 1 352 ? -0.125 6.185 16.812 1.00 92.94 352 PRO A CA 1
ATOM 2770 C C . PRO A 1 352 ? 0.144 6.834 15.440 1.00 92.94 352 PRO A C 1
ATOM 2772 O O . PRO A 1 352 ? 1.284 7.058 15.039 1.00 92.94 352 PRO A O 1
ATOM 2775 N N . LEU A 1 353 ? -0.932 7.137 14.711 1.00 94.25 353 LEU A N 1
ATOM 2776 C CA . LEU A 1 353 ? -0.960 7.802 13.402 1.00 94.25 353 LEU A CA 1
ATOM 2777 C C . LEU A 1 353 ? -1.661 9.168 13.492 1.00 94.25 353 LEU A C 1
ATOM 2779 O O . LEU A 1 353 ? -2.317 9.477 14.490 1.00 94.25 353 LEU A O 1
ATOM 2783 N N . GLY A 1 354 ? -1.528 9.993 12.446 1.00 92.69 354 GLY A N 1
ATOM 2784 C CA . GLY A 1 354 ? -2.121 11.334 12.388 1.00 92.69 354 GLY A CA 1
ATOM 2785 C C . GLY A 1 354 ? -1.786 12.171 13.621 1.00 92.69 354 GLY A C 1
ATOM 2786 O O . GLY A 1 354 ? -0.622 12.267 14.016 1.00 92.69 354 GLY A O 1
ATOM 2787 N N . GLN A 1 355 ? -2.813 12.713 14.281 1.00 93.00 355 GLN A N 1
ATOM 2788 C CA . GLN A 1 355 ? -2.650 13.529 15.487 1.00 93.00 355 GLN A CA 1
ATOM 2789 C C . GLN A 1 355 ? -2.106 12.778 16.717 1.00 93.00 355 GLN A C 1
ATOM 2791 O O . GLN A 1 355 ? -1.819 13.416 17.726 1.00 93.00 355 GLN A O 1
ATOM 2796 N N . LEU A 1 356 ? -1.995 11.445 16.671 1.00 92.75 356 LEU A N 1
ATOM 2797 C CA . LEU A 1 356 ? -1.475 10.625 17.774 1.00 92.75 356 LEU A CA 1
ATOM 2798 C C . LEU A 1 356 ? 0.023 10.319 17.645 1.00 92.75 356 LEU A C 1
ATOM 2800 O O . LEU A 1 356 ? 0.600 9.696 18.536 1.00 92.75 356 LEU A O 1
ATOM 2804 N N . ARG A 1 357 ? 0.666 10.742 16.551 1.00 93.12 357 ARG A N 1
ATOM 2805 C CA . ARG A 1 357 ? 2.117 10.608 16.387 1.00 93.12 357 ARG A CA 1
ATOM 2806 C C . ARG A 1 357 ? 2.856 11.440 17.435 1.00 93.12 357 ARG A C 1
ATOM 2808 O O . ARG A 1 357 ? 2.466 12.561 17.758 1.00 93.12 357 ARG A O 1
ATOM 2815 N N . LEU A 1 358 ? 3.973 10.911 17.932 1.00 91.06 358 LEU A N 1
ATOM 2816 C CA . LEU A 1 358 ? 4.861 11.663 18.819 1.00 91.06 358 LEU A CA 1
ATOM 2817 C C . LEU A 1 358 ? 5.470 12.847 18.062 1.00 91.06 358 LEU A C 1
ATOM 2819 O O . LEU A 1 358 ? 5.905 12.695 16.927 1.00 91.06 358 LEU A O 1
ATOM 2823 N N . ALA A 1 359 ? 5.611 14.004 18.711 1.00 87.50 359 ALA A N 1
ATOM 2824 C CA . ALA A 1 359 ? 6.232 15.184 18.095 1.00 87.50 359 ALA A CA 1
ATOM 2825 C C . ALA A 1 359 ? 7.682 14.943 17.617 1.00 87.50 359 ALA A C 1
ATOM 2827 O O . ALA A 1 359 ? 8.205 15.671 16.775 1.00 87.50 359 ALA A O 1
ATOM 2828 N N . THR A 1 360 ? 8.349 13.920 18.157 1.00 88.38 360 THR A N 1
ATOM 2829 C CA . THR A 1 360 ? 9.699 13.505 17.765 1.00 88.38 360 THR A CA 1
ATOM 2830 C C . THR A 1 360 ? 9.737 12.600 16.532 1.00 88.38 360 THR A C 1
ATOM 2832 O O . THR A 1 360 ? 10.837 12.373 16.020 1.00 88.38 360 THR A O 1
ATOM 2835 N N . ASP A 1 361 ? 8.584 12.122 16.049 1.00 89.38 361 ASP A N 1
ATOM 2836 C CA . ASP A 1 361 ? 8.449 11.239 14.889 1.00 89.38 361 ASP A CA 1
ATOM 2837 C C . ASP A 1 361 ? 9.079 11.891 13.646 1.00 89.38 361 ASP A C 1
ATOM 2839 O O . ASP A 1 361 ? 8.780 13.031 13.271 1.00 89.38 361 ASP A O 1
ATOM 2843 N N . ASN A 1 362 ? 9.990 11.160 13.003 1.00 89.44 362 ASN A N 1
ATOM 2844 C CA . ASN A 1 362 ? 10.685 11.629 11.810 1.00 89.44 362 ASN A CA 1
ATOM 2845 C C . ASN A 1 362 ? 9.726 11.877 10.643 1.00 89.44 362 ASN A C 1
ATOM 2847 O O . ASN A 1 362 ? 10.016 12.734 9.808 1.00 89.44 362 ASN A O 1
ATOM 2851 N N . PHE A 1 363 ? 8.582 11.190 10.589 1.00 88.75 363 PHE A N 1
ATOM 2852 C CA . PHE A 1 363 ? 7.555 11.441 9.585 1.00 88.75 363 PHE A CA 1
ATOM 2853 C C . PHE A 1 363 ? 7.021 12.875 9.672 1.00 88.75 363 PHE A C 1
ATOM 2855 O O . PHE A 1 363 ? 6.947 13.548 8.649 1.00 88.75 363 PHE A O 1
ATOM 2862 N N . ILE A 1 364 ? 6.746 13.388 10.878 1.00 90.88 364 ILE A N 1
ATOM 2863 C CA . ILE A 1 364 ? 6.280 14.774 11.068 1.00 90.88 364 ILE A CA 1
ATOM 2864 C C . ILE A 1 364 ? 7.345 15.765 10.590 1.00 90.88 364 ILE A C 1
ATOM 2866 O O . ILE A 1 364 ? 7.031 16.733 9.902 1.00 90.88 364 ILE A O 1
ATOM 2870 N N . LYS A 1 365 ? 8.616 15.510 10.924 1.00 89.69 365 LYS A N 1
ATOM 2871 C CA . LYS A 1 365 ? 9.734 16.389 10.545 1.00 89.69 365 LYS A CA 1
ATOM 2872 C C . LYS A 1 365 ? 9.954 16.435 9.035 1.00 89.69 365 LYS A C 1
ATOM 2874 O O . LYS A 1 365 ? 10.258 17.489 8.492 1.00 89.69 365 LYS A O 1
ATOM 2879 N N . THR A 1 366 ? 9.832 15.287 8.374 1.00 90.06 366 THR A N 1
ATOM 2880 C CA . THR A 1 366 ? 10.114 15.139 6.939 1.00 90.06 366 THR A CA 1
ATOM 2881 C C . THR A 1 366 ? 8.908 15.459 6.058 1.00 90.06 366 THR A C 1
ATOM 2883 O O . THR A 1 366 ? 9.092 15.859 4.914 1.00 90.06 366 THR A O 1
ATOM 2886 N N . ASN A 1 367 ? 7.683 15.318 6.576 1.00 92.12 367 ASN A N 1
ATOM 2887 C CA . ASN A 1 367 ? 6.434 15.486 5.828 1.00 92.12 367 ASN A CA 1
ATOM 2888 C C . ASN A 1 367 ? 5.387 16.307 6.617 1.00 92.12 367 ASN A C 1
ATOM 2890 O O . ASN A 1 367 ? 4.266 15.834 6.822 1.00 92.12 367 ASN A O 1
ATOM 2894 N N . PRO A 1 368 ? 5.695 17.545 7.050 1.00 94.25 368 PRO A N 1
ATOM 2895 C CA . PRO A 1 368 ? 4.843 18.302 7.974 1.00 94.25 368 PRO A CA 1
ATOM 2896 C C . PRO A 1 368 ? 3.442 18.591 7.419 1.00 94.25 368 PRO A C 1
ATOM 2898 O O . PRO A 1 368 ? 2.457 18.476 8.143 1.00 94.25 368 PRO A O 1
ATOM 2901 N N . THR A 1 369 ? 3.326 18.916 6.127 1.00 95.00 369 THR A N 1
ATOM 2902 C CA . THR A 1 369 ? 2.030 19.192 5.484 1.00 95.00 369 THR A CA 1
ATOM 2903 C C . THR A 1 369 ? 1.143 17.953 5.424 1.00 95.00 369 THR A C 1
ATOM 2905 O O . THR A 1 369 ? -0.047 18.040 5.711 1.00 95.00 369 THR A O 1
ATOM 2908 N N . LEU A 1 370 ? 1.716 16.795 5.076 1.00 93.88 370 LEU A N 1
ATOM 2909 C CA . LEU A 1 370 ? 0.971 15.539 5.033 1.00 93.88 370 LEU A CA 1
ATOM 2910 C C . LEU A 1 370 ? 0.564 15.111 6.444 1.00 93.88 370 LEU A C 1
ATOM 2912 O O . LEU A 1 370 ? -0.599 14.799 6.662 1.00 93.88 370 LEU A O 1
ATOM 2916 N N . ALA A 1 371 ? 1.489 15.174 7.406 1.00 94.12 371 ALA A N 1
ATOM 2917 C CA . ALA A 1 371 ? 1.214 14.844 8.800 1.00 94.12 371 ALA A CA 1
ATOM 2918 C C . ALA A 1 371 ? 0.093 15.712 9.396 1.00 94.12 371 ALA A C 1
ATOM 2920 O O . ALA A 1 371 ? -0.760 15.197 10.109 1.00 94.12 371 ALA A O 1
ATOM 2921 N N . ALA A 1 372 ? 0.051 17.006 9.063 1.00 94.75 372 ALA A N 1
ATOM 2922 C CA . ALA A 1 372 ? -1.015 17.909 9.498 1.00 94.75 372 ALA A CA 1
ATOM 2923 C C . ALA A 1 372 ? -2.382 17.612 8.849 1.00 94.75 372 ALA A C 1
ATOM 2925 O O . ALA A 1 372 ? -3.415 17.995 9.396 1.00 94.75 372 ALA A O 1
ATOM 2926 N N . ALA A 1 373 ? -2.394 16.957 7.687 1.00 96.75 373 ALA A N 1
ATOM 2927 C CA . ALA A 1 373 ? -3.612 16.582 6.975 1.00 96.75 373 ALA A CA 1
ATOM 2928 C C . ALA A 1 373 ? -4.140 15.188 7.365 1.00 96.75 373 ALA A C 1
ATOM 2930 O O . ALA A 1 373 ? -5.282 14.860 7.042 1.00 96.75 373 ALA A O 1
ATOM 2931 N N . GLU A 1 374 ? -3.334 14.367 8.045 1.00 97.19 374 GLU A N 1
ATOM 2932 C CA . GLU A 1 374 ? -3.760 13.074 8.581 1.00 97.19 374 GLU A CA 1
ATOM 2933 C C . GLU A 1 374 ? -4.586 13.249 9.859 1.00 97.19 374 GLU A C 1
ATOM 2935 O O . GLU A 1 374 ? -4.172 13.945 10.788 1.00 97.19 374 GLU A O 1
ATOM 2940 N N . ARG A 1 375 ? -5.747 12.589 9.943 1.00 96.94 375 ARG A N 1
ATOM 2941 C CA . ARG A 1 375 ? -6.626 12.717 11.111 1.00 96.94 375 ARG A CA 1
ATOM 2942 C C . ARG A 1 375 ? -7.436 11.458 11.398 1.00 96.94 375 ARG A C 1
ATOM 2944 O O . ARG A 1 375 ? -8.070 10.905 10.505 1.00 96.94 375 ARG A O 1
ATOM 2951 N N . TYR A 1 376 ? -7.508 11.073 12.671 1.00 97.81 376 TYR A N 1
ATOM 2952 C CA . TYR A 1 376 ? -8.560 10.188 13.169 1.00 97.81 376 TYR A CA 1
ATOM 2953 C C . TYR A 1 376 ? -9.842 10.952 13.484 1.00 97.81 376 TYR A C 1
ATOM 2955 O O . TYR A 1 376 ? -9.805 11.996 14.141 1.00 97.81 376 TYR A O 1
ATOM 2963 N N . THR A 1 377 ? -10.969 10.362 13.101 1.00 97.75 377 THR A N 1
ATOM 2964 C CA . THR A 1 377 ? -12.296 10.669 13.634 1.00 97.75 377 THR A CA 1
ATOM 2965 C C . THR A 1 377 ? -12.762 9.506 14.500 1.00 97.75 377 THR A C 1
ATOM 2967 O O . THR A 1 377 ? -12.750 8.361 14.042 1.00 97.75 377 THR A O 1
ATOM 2970 N N . ILE A 1 378 ? -13.172 9.794 15.738 1.00 98.19 378 ILE A N 1
ATOM 2971 C CA . ILE A 1 378 ? -13.614 8.787 16.714 1.00 98.19 378 ILE A CA 1
ATOM 2972 C C . ILE A 1 378 ? -15.086 9.031 17.036 1.00 98.19 378 ILE A C 1
ATOM 2974 O O . ILE A 1 378 ? -15.461 10.099 17.519 1.00 98.19 378 ILE A O 1
ATOM 2978 N N . GLN A 1 379 ? -15.922 8.030 16.784 1.00 98.12 379 GLN A N 1
ATOM 2979 C CA . GLN A 1 379 ? -17.353 8.058 17.062 1.00 98.12 379 GLN A CA 1
ATOM 2980 C C . GLN A 1 379 ? -17.691 6.997 18.106 1.00 98.12 379 GLN A C 1
ATOM 2982 O O . GLN A 1 379 ? -17.363 5.822 17.941 1.00 98.12 379 GLN A O 1
ATOM 2987 N N . TRP A 1 380 ? -18.389 7.407 19.161 1.00 97.19 380 TRP A N 1
ATOM 2988 C CA . TRP A 1 380 ? -18.910 6.512 20.191 1.00 97.19 380 TRP A CA 1
ATOM 2989 C C . TRP A 1 380 ? -20.398 6.304 19.940 1.00 97.19 380 TRP A C 1
ATOM 2991 O O . TRP A 1 380 ? -21.162 7.267 19.921 1.00 97.19 380 TRP A O 1
ATOM 3001 N N . LEU A 1 381 ? -20.812 5.062 19.710 1.00 95.94 381 LEU A N 1
ATOM 3002 C CA . LEU A 1 381 ? -22.169 4.713 19.306 1.00 95.94 381 LEU A CA 1
ATOM 3003 C C . LEU A 1 381 ? -22.853 3.838 20.355 1.00 95.94 381 LEU A C 1
ATOM 3005 O O . LEU A 1 381 ? -22.287 2.855 20.837 1.00 95.94 381 LEU A O 1
ATOM 3009 N N . LYS A 1 382 ? -24.116 4.152 20.639 1.00 93.81 382 LYS A N 1
ATOM 3010 C CA . LYS A 1 382 ? -25.014 3.364 21.481 1.00 93.81 382 LYS A CA 1
ATOM 3011 C C . LYS A 1 382 ? -26.224 2.935 20.664 1.00 93.81 382 LYS A C 1
ATOM 3013 O O . LYS A 1 382 ? -26.976 3.776 20.186 1.00 93.81 382 LYS A O 1
ATOM 3018 N N . GLY A 1 383 ? -26.397 1.627 20.460 1.00 87.75 383 GLY A N 1
ATOM 3019 C CA . GLY A 1 383 ? -27.478 1.111 19.605 1.00 87.75 383 GLY A CA 1
ATOM 3020 C C . GLY A 1 383 ? -27.434 1.672 18.175 1.00 87.75 383 GLY A C 1
ATOM 3021 O O . GLY A 1 383 ? -28.476 1.912 17.578 1.00 87.75 383 GLY A O 1
ATOM 3022 N N . GLY A 1 384 ? -26.231 1.959 17.660 1.00 89.69 384 GLY A N 1
ATOM 3023 C CA . GLY A 1 384 ? -26.021 2.583 16.349 1.00 89.69 384 GLY A CA 1
ATOM 3024 C C . GLY A 1 384 ? -26.179 4.110 16.308 1.00 89.69 384 GLY A C 1
ATOM 3025 O O . GLY A 1 384 ? -25.853 4.709 15.286 1.00 89.69 384 GLY A O 1
ATOM 3026 N N . VAL A 1 385 ? -26.617 4.753 17.396 1.00 93.25 385 VAL A N 1
ATOM 3027 C CA . VAL A 1 385 ? -26.754 6.215 17.491 1.00 93.25 385 VAL A CA 1
ATOM 3028 C C . VAL A 1 385 ? -25.493 6.819 18.098 1.00 93.25 385 VAL A C 1
ATOM 3030 O O . VAL A 1 385 ? -25.024 6.368 19.140 1.00 93.25 385 VAL A O 1
ATOM 3033 N N . GLU A 1 386 ? -24.929 7.839 17.453 1.00 95.94 386 GLU A N 1
ATOM 3034 C CA . GLU A 1 386 ? -23.715 8.499 17.936 1.00 95.94 386 GLU A CA 1
ATOM 3035 C C . GLU A 1 386 ? -23.987 9.385 19.163 1.00 95.94 386 GLU A C 1
ATOM 3037 O O . GLU A 1 386 ? -24.844 10.267 19.136 1.00 95.94 386 GLU A O 1
ATOM 3042 N N . ALA A 1 387 ? -23.190 9.196 20.213 1.00 95.12 387 ALA A N 1
ATOM 3043 C CA . ALA A 1 387 ? -23.082 10.095 21.353 1.00 95.12 387 ALA A CA 1
ATOM 3044 C C . ALA A 1 387 ? -22.058 11.200 21.037 1.00 95.12 387 ALA A C 1
ATOM 3046 O O . ALA A 1 387 ? -20.871 11.096 21.355 1.00 95.12 387 ALA A O 1
ATOM 3047 N N . THR A 1 388 ? -22.518 12.257 20.363 1.00 95.75 388 THR A N 1
ATOM 3048 C CA . THR A 1 388 ? -21.666 13.321 19.800 1.00 95.75 388 THR A CA 1
ATOM 3049 C C . THR A 1 388 ? -20.832 14.068 20.839 1.00 95.75 388 THR A C 1
ATOM 3051 O O . THR A 1 388 ? -19.762 14.570 20.503 1.00 95.75 388 THR A O 1
ATOM 3054 N N . GLN A 1 389 ? -21.257 14.095 22.106 1.00 94.81 389 GLN A N 1
ATOM 3055 C CA . GLN A 1 389 ? -20.501 14.701 23.205 1.00 94.81 389 GLN A CA 1
ATOM 3056 C C . GLN A 1 389 ? -19.145 14.027 23.463 1.00 94.81 389 GLN A C 1
ATOM 3058 O O . GLN A 1 389 ? -18.264 14.638 24.060 1.00 94.81 389 GLN A O 1
ATOM 3063 N N . PHE A 1 390 ? -18.973 12.783 23.011 1.00 96.31 390 PHE A N 1
ATOM 3064 C CA . PHE A 1 390 ? -17.746 12.003 23.170 1.00 96.31 390 PHE A CA 1
ATOM 3065 C C . PHE A 1 390 ? -16.888 11.962 21.900 1.00 96.31 390 PHE A C 1
ATOM 3067 O O . PHE A 1 390 ? -15.850 11.303 21.872 1.00 96.31 390 PHE A O 1
ATOM 3074 N N . ARG A 1 391 ? -17.314 12.642 20.829 1.00 97.06 391 ARG A N 1
ATOM 3075 C CA . ARG A 1 391 ? -16.624 12.623 19.537 1.00 97.06 391 ARG A CA 1
ATOM 3076 C C . ARG A 1 391 ? -15.157 13.032 19.672 1.00 97.06 391 ARG A C 1
ATOM 3078 O O . ARG A 1 391 ? -14.831 13.969 20.396 1.00 97.06 391 ARG A O 1
ATOM 3085 N N . ASP A 1 392 ? -14.297 12.335 18.932 1.00 96.81 392 ASP A N 1
ATOM 3086 C CA . ASP A 1 392 ? -12.846 12.550 18.852 1.00 96.81 392 ASP A CA 1
ATOM 3087 C C . ASP A 1 392 ? -12.092 12.397 20.190 1.00 96.81 392 ASP A C 1
ATOM 3089 O O . ASP A 1 392 ? -10.889 12.648 20.254 1.00 96.81 392 ASP A O 1
ATOM 3093 N N . GLN A 1 393 ? -12.757 11.917 21.247 1.00 96.69 393 GLN A N 1
ATOM 3094 C CA . GLN A 1 393 ? -12.113 11.586 22.516 1.00 96.69 393 GLN A CA 1
ATOM 3095 C C . GLN A 1 393 ? -11.626 10.135 22.493 1.00 96.69 393 GLN A C 1
ATOM 3097 O O . GLN A 1 393 ? -12.399 9.215 22.225 1.00 96.69 393 GLN A O 1
ATOM 3102 N N . THR A 1 394 ? -10.348 9.921 22.810 1.00 96.12 394 THR A N 1
ATOM 3103 C CA . THR A 1 394 ? -9.756 8.580 22.978 1.00 96.12 394 THR A CA 1
ATOM 3104 C C . THR A 1 394 ? -10.095 7.959 24.331 1.00 96.12 394 THR A C 1
ATOM 3106 O O . THR A 1 394 ? -10.043 6.742 24.488 1.00 96.12 394 THR A O 1
ATOM 3109 N N . LYS A 1 395 ? -10.476 8.785 25.307 1.00 96.88 395 LYS A N 1
ATOM 3110 C CA . LYS A 1 395 ? -10.867 8.373 26.650 1.00 96.88 395 LYS A CA 1
ATOM 3111 C C . LYS A 1 395 ? -12.131 9.106 27.058 1.00 96.88 395 LYS A C 1
ATOM 3113 O O . LYS A 1 395 ? -12.165 10.331 27.003 1.00 96.88 395 LYS A O 1
ATOM 3118 N N . VAL A 1 396 ? -13.142 8.355 27.471 1.00 96.19 396 VAL A N 1
ATOM 3119 C CA . VAL A 1 396 ? -14.473 8.875 27.792 1.00 96.19 396 VAL A CA 1
ATOM 3120 C C . VAL A 1 396 ? -14.933 8.364 29.147 1.00 96.19 396 VAL A C 1
ATOM 3122 O O . VAL A 1 396 ? -14.646 7.229 29.531 1.00 96.19 396 VAL A O 1
ATOM 3125 N N . ASP A 1 397 ? -15.665 9.206 29.869 1.00 94.44 397 ASP A N 1
ATOM 3126 C CA . ASP A 1 397 ? -16.397 8.814 31.068 1.00 94.44 397 ASP A CA 1
ATOM 3127 C C . ASP A 1 397 ? -17.874 8.629 30.703 1.00 94.44 397 ASP A C 1
ATOM 3129 O O . ASP A 1 397 ? -18.566 9.577 30.328 1.00 94.44 397 ASP A O 1
ATOM 3133 N N . LEU A 1 398 ? -18.349 7.388 30.788 1.00 91.31 398 LEU A N 1
ATOM 3134 C CA . LEU A 1 398 ? -19.725 7.003 30.481 1.00 91.31 398 LEU A CA 1
ATOM 3135 C C . LEU A 1 398 ? -20.613 6.982 31.736 1.00 91.31 398 LEU A C 1
ATOM 3137 O O . LEU A 1 398 ? -21.658 6.323 31.760 1.00 91.31 398 LEU A O 1
ATOM 3141 N N . THR A 1 399 ? -20.227 7.690 32.798 1.00 89.50 399 THR A N 1
ATOM 3142 C CA . THR A 1 399 ? -21.062 7.860 33.990 1.00 89.50 399 THR A CA 1
ATOM 3143 C C . THR A 1 399 ? -22.403 8.508 33.624 1.00 89.50 399 THR A C 1
ATOM 3145 O O . THR A 1 399 ? -22.477 9.469 32.861 1.00 89.50 399 THR A O 1
ATOM 3148 N N . GLY A 1 400 ? -23.498 7.942 34.142 1.00 82.69 400 GLY A N 1
ATOM 3149 C CA . GLY A 1 400 ? -24.863 8.392 33.841 1.00 82.69 400 GLY A CA 1
ATOM 3150 C C . GLY A 1 400 ? -25.394 7.982 32.462 1.00 82.69 400 GLY A C 1
ATOM 3151 O O . GLY A 1 400 ? -26.544 8.279 32.150 1.00 82.69 400 GLY A O 1
ATOM 3152 N N . GLN A 1 401 ? -24.601 7.284 31.644 1.00 87.06 401 GLN A N 1
ATOM 3153 C CA . GLN A 1 401 ? -25.050 6.745 30.362 1.00 87.06 401 GLN A CA 1
ATOM 3154 C C . GLN A 1 401 ? -25.704 5.364 30.518 1.00 87.06 401 GLN A C 1
ATOM 3156 O O . GLN A 1 401 ? -25.452 4.634 31.480 1.00 87.06 401 GLN A O 1
ATOM 3161 N N . ALA A 1 402 ? -26.536 4.984 29.543 1.00 77.62 402 ALA A N 1
ATOM 3162 C CA . ALA A 1 402 ? -27.211 3.689 29.535 1.00 77.62 402 ALA A CA 1
ATOM 3163 C C . ALA A 1 402 ? -26.209 2.517 29.477 1.00 77.62 402 ALA A C 1
ATOM 3165 O O . ALA A 1 402 ? -25.316 2.474 28.618 1.00 77.62 402 ALA A O 1
ATOM 3166 N N . THR A 1 403 ? -26.401 1.537 30.364 1.00 86.31 403 THR A N 1
ATOM 3167 C CA . THR A 1 403 ? -25.641 0.278 30.389 1.00 86.31 403 THR A CA 1
ATOM 3168 C C . THR A 1 403 ? -25.886 -0.551 29.124 1.00 86.31 403 THR A C 1
ATOM 3170 O O . THR A 1 403 ? -26.760 -0.260 28.299 1.00 86.31 403 THR A O 1
ATOM 3173 N N . GLY A 1 404 ? -25.057 -1.568 28.902 1.00 88.31 404 GLY A N 1
ATOM 3174 C CA . GLY A 1 404 ? -25.149 -2.485 27.765 1.00 88.31 404 GLY A CA 1
ATOM 3175 C C . GLY A 1 404 ? -24.129 -2.195 26.667 1.00 88.31 404 GLY A C 1
ATOM 3176 O O . GLY A 1 404 ? -23.104 -1.562 26.903 1.00 88.31 404 GLY A O 1
ATOM 3177 N N . GLN A 1 405 ? -24.417 -2.643 25.447 1.00 93.31 405 GLN A N 1
ATOM 3178 C CA . GLN A 1 405 ? -23.451 -2.637 24.347 1.00 93.31 405 GLN A CA 1
ATOM 3179 C C . GLN A 1 405 ? -23.195 -1.232 23.778 1.00 93.31 405 GLN A C 1
ATOM 3181 O O . GLN A 1 405 ? -24.141 -0.474 23.552 1.00 93.31 405 GLN A O 1
ATOM 3186 N N . TRP A 1 406 ? -21.925 -0.911 23.557 1.00 94.94 406 TRP A N 1
ATOM 3187 C CA . TRP A 1 406 ? -21.420 0.306 22.928 1.00 94.94 406 TRP A CA 1
ATOM 3188 C C . TRP A 1 406 ? -20.430 -0.072 21.828 1.00 94.94 406 TRP A C 1
ATOM 3190 O O . TRP A 1 406 ? -19.717 -1.067 21.946 1.00 94.94 406 TRP A O 1
ATOM 3200 N N . THR A 1 407 ? -20.353 0.736 20.778 1.00 96.69 407 THR A N 1
ATOM 3201 C CA . THR A 1 407 ? -19.396 0.556 19.684 1.00 96.69 407 THR A CA 1
ATOM 3202 C C . THR A 1 407 ? -18.553 1.811 19.555 1.00 96.69 407 THR A C 1
ATOM 3204 O O . THR A 1 407 ? -19.090 2.913 19.505 1.00 96.69 407 THR A O 1
ATOM 3207 N N . VAL A 1 408 ? -17.235 1.658 19.490 1.00 97.12 408 VAL A N 1
ATOM 3208 C CA . VAL A 1 408 ? -16.332 2.723 19.057 1.00 97.12 408 VAL A CA 1
ATOM 3209 C C . VAL A 1 408 ? -15.988 2.485 17.593 1.00 97.12 408 VAL A C 1
ATOM 3211 O O . VAL A 1 408 ? -15.544 1.399 17.219 1.00 97.12 408 VAL A O 1
ATOM 3214 N N . ARG A 1 409 ? -16.236 3.490 16.757 1.00 98.00 409 ARG A N 1
ATOM 3215 C CA . ARG A 1 409 ? -15.880 3.514 15.339 1.00 98.00 409 ARG A CA 1
ATOM 3216 C C . ARG A 1 409 ? -14.786 4.543 15.140 1.00 98.00 409 ARG A C 1
ATOM 3218 O O . ARG A 1 409 ? -14.950 5.705 15.504 1.00 98.00 409 ARG A O 1
ATOM 3225 N N . VAL A 1 410 ? -13.699 4.121 14.518 1.00 97.88 410 VAL A N 1
ATOM 3226 C CA . VAL A 1 410 ? -12.558 4.973 14.203 1.00 97.88 410 VAL A CA 1
ATOM 3227 C C . VAL A 1 410 ? -12.363 4.985 12.703 1.00 97.88 410 VAL A C 1
ATOM 3229 O O . VAL A 1 410 ? -12.360 3.937 12.066 1.00 97.88 410 VAL A O 1
ATOM 3232 N N . THR A 1 411 ? -12.228 6.178 12.137 1.00 97.94 411 THR A N 1
ATOM 3233 C CA . THR A 1 411 ? -11.908 6.370 10.719 1.00 97.94 411 THR A CA 1
ATOM 3234 C C . THR A 1 411 ? -10.627 7.178 10.623 1.00 97.94 411 THR A C 1
ATOM 3236 O O . THR A 1 411 ? -10.525 8.227 11.259 1.00 97.94 411 THR A O 1
ATOM 3239 N N . PHE A 1 412 ? -9.656 6.696 9.853 1.00 98.12 412 PHE A N 1
ATOM 3240 C CA . PHE A 1 412 ? -8.412 7.405 9.582 1.00 98.12 412 PHE A CA 1
ATOM 3241 C C . PHE A 1 412 ? -8.467 8.045 8.196 1.00 98.12 412 PHE A C 1
ATOM 3243 O O . PHE A 1 412 ? -8.652 7.360 7.193 1.00 98.12 412 PHE A O 1
ATOM 3250 N N . ALA A 1 413 ? -8.303 9.362 8.131 1.00 97.50 413 ALA A N 1
ATOM 3251 C CA . ALA A 1 413 ? -8.243 10.113 6.887 1.00 97.50 413 ALA A CA 1
ATOM 3252 C C . ALA A 1 413 ? -6.799 10.533 6.594 1.00 97.50 413 ALA A C 1
ATOM 3254 O O . ALA A 1 413 ? -6.111 11.056 7.469 1.00 97.50 413 ALA A O 1
ATOM 3255 N N . THR A 1 414 ? -6.355 10.340 5.351 1.00 97.19 414 THR A N 1
ATOM 3256 C CA . THR A 1 414 ? -5.057 10.803 4.841 1.00 97.19 414 THR A CA 1
ATOM 3257 C C . THR A 1 414 ? -5.220 11.231 3.379 1.00 97.19 414 THR A C 1
ATOM 3259 O O . THR A 1 414 ? -5.889 10.523 2.626 1.00 97.19 414 THR A O 1
ATOM 3262 N N . PRO A 1 415 ? -4.598 12.336 2.919 1.00 95.56 415 PRO A N 1
ATOM 3263 C CA . PRO A 1 415 ? -4.593 12.721 1.499 1.00 95.56 415 PRO A CA 1
ATOM 3264 C C . PRO A 1 415 ? -4.019 11.655 0.555 1.00 95.56 415 PRO A C 1
ATOM 3266 O O . PRO A 1 415 ? -4.203 11.730 -0.659 1.00 95.56 41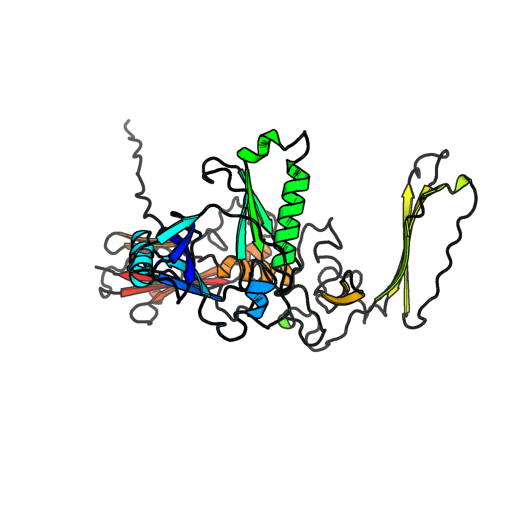5 PRO A O 1
ATOM 3269 N N . THR A 1 416 ? -3.301 10.681 1.116 1.00 94.50 416 THR A N 1
ATOM 3270 C CA . THR A 1 416 ? -2.715 9.548 0.398 1.00 94.50 416 THR A CA 1
ATOM 3271 C C . THR A 1 416 ? -3.762 8.530 -0.057 1.00 94.50 416 THR A C 1
ATOM 3273 O O . THR A 1 416 ? -3.472 7.741 -0.946 1.00 94.50 416 THR A O 1
ATOM 3276 N N . VAL A 1 417 ? -4.969 8.541 0.519 1.00 95.19 417 VAL A N 1
ATOM 3277 C CA . VAL A 1 417 ? -6.073 7.656 0.132 1.00 95.19 417 VAL A CA 1
ATOM 3278 C C . VAL A 1 417 ? -7.249 8.509 -0.327 1.00 95.19 417 VAL A C 1
ATOM 3280 O O . VAL A 1 417 ? -7.873 9.213 0.463 1.00 95.19 417 VAL A O 1
ATOM 3283 N N . ARG A 1 418 ? -7.542 8.461 -1.626 1.00 93.44 418 ARG A N 1
ATOM 3284 C CA . ARG A 1 418 ? -8.658 9.158 -2.278 1.00 93.44 418 ARG A CA 1
ATOM 3285 C C . ARG A 1 418 ? -9.871 8.257 -2.476 1.00 93.44 418 ARG A C 1
ATOM 3287 O O . ARG A 1 418 ? -10.986 8.771 -2.536 1.00 93.44 418 ARG A O 1
ATOM 3294 N N . LEU A 1 419 ? -9.667 6.945 -2.592 1.00 91.75 419 LEU A N 1
ATOM 3295 C CA . LEU A 1 419 ? -10.743 5.979 -2.796 1.00 91.75 419 LEU A CA 1
ATOM 3296 C C . LEU A 1 419 ? -10.571 4.755 -1.889 1.00 91.75 419 LEU A C 1
ATOM 3298 O O . LEU A 1 419 ? -9.583 4.038 -1.987 1.00 91.75 419 LEU A O 1
ATOM 3302 N N . ASP A 1 420 ? -11.566 4.500 -1.037 1.00 91.88 420 ASP A N 1
ATOM 3303 C CA . ASP A 1 420 ? -11.620 3.339 -0.139 1.00 91.88 420 ASP A CA 1
ATOM 3304 C C . ASP A 1 420 ? -12.997 2.663 -0.213 1.00 91.88 420 ASP A C 1
ATOM 3306 O O . ASP A 1 420 ? -13.856 2.815 0.658 1.00 91.88 420 ASP A O 1
ATOM 3310 N N . THR A 1 421 ? -13.231 1.927 -1.300 1.00 88.38 421 THR A N 1
ATOM 3311 C CA . THR A 1 421 ? -14.509 1.243 -1.557 1.00 88.38 421 THR A CA 1
ATOM 3312 C C . THR A 1 421 ? -14.850 0.212 -0.474 1.00 88.38 421 THR A C 1
ATOM 3314 O O . THR A 1 421 ? -16.021 0.024 -0.146 1.00 88.38 421 THR A O 1
ATOM 3317 N N . ASN A 1 422 ? -13.831 -0.416 0.121 1.00 86.62 422 ASN A N 1
ATOM 3318 C CA . ASN A 1 422 ? -13.988 -1.522 1.069 1.00 86.62 422 ASN A CA 1
ATOM 3319 C C . ASN A 1 422 ? -13.963 -1.080 2.540 1.00 86.62 422 ASN A C 1
ATOM 3321 O O . ASN A 1 422 ? -14.062 -1.924 3.433 1.00 86.62 422 ASN A O 1
ATOM 3325 N N . LYS A 1 423 ? -13.862 0.230 2.807 1.00 92.62 423 LYS A N 1
ATOM 3326 C CA . LYS A 1 423 ? -13.792 0.807 4.159 1.00 92.62 423 LYS A CA 1
ATOM 3327 C C . LYS A 1 423 ? -12.631 0.237 4.983 1.00 92.62 423 LYS A C 1
ATOM 3329 O O . LYS A 1 423 ? -12.759 0.002 6.189 1.00 92.62 423 LYS A O 1
ATOM 3334 N N . TYR A 1 424 ? -11.487 -0.009 4.347 1.00 92.75 424 TYR A N 1
ATOM 3335 C CA . TYR A 1 424 ? -10.281 -0.451 5.044 1.00 92.75 424 TYR A CA 1
ATOM 3336 C C . TYR A 1 424 ? -9.736 0.625 5.980 1.00 92.75 424 TYR A C 1
ATOM 3338 O O . TYR A 1 424 ? -9.223 0.288 7.046 1.00 92.75 424 TYR A O 1
ATOM 3346 N N . MET A 1 425 ? -9.973 1.899 5.667 1.00 95.88 425 MET A N 1
ATOM 3347 C CA . MET A 1 425 ? -9.585 3.059 6.470 1.00 95.88 425 MET A CA 1
ATOM 3348 C C . MET A 1 425 ? -10.480 3.281 7.710 1.00 95.88 425 MET A C 1
ATOM 3350 O O . MET A 1 425 ? -10.372 4.302 8.394 1.00 95.88 425 MET A O 1
ATOM 3354 N N . GLN A 1 426 ? -11.367 2.329 8.017 1.00 96.50 426 GLN A N 1
ATOM 3355 C CA . GLN A 1 426 ? -12.266 2.338 9.167 1.00 96.50 426 GLN A CA 1
ATOM 3356 C C . GLN A 1 426 ? -12.128 1.051 9.994 1.00 96.50 426 GLN A C 1
ATOM 3358 O O . GLN A 1 426 ? -11.934 -0.045 9.465 1.00 96.50 426 GLN A O 1
ATOM 3363 N N . SER A 1 427 ? -12.255 1.183 11.314 1.00 95.38 427 SER A N 1
ATOM 3364 C CA . SER A 1 427 ? -12.279 0.072 12.269 1.00 95.38 427 SER A CA 1
ATOM 3365 C C . SER A 1 427 ? -13.377 0.281 13.307 1.00 95.38 427 SER A C 1
ATOM 3367 O O . SER A 1 427 ? -13.662 1.411 13.705 1.00 95.38 427 SER A O 1
ATOM 3369 N N . GLU A 1 428 ? -13.993 -0.809 13.759 1.00 95.38 428 GLU A N 1
ATOM 3370 C CA . GLU A 1 428 ? -15.027 -0.784 14.792 1.00 95.38 428 GLU A CA 1
ATOM 3371 C C . GLU A 1 428 ? -14.745 -1.840 15.857 1.00 95.38 428 GLU A C 1
ATOM 3373 O O . GLU A 1 428 ? -14.511 -3.006 15.540 1.00 95.38 428 GLU A O 1
ATOM 3378 N N . LYS A 1 429 ? -14.843 -1.455 17.130 1.00 94.19 429 LYS A N 1
ATOM 3379 C CA . LYS A 1 429 ? -14.807 -2.387 18.261 1.00 94.19 429 LYS A CA 1
ATOM 3380 C C . LYS A 1 429 ? -16.030 -2.184 19.130 1.00 94.19 429 LYS A C 1
ATOM 3382 O O . LYS A 1 429 ? -16.420 -1.061 19.439 1.00 94.19 429 LYS A O 1
ATOM 3387 N N . THR A 1 430 ? -16.627 -3.293 19.537 1.00 94.31 430 THR A N 1
ATOM 3388 C CA . THR A 1 430 ? -17.801 -3.298 20.404 1.00 94.31 430 THR A CA 1
ATOM 3389 C C . THR A 1 430 ? -17.407 -3.777 21.793 1.00 94.31 430 THR A C 1
ATOM 3391 O O . THR A 1 430 ? -16.646 -4.732 21.929 1.00 94.31 430 THR A O 1
ATOM 3394 N N . PHE A 1 431 ? -17.923 -3.113 22.821 1.00 91.56 431 PHE A N 1
ATOM 3395 C CA . PHE A 1 431 ? -17.685 -3.431 24.224 1.00 91.56 431 PHE A CA 1
ATOM 3396 C C . PHE A 1 431 ? -18.989 -3.321 25.020 1.00 91.56 431 PHE A C 1
ATOM 3398 O O . PHE A 1 431 ? -19.962 -2.706 24.581 1.00 91.56 431 PHE A O 1
ATOM 3405 N N . THR A 1 432 ? -19.022 -3.935 26.201 1.00 90.06 432 THR A N 1
ATOM 3406 C CA . THR A 1 432 ? -20.190 -3.888 27.089 1.00 90.06 432 THR A CA 1
ATOM 3407 C C . THR A 1 432 ? -19.864 -3.043 28.307 1.00 90.06 432 THR A C 1
ATOM 3409 O O . THR A 1 432 ? -18.888 -3.307 29.004 1.00 90.06 432 THR A O 1
ATOM 3412 N N . LEU A 1 433 ? -20.693 -2.031 28.560 1.00 87.31 433 LEU A N 1
ATOM 3413 C CA . LEU A 1 433 ? -20.643 -1.231 29.776 1.00 87.31 433 LEU A CA 1
ATOM 3414 C C . LEU A 1 433 ? -21.553 -1.879 30.826 1.00 87.31 433 LEU A C 1
ATOM 3416 O O . LEU A 1 433 ? -22.770 -1.938 30.617 1.00 87.31 433 LEU A O 1
ATOM 3420 N N . ALA A 1 434 ? -20.955 -2.372 31.913 1.00 80.12 434 ALA A N 1
ATOM 3421 C CA . ALA A 1 434 ? -21.664 -2.976 33.045 1.00 80.12 434 ALA A CA 1
ATOM 3422 C C . ALA A 1 434 ? -22.519 -1.956 33.800 1.00 80.12 434 ALA A C 1
ATOM 3424 O O . ALA A 1 434 ? -22.072 -0.790 33.927 1.00 80.12 434 ALA A O 1
#

Radius of gyration: 27.96 Å; chains: 1; bounding box: 72×62×90 Å

Foldseek 3Di:
DDDDPPPDPDPPPPDQFKWKWKWKAFQVDLEIATPDTGQRDAFAQQAFDQQDKDKDKDFDPADPDPVSVVPCPPCSPRIIIMMMIGSGPVNVVVVCCVRRVPYYHYDDDDDGDDADDDDDDPQAKDKDWLDDLDDPVQAAEDEAEDDPQASRCPVVQSVVQNVVVCVQQVDPPHVVVSSRYTYMYIYQHDAQKDLDLVPHPVLVLAPCNVDSAEFDKDWFDKDQDFAWCVVDDDDDDTDDPVPADDKDKDWDWPPPVDPPTTTTGMIIIMGGHPCVRHVQPPQQHFHWYWDADPVRRTMTGGGQAQRPPRPVVDPHHHLRVLQSVLLNVLSRDAQFPDWDDDQQKIATDGDCAQPNPDPPDVCCVVPVPQSPQKDKWKFKDDVNHTPCVCIPPRMDGCPPHDWFKMKIKIAIDTPSHPDDPPSSRIDMHMDTRD

Sequence (434 aa):
MNLPRCVAFAAVALAAAVSSLQIFVDAASTMCTVLKRTELSQLHRGIKSPTDVLEQSVSRQNRVNKAELLLLADESDAQKIIQIFGGSASAVDARILALCPNGVRVNAPKASLRGPEEDTVEATSVIKKIVDSGDPSNRIDVVFMGDGYTASEQTRFFDDIQRLTNDMFTGDTFAQYLPLFNIWAAYLPGANSARSPRTITWKHWLTEPNNLIEQKSAQLYQKHIWYDLKQGAYTISFTSTGEYSRWYIQFSASGVDTDDSLTLCNAVVYEYKAENEFKLDDPDYIGIYPTYDINKDDTYRPNNEKCIMRNMTSTSFCSVCKENMWLKFMERIEFIDGVVVAGKTVEVQLIPLGQLRLATDNFIKTNPTLAAAERYTIQWLKGGVEATQFRDQTKVDLTGQATGQWTVRVTFATPTVRLDTNKYMQSEKTFTLA

pLDDT: mean 79.17, std 17.1, range [23.64, 98.19]